Protein AF-0000000078425294 (afdb_homodimer)

Organism: Lucilia cuprina (NCBI:txid7375)

Secondary structure (DSSP, 8-state):
-PPPEEEE-TT-HHHHHHHHHHHHTT---EEEE--GGGTGGGSHHHHTT-TT--S-EEE-TTS-EEESHHHHHHHHHHHH-SSSSSS---HHHHHHHHHHHHHIIIIIHHHHHHHIIIIIIS--SS--HHHHHHHHHHHHHHHHHGGGSSSSSTTS--HHHHHHHHHHHHHHHHS---TTT-HHHHHHHHHHTTSTTIIIIIIHHHHHHHHHHHHHHHHHHHHHH-/-PPPEEEE-TT-HHHHHHHHHHHHTT---EEEE--GGGTGGGSHHHHTT-TT--S-EEE-TTS-EEESHHHHHHHHHHHH-SSSSSS---HHHHHHHHHHHHHIIIIIHHHHHHHIIIIIIS--SS--HHHHHHHHHHHHHHHHHGGGSSSSSTTS--HHHHHHHHHHHHHHHHS---TTT-HHHHHHHHHHTTSTTIIIIIIHHHHHHHHHHHHHHHHHHHHH--

pLDDT: mean 96.04, std 5.49, range [54.59, 98.94]

Nearest PDB structures (foldseek):
  3vwx-assembly2_B  TM=9.613E-01  e=3.734E-18  Musca domestica
  4hi7-assembly1_B  TM=9.540E-01  e=8.127E-18  Drosophila mojavensis
  4yh2-assembly1_C  TM=9.398E-01  e=2.610E-17  Drosophila melanogaster
  4png-assembly1_A  TM=9.422E-01  e=5.061E-16  Drosophila melanogaster
  6keq-assembly1_BA  TM=9.421E-01  e=7.838E-16  Drosophila melanogaster

Structure (mmCIF, N/CA/C/O backbone):
data_AF-0000000078425294-model_v1
#
loop_
_entity.id
_entity.type
_entity.pdbx_description
1 polymer 'Glutathione S-transferase 1'
#
loop_
_atom_site.group_PDB
_atom_site.id
_atom_site.type_symbol
_atom_site.label_atom_id
_atom_site.label_alt_id
_atom_site.label_comp_id
_atom_site.label_asym_id
_atom_site.label_entity_id
_atom_site.label_seq_id
_atom_site.pdbx_PDB_ins_code
_atom_site.Cartn_x
_atom_site.Cartn_y
_atom_site.Cartn_z
_atom_site.occupancy
_atom_site.B_iso_or_equiv
_atom_site.auth_seq_id
_atom_site.auth_comp_id
_atom_site.auth_asym_id
_atom_site.auth_atom_id
_atom_site.pdbx_PDB_model_num
ATOM 1 N N . MET A 1 1 ? -9.523 -31.953 9.414 1 59.06 1 MET A N 1
ATOM 2 C CA . MET A 1 1 ? -8.25 -31.234 9.43 1 59.06 1 MET A CA 1
ATOM 3 C C . MET A 1 1 ? -8.422 -29.828 9.977 1 59.06 1 MET A C 1
ATOM 5 O O . MET A 1 1 ? -9.516 -29.266 9.914 1 59.06 1 MET A O 1
ATOM 9 N N . SER A 1 2 ? -7.508 -29.281 10.859 1 84.94 2 SER A N 1
ATOM 10 C CA . SER A 1 2 ? -7.707 -28.047 11.602 1 84.94 2 SER A CA 1
ATOM 11 C C . SER A 1 2 ? -7.891 -26.859 10.664 1 84.94 2 SER A C 1
ATOM 13 O O . SER A 1 2 ? -7.297 -26.812 9.578 1 84.94 2 SER A O 1
ATOM 15 N N . LYS A 1 3 ? -8.977 -26.172 10.734 1 95.62 3 LYS A N 1
ATOM 16 C CA . LYS A 1 3 ? -9.297 -24.984 9.953 1 95.62 3 LYS A CA 1
ATOM 17 C C . LYS A 1 3 ? -8.312 -23.844 10.258 1 95.62 3 LYS A C 1
ATOM 19 O O . LYS A 1 3 ? -7.848 -23.719 11.391 1 95.62 3 LYS A O 1
ATOM 24 N N . PRO A 1 4 ? -7.918 -23.078 9.203 1 98.25 4 PRO A N 1
ATOM 25 C CA . PRO A 1 4 ? -7.16 -21.859 9.531 1 98.25 4 PRO A CA 1
ATOM 26 C C . PRO A 1 4 ? -7.949 -20.891 10.406 1 98.25 4 PRO A C 1
ATOM 28 O O . PRO A 1 4 ? -9.18 -20.938 10.422 1 98.25 4 PRO A O 1
ATOM 31 N N . THR A 1 5 ? -7.254 -20.062 11.094 1 98.12 5 THR A N 1
ATOM 32 C CA . THR A 1 5 ? -7.867 -19.078 11.977 1 98.12 5 THR A CA 1
ATOM 33 C C . THR A 1 5 ? -7.707 -17.672 11.414 1 98.12 5 THR A C 1
ATOM 35 O O . THR A 1 5 ? -6.648 -17.328 10.883 1 98.12 5 THR A O 1
ATOM 38 N N . LEU A 1 6 ? -8.742 -16.859 11.5 1 98.31 6 LEU A N 1
ATOM 39 C CA . LEU A 1 6 ? -8.672 -15.445 11.172 1 98.31 6 LEU A CA 1
ATOM 40 C C . LEU A 1 6 ? -9.078 -14.594 12.367 1 98.31 6 LEU A C 1
ATOM 42 O O . LEU A 1 6 ? -10.195 -14.703 12.867 1 98.31 6 LEU A O 1
ATOM 46 N N . TYR A 1 7 ? -8.164 -13.812 12.883 1 97.81 7 TYR A N 1
ATOM 47 C CA . TYR A 1 7 ? -8.477 -12.766 13.852 1 97.81 7 TYR A CA 1
ATOM 48 C C . TYR A 1 7 ? -9.039 -11.531 13.164 1 97.81 7 TYR A C 1
ATOM 50 O O . TYR A 1 7 ? -8.414 -10.984 12.25 1 97.81 7 TYR A O 1
ATOM 58 N N . TYR A 1 8 ? -10.242 -11.117 13.641 1 97.56 8 TYR A N 1
ATOM 59 C CA . TYR A 1 8 ? -10.93 -10.086 12.875 1 97.56 8 TYR A CA 1
ATOM 60 C C . TYR A 1 8 ? -11.773 -9.203 13.781 1 97.56 8 TYR A C 1
ATOM 62 O O . TYR A 1 8 ? -11.977 -9.523 14.953 1 97.56 8 TYR A O 1
ATOM 70 N N . ALA A 1 9 ? -12.141 -8.086 13.328 1 96.88 9 ALA A N 1
ATOM 71 C CA . ALA A 1 9 ? -13.297 -7.285 13.734 1 96.88 9 ALA A CA 1
ATOM 72 C C . ALA A 1 9 ? -14.031 -6.734 12.516 1 96.88 9 ALA A C 1
ATOM 74 O O . ALA A 1 9 ? -13.406 -6.34 11.531 1 96.88 9 ALA A O 1
ATOM 75 N N . LEU A 1 10 ? -15.305 -6.609 12.555 1 95.56 10 LEU A N 1
ATOM 76 C CA . LEU A 1 10 ? -16.109 -6.32 11.375 1 95.56 10 LEU A CA 1
ATOM 77 C C . LEU A 1 10 ? -15.914 -4.879 10.922 1 95.56 10 LEU A C 1
ATOM 79 O O . LEU A 1 10 ? -16.062 -4.57 9.734 1 95.56 10 LEU A O 1
ATOM 83 N N . PHE A 1 11 ? -15.602 -4.023 11.844 1 96.5 11 PHE A N 1
ATOM 84 C CA . PHE A 1 11 ? -15.461 -2.631 11.438 1 96.5 11 PHE A CA 1
ATOM 85 C C . PHE A 1 11 ? -14.258 -2.445 10.523 1 96.5 11 PHE A C 1
ATOM 87 O O . PHE A 1 11 ? -14.125 -1.407 9.875 1 96.5 11 PHE A O 1
ATOM 94 N N . SER A 1 12 ? -13.344 -3.432 10.508 1 97.62 12 SER A N 1
ATOM 95 C CA . SER A 1 12 ? -12.109 -3.355 9.742 1 97.62 12 SER A CA 1
ATOM 96 C C . SER A 1 12 ? -12.336 -3.777 8.289 1 97.62 12 SER A C 1
ATOM 98 O O . SER A 1 12 ? -12.57 -4.953 8.008 1 97.62 12 SER A O 1
ATOM 100 N N . PRO A 1 13 ? -12.164 -2.877 7.324 1 98.5 13 PRO A N 1
ATOM 101 C CA . PRO A 1 13 ? -12.281 -3.26 5.914 1 98.5 13 PRO A CA 1
ATOM 102 C C . PRO A 1 13 ? -11.305 -4.359 5.516 1 98.5 13 PRO A C 1
ATOM 104 O O . PRO A 1 13 ? -11.695 -5.332 4.867 1 98.5 13 PRO A O 1
ATOM 107 N N . PRO A 1 14 ? -10.039 -4.301 5.977 1 98.62 14 PRO A N 1
ATOM 108 C CA . PRO A 1 14 ? -9.094 -5.371 5.652 1 98.62 14 PRO A CA 1
ATOM 109 C C . PRO A 1 14 ? -9.555 -6.738 6.164 1 98.62 14 PRO A C 1
ATOM 111 O O . PRO A 1 14 ? -9.383 -7.746 5.477 1 98.62 14 PRO A O 1
ATOM 114 N N . ALA A 1 15 ? -10.109 -6.77 7.336 1 98.5 15 ALA A N 1
ATOM 115 C CA . ALA A 1 15 ? -10.578 -8.039 7.879 1 98.5 15 ALA A CA 1
ATOM 116 C C . ALA A 1 15 ? -11.75 -8.586 7.066 1 98.5 15 ALA A C 1
ATOM 118 O O . ALA A 1 15 ? -11.805 -9.789 6.777 1 98.5 15 ALA A O 1
ATOM 119 N N . ARG A 1 16 ? -12.688 -7.723 6.711 1 98.75 16 ARG A N 1
ATOM 120 C CA . ARG A 1 16 ? -13.828 -8.141 5.91 1 98.75 16 ARG A CA 1
ATOM 121 C C . ARG A 1 16 ? -13.383 -8.688 4.559 1 98.75 16 ARG A C 1
ATOM 123 O O . ARG A 1 16 ? -13.977 -9.633 4.035 1 98.75 16 ARG A O 1
ATOM 130 N N . THR A 1 17 ? -12.359 -8.062 3.988 1 98.81 17 THR A N 1
ATOM 131 C CA . THR A 1 17 ? -11.797 -8.539 2.727 1 98.81 17 THR A CA 1
ATOM 132 C C . THR A 1 17 ? -11.375 -10 2.836 1 98.81 17 THR A C 1
ATOM 134 O O . THR A 1 17 ? -11.68 -10.805 1.954 1 98.81 17 THR A O 1
ATOM 137 N N . CYS A 1 18 ? -10.719 -10.367 3.932 1 98.81 18 CYS A N 1
ATOM 138 C CA . CYS A 1 18 ? -10.25 -11.734 4.137 1 98.81 18 CYS A CA 1
ATOM 139 C C . CYS A 1 18 ? -11.422 -12.688 4.32 1 98.81 18 CYS A C 1
ATOM 141 O O . CYS A 1 18 ? -11.43 -13.781 3.756 1 98.81 18 CYS A O 1
ATOM 143 N N . MET A 1 19 ? -12.414 -12.25 5.078 1 98.75 19 MET A N 1
ATOM 144 C CA . MET A 1 19 ? -13.586 -13.078 5.324 1 98.75 19 MET A CA 1
ATOM 145 C C . MET A 1 19 ? -14.328 -13.383 4.027 1 98.75 19 MET A C 1
ATOM 147 O O . MET A 1 19 ? -14.664 -14.539 3.752 1 98.75 19 MET A O 1
ATOM 151 N N . ILE A 1 20 ? -14.547 -12.359 3.236 1 98.75 20 ILE A N 1
ATOM 152 C CA . ILE A 1 20 ? -15.297 -12.484 1.994 1 98.75 20 ILE A CA 1
ATOM 153 C C . ILE A 1 20 ? -14.516 -13.344 0.999 1 98.75 20 ILE A C 1
ATOM 155 O O . ILE A 1 20 ? -15.094 -14.195 0.318 1 98.75 20 ILE A O 1
ATOM 159 N N . THR A 1 21 ? -13.188 -13.148 0.907 1 98.81 21 THR A N 1
ATOM 160 C CA . THR A 1 21 ? -12.344 -13.945 0.02 1 98.81 21 THR A CA 1
ATOM 161 C C . THR A 1 21 ? -12.422 -15.422 0.393 1 98.81 21 THR A C 1
ATOM 163 O O . THR A 1 21 ? -12.578 -16.281 -0.477 1 98.81 21 THR A O 1
ATOM 166 N N . ALA A 1 22 ? -12.328 -15.727 1.703 1 98.69 22 ALA A N 1
ATOM 167 C CA . ALA A 1 22 ? -12.398 -17.109 2.164 1 98.69 22 ALA A CA 1
ATOM 168 C C . ALA A 1 22 ? -13.719 -17.75 1.758 1 98.69 22 ALA A C 1
ATOM 170 O O . ALA A 1 22 ? -13.742 -18.891 1.285 1 98.69 22 ALA A O 1
ATOM 171 N N . LYS A 1 23 ? -14.773 -17.016 1.911 1 98.31 23 LYS A N 1
ATOM 172 C CA . LYS A 1 23 ? -16.094 -17.516 1.541 1 98.31 23 LYS A CA 1
ATOM 173 C C . LYS A 1 23 ? -16.172 -17.812 0.046 1 98.31 23 LYS A C 1
ATOM 175 O O . LYS A 1 23 ? -16.703 -18.844 -0.361 1 98.31 23 LYS A O 1
ATOM 180 N N . LEU A 1 24 ? -15.672 -17 -0.776 1 98.31 24 LEU A N 1
ATOM 181 C CA . LEU A 1 24 ? -15.719 -17.125 -2.229 1 98.31 24 LEU A CA 1
ATOM 182 C C . LEU A 1 24 ? -14.984 -18.375 -2.693 1 98.31 24 LEU A C 1
ATOM 184 O O . LEU A 1 24 ? -15.391 -19 -3.674 1 98.31 24 LEU A O 1
ATOM 188 N N . ILE A 1 25 ? -13.945 -18.75 -1.961 1 98.25 25 ILE A N 1
ATOM 189 C CA . ILE A 1 25 ? -13.148 -19.875 -2.432 1 98.25 25 ILE A CA 1
ATOM 190 C C . ILE A 1 25 ? -13.516 -21.125 -1.641 1 98.25 25 ILE A C 1
ATOM 192 O O . ILE A 1 25 ? -12.875 -22.172 -1.785 1 98.25 25 ILE A O 1
ATOM 196 N N . GLY A 1 26 ? -14.453 -21 -0.739 1 97.88 26 GLY A N 1
ATOM 197 C CA . GLY A 1 26 ? -14.953 -22.125 0.015 1 97.88 26 GLY A CA 1
ATOM 198 C C . GLY A 1 26 ? -14.023 -22.547 1.142 1 97.88 26 GLY A C 1
ATOM 199 O O . GLY A 1 26 ? -13.977 -23.734 1.502 1 97.88 26 GLY A O 1
ATOM 200 N N . LEU A 1 27 ? -13.25 -21.656 1.671 1 98.12 27 LEU A N 1
ATOM 201 C CA . LEU A 1 27 ? -12.344 -21.938 2.775 1 98.12 27 LEU A CA 1
ATOM 202 C C . LEU A 1 27 ? -13.031 -21.719 4.117 1 98.12 27 LEU A C 1
ATOM 204 O O . LEU A 1 27 ? -13.398 -20.594 4.449 1 98.12 27 LEU A O 1
ATOM 208 N N . ASP A 1 28 ? -13.211 -22.703 4.859 1 97.75 28 ASP A N 1
ATOM 209 C CA . ASP A 1 28 ? -13.805 -22.609 6.191 1 97.75 28 ASP A CA 1
ATOM 210 C C . ASP A 1 28 ? -12.797 -22.078 7.207 1 97.75 28 ASP A C 1
ATOM 212 O O . ASP A 1 28 ? -11.719 -22.641 7.387 1 97.75 28 ASP A O 1
ATOM 216 N N . LEU A 1 29 ? -13.156 -20.969 7.84 1 98.31 29 LEU A N 1
ATOM 217 C CA . LEU A 1 29 ? -12.258 -20.328 8.789 1 98.31 29 LEU A CA 1
ATOM 218 C C . LEU A 1 29 ? -12.758 -20.5 10.219 1 98.31 29 LEU A C 1
ATOM 220 O O . LEU A 1 29 ? -13.969 -20.516 10.461 1 98.31 29 LEU A O 1
ATOM 224 N N . ASP A 1 30 ? -11.836 -20.641 11.141 1 98.38 30 ASP A N 1
ATOM 225 C CA . ASP A 1 30 ? -12.102 -20.375 12.547 1 98.38 30 ASP A CA 1
ATOM 226 C C . ASP A 1 30 ? -11.977 -18.891 12.852 1 98.38 30 ASP A C 1
ATOM 228 O O . ASP A 1 30 ? -10.867 -18.359 12.984 1 98.38 30 ASP A O 1
ATOM 232 N N . LEU A 1 31 ? -13.102 -18.219 12.938 1 97.8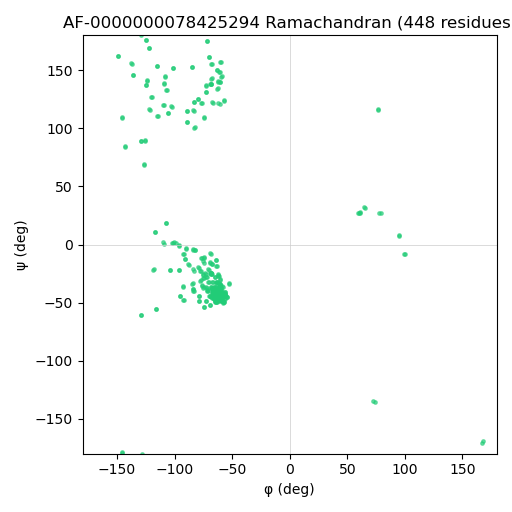1 31 LEU A N 1
ATOM 233 C CA . LEU A 1 31 ? -13.117 -16.781 13.133 1 97.81 31 LEU A CA 1
ATOM 234 C C . LEU A 1 31 ? -12.953 -16.422 14.609 1 97.81 31 LEU A C 1
ATOM 236 O O . LEU A 1 31 ? -13.742 -16.875 15.453 1 97.81 31 LEU A O 1
ATOM 240 N N . LYS A 1 32 ? -11.953 -15.641 14.93 1 96.81 32 LYS A N 1
ATOM 241 C CA . LYS A 1 32 ? -11.695 -15.156 16.281 1 96.81 32 LYS A CA 1
ATOM 242 C C . LYS A 1 32 ? -11.859 -13.641 16.375 1 96.81 32 LYS A C 1
ATOM 244 O O . LYS A 1 32 ? -11.008 -12.898 15.891 1 96.81 32 LYS A O 1
ATOM 249 N N . PHE A 1 33 ? -12.852 -13.273 17.031 1 96.75 33 PHE A N 1
ATOM 250 C CA . PHE A 1 33 ? -13.156 -11.852 17.172 1 96.75 33 PHE A CA 1
ATOM 251 C C . PHE A 1 33 ? -12.164 -11.188 18.125 1 96.75 33 PHE A C 1
ATOM 253 O O . PHE A 1 33 ? -11.844 -11.727 19.188 1 96.75 33 PHE A O 1
ATOM 260 N N . VAL A 1 34 ? -11.609 -10.078 17.734 1 95.62 34 VAL A N 1
ATOM 261 C CA . VAL A 1 34 ? -10.742 -9.25 18.562 1 95.62 34 VAL A CA 1
ATOM 262 C C . VAL A 1 34 ? -11.516 -8.039 19.062 1 95.62 34 VAL A C 1
ATOM 264 O O . VAL A 1 34 ? -11.945 -7.191 18.281 1 95.62 34 VAL A O 1
ATOM 267 N N . ASP A 1 35 ? -11.672 -7.871 20.359 1 93.38 35 ASP A N 1
ATOM 268 C CA . ASP A 1 35 ? -12.414 -6.781 20.984 1 93.38 35 ASP A CA 1
ATOM 269 C C . ASP A 1 35 ? -11.508 -5.582 21.25 1 93.38 35 ASP A C 1
ATOM 271 O O . ASP A 1 35 ? -10.781 -5.555 22.25 1 93.38 35 ASP A O 1
ATOM 275 N N . PHE A 1 36 ? -11.672 -4.602 20.453 1 90.56 36 PHE A N 1
ATOM 276 C CA . PHE A 1 36 ? -10.82 -3.424 20.578 1 90.56 36 PHE A CA 1
ATOM 277 C C . PHE A 1 36 ? -11.227 -2.586 21.781 1 90.56 36 PHE A C 1
ATOM 279 O O . PHE A 1 36 ? -10.422 -1.806 22.297 1 90.56 36 PHE A O 1
ATOM 286 N N . SER A 1 37 ? -12.484 -2.646 22.141 1 89.19 37 SER A N 1
ATOM 287 C CA . SER A 1 37 ? -12.93 -1.918 23.328 1 89.19 37 SER A CA 1
ATOM 288 C C . SER A 1 37 ? -12.234 -2.432 24.578 1 89.19 37 SER A C 1
ATOM 290 O O . SER A 1 37 ? -12.047 -1.683 25.547 1 89.19 37 SER A O 1
ATOM 292 N N . GLN A 1 38 ? -11.805 -3.631 24.609 1 90.62 38 GLN A N 1
ATOM 293 C CA . GLN A 1 38 ? -11.086 -4.238 25.719 1 90.62 38 GLN A CA 1
ATOM 294 C C . GLN A 1 38 ? -9.586 -4.242 25.469 1 90.62 38 GLN A C 1
ATOM 296 O O . GLN A 1 38 ? -8.828 -4.887 26.188 1 90.62 38 GLN A O 1
ATOM 301 N N . LYS A 1 39 ? -9.141 -3.701 24.344 1 89.19 39 LYS A N 1
ATOM 302 C CA . LYS A 1 39 ? -7.742 -3.539 23.953 1 89.19 39 LYS A CA 1
ATOM 303 C C . LYS A 1 39 ? -7.07 -4.895 23.75 1 89.19 39 LYS A C 1
ATOM 305 O O . LYS A 1 39 ? -5.891 -5.062 24.062 1 89.19 39 LYS A O 1
ATOM 310 N N . GLN A 1 40 ? -7.824 -5.816 23.328 1 88.75 40 GLN A N 1
ATOM 311 C CA . GLN A 1 40 ? -7.281 -7.152 23.094 1 88.75 40 GLN A CA 1
ATOM 312 C C . GLN A 1 40 ? -6.176 -7.117 22.047 1 88.75 40 GLN A C 1
ATOM 314 O O . GLN A 1 40 ? -5.25 -7.93 22.078 1 88.75 40 GLN A O 1
ATOM 319 N N . HIS A 1 41 ? -6.25 -6.188 21.094 1 86.69 41 HIS A N 1
ATOM 320 C CA . HIS A 1 41 ? -5.258 -6.066 20.031 1 86.69 41 HIS A CA 1
ATOM 321 C C . HIS A 1 41 ? -3.916 -5.598 20.594 1 86.69 41 HIS A C 1
ATOM 323 O O . HIS A 1 41 ? -2.902 -5.641 19.891 1 86.69 41 HIS A O 1
ATOM 329 N N . LEU A 1 42 ? -3.926 -5.219 21.891 1 86.25 42 LEU A N 1
ATOM 330 C CA . LEU A 1 42 ? -2.699 -4.738 22.516 1 86.25 42 LEU A CA 1
ATOM 331 C C . LEU A 1 42 ? -2.174 -5.746 23.531 1 86.25 42 LEU A C 1
ATOM 333 O O . LEU A 1 42 ? -1.146 -5.512 24.172 1 86.25 42 LEU A O 1
ATOM 337 N N . SER A 1 43 ? -2.846 -6.824 23.641 1 87.06 43 SER A N 1
ATOM 338 C CA . SER A 1 43 ? -2.387 -7.852 24.578 1 87.06 43 SER A CA 1
ATOM 339 C C . SER A 1 43 ? -1.084 -8.484 24.094 1 87.06 43 SER A C 1
ATOM 341 O O . SER A 1 43 ? -0.8 -8.508 22.891 1 87.06 43 SER A O 1
ATOM 343 N N . GLU A 1 44 ? -0.344 -9.016 25.016 1 86 44 GLU A N 1
ATOM 344 C CA . GLU A 1 44 ? 0.925 -9.672 24.703 1 86 44 GLU A CA 1
ATOM 345 C C . GLU A 1 44 ? 0.722 -10.852 23.75 1 86 44 GLU A C 1
ATOM 347 O O . GLU A 1 44 ? 1.521 -11.07 22.844 1 86 44 GLU A O 1
ATOM 352 N N . GLU A 1 45 ? -0.298 -11.516 24 1 83.62 45 GLU A N 1
ATOM 353 C CA . GLU A 1 45 ? -0.597 -12.688 23.188 1 83.62 45 GLU A CA 1
ATOM 354 C C . GLU A 1 45 ? -0.847 -12.297 21.734 1 83.62 45 GLU A C 1
ATOM 356 O O . GLU A 1 45 ? -0.363 -12.961 20.812 1 83.62 45 GLU A O 1
ATOM 361 N N . PHE A 1 46 ? -1.566 -11.195 21.547 1 86.38 46 PHE A N 1
ATOM 362 C CA . PHE A 1 46 ? -1.883 -10.766 20.188 1 86.38 46 PHE A CA 1
ATOM 363 C C . PHE A 1 46 ? -0.669 -10.133 19.531 1 86.38 46 PHE A C 1
ATOM 365 O O . PHE A 1 46 ? -0.441 -10.312 18.328 1 86.38 46 PHE A O 1
ATOM 372 N N . LEU A 1 47 ? 0.101 -9.445 20.312 1 82.81 47 LEU A N 1
ATOM 373 C CA . LEU A 1 47 ? 1.269 -8.758 19.781 1 82.81 47 LEU A CA 1
ATOM 374 C C . LEU A 1 47 ? 2.324 -9.758 19.312 1 82.81 47 LEU A C 1
ATOM 376 O O . LEU A 1 47 ? 3.127 -9.453 18.438 1 82.81 47 LEU A O 1
ATOM 380 N N . LYS A 1 48 ? 2.307 -10.898 19.859 1 83.56 48 LYS A N 1
ATOM 381 C CA . LYS A 1 48 ? 3.213 -11.953 19.406 1 83.56 48 LYS A CA 1
ATOM 382 C C . LYS A 1 48 ? 2.85 -12.422 18 1 83.56 48 LYS A C 1
ATOM 384 O O . LYS A 1 48 ? 3.715 -12.891 17.266 1 83.56 48 LYS A O 1
ATOM 389 N N . LEU A 1 49 ? 1.58 -12.211 17.688 1 85.88 49 LEU A N 1
ATOM 390 C CA . LEU A 1 49 ? 1.117 -12.648 16.375 1 85.88 49 LEU A CA 1
ATOM 391 C C . LEU A 1 49 ? 1.431 -11.602 15.312 1 85.88 49 LEU A C 1
ATOM 393 O O . LEU A 1 49 ? 1.813 -11.953 14.188 1 85.88 49 LEU A O 1
ATOM 397 N N . ASN A 1 50 ? 1.295 -10.391 15.648 1 86.19 50 ASN A N 1
ATOM 398 C CA . ASN A 1 50 ? 1.494 -9.297 14.703 1 86.19 50 ASN A CA 1
ATOM 399 C C . ASN A 1 50 ? 2.092 -8.07 15.391 1 86.19 50 ASN A C 1
ATOM 401 O O . ASN A 1 50 ? 1.393 -7.344 16.094 1 86.19 50 ASN A O 1
ATOM 405 N N . PRO A 1 51 ? 3.326 -7.801 15.086 1 83 51 PRO A N 1
ATOM 406 C CA . PRO A 1 51 ? 3.984 -6.652 15.719 1 83 51 PRO A CA 1
ATOM 407 C C . PRO A 1 51 ? 3.336 -5.32 15.344 1 83 51 PRO A C 1
ATOM 409 O O . PRO A 1 51 ? 3.566 -4.312 16.016 1 83 51 PRO A O 1
ATOM 412 N N . GLN A 1 52 ? 2.537 -5.273 14.25 1 85.06 52 GLN A N 1
ATOM 413 C CA . GLN A 1 52 ? 1.893 -4.035 13.828 1 85.06 52 GLN A CA 1
ATOM 414 C C . GLN A 1 52 ? 0.591 -3.807 14.594 1 85.06 52 GLN A C 1
ATOM 416 O O . GLN A 1 52 ? -0.057 -2.771 14.43 1 85.06 52 GLN A O 1
ATOM 421 N N . HIS A 1 53 ? 0.166 -4.703 15.422 1 81.31 53 HIS A N 1
ATOM 422 C CA . HIS A 1 53 ? -0.983 -4.586 16.312 1 81.31 53 HIS A CA 1
ATOM 423 C C . HIS A 1 53 ? -2.27 -4.367 15.523 1 81.31 53 HIS A C 1
ATOM 425 O O . HIS A 1 53 ? -3.176 -3.668 15.992 1 81.31 53 HIS A O 1
ATOM 431 N N . GLN A 1 54 ? -2.25 -4.879 14.32 1 89.19 54 GLN A N 1
ATOM 432 C CA . GLN A 1 54 ? -3.4 -4.66 13.453 1 89.19 54 GLN A CA 1
ATOM 433 C C . GLN A 1 54 ? -4.102 -5.977 13.125 1 89.19 54 GLN A C 1
ATOM 435 O O . GLN A 1 54 ? -3.531 -7.051 13.312 1 89.19 54 GLN A O 1
ATOM 440 N N . ILE A 1 55 ? -5.328 -5.93 12.852 1 94.88 55 ILE A N 1
ATOM 441 C CA . ILE A 1 55 ? -6.062 -7.02 12.219 1 94.88 55 ILE A CA 1
ATOM 442 C C . ILE A 1 55 ? -6.25 -6.723 10.734 1 94.88 55 ILE A C 1
ATOM 444 O O . ILE A 1 55 ? -6.238 -5.562 10.32 1 94.88 55 ILE A O 1
ATOM 448 N N . PRO A 1 56 ? -6.348 -7.766 9.914 1 97.75 56 PRO A N 1
ATOM 449 C CA . PRO A 1 56 ? -6.508 -9.195 10.203 1 97.75 56 PRO A CA 1
ATOM 450 C C . PRO A 1 56 ? -5.176 -9.898 10.461 1 97.75 56 PRO A C 1
ATOM 452 O O . PRO A 1 56 ? -4.125 -9.406 10.039 1 97.75 56 PRO A O 1
ATOM 455 N N . VAL A 1 57 ? -5.234 -10.938 11.227 1 97.75 57 VAL A N 1
ATOM 456 C CA . VAL A 1 57 ? -4.172 -11.93 11.336 1 97.75 57 VAL A CA 1
ATOM 457 C C . VAL A 1 57 ? -4.695 -13.305 10.922 1 97.75 57 VAL A C 1
ATOM 459 O O . VAL A 1 57 ? -5.75 -13.742 11.391 1 97.75 57 VAL A O 1
ATOM 462 N N . PHE A 1 58 ? -4.039 -13.961 10.008 1 98.38 58 PHE A N 1
ATOM 463 C CA . PHE A 1 58 ? -4.395 -15.289 9.516 1 98.38 58 PHE A CA 1
ATOM 464 C C . PHE A 1 58 ? -3.393 -16.328 9.984 1 98.38 58 PHE A C 1
ATOM 466 O O . PHE A 1 58 ? -2.189 -16.203 9.75 1 98.38 58 PHE A O 1
ATOM 473 N N . VAL A 1 59 ? -3.828 -17.312 10.711 1 97.75 59 VAL A N 1
ATOM 474 C CA . VAL A 1 59 ? -3.006 -18.438 11.133 1 97.75 59 VAL A CA 1
ATOM 475 C C . VAL A 1 59 ? -3.385 -19.688 10.328 1 97.75 59 VAL A C 1
ATOM 477 O O . VAL A 1 59 ? -4.492 -20.203 10.469 1 97.75 59 VAL A O 1
ATOM 480 N N . ASP A 1 60 ? -2.49 -20.141 9.531 1 97.81 60 ASP A N 1
ATOM 481 C CA . ASP A 1 60 ? -2.738 -21.281 8.656 1 97.81 60 ASP A CA 1
ATOM 482 C C . ASP A 1 60 ? -2.799 -22.578 9.445 1 97.81 60 ASP A C 1
ATOM 484 O O . ASP A 1 60 ? -2.57 -22.578 10.656 1 97.81 60 ASP A O 1
ATOM 488 N N . THR A 1 61 ? -3.113 -23.656 8.758 1 96.94 61 THR A N 1
ATOM 489 C CA . THR A 1 61 ? -3.322 -24.953 9.391 1 96.94 61 THR A CA 1
ATOM 490 C C . THR A 1 61 ? -2.01 -25.5 9.953 1 96.94 61 THR A C 1
ATOM 492 O O . THR A 1 61 ? -2.016 -26.297 10.891 1 96.94 61 THR A O 1
ATOM 495 N N . ASP A 1 62 ? -0.901 -25.078 9.414 1 95.5 62 ASP A N 1
ATOM 496 C CA . ASP A 1 62 ? 0.404 -25.531 9.883 1 95.5 62 ASP A CA 1
ATOM 497 C C . ASP A 1 62 ? 0.935 -24.625 10.992 1 95.5 62 ASP A C 1
ATOM 499 O O . ASP A 1 62 ? 2.053 -24.828 11.477 1 95.5 62 ASP A O 1
ATOM 503 N N . GLY A 1 63 ? 0.189 -23.594 11.289 1 95.19 63 GLY A N 1
ATOM 504 C CA . GLY A 1 63 ? 0.568 -22.734 12.398 1 95.19 63 GLY A CA 1
ATOM 505 C C . GLY A 1 63 ? 1.283 -21.469 11.969 1 95.19 63 GLY A C 1
ATOM 506 O O . GLY A 1 63 ? 1.499 -20.562 12.773 1 95.19 63 GLY A O 1
ATOM 507 N N . GLU A 1 64 ? 1.617 -21.391 10.703 1 95.75 64 GLU A N 1
ATOM 508 C CA . GLU A 1 64 ? 2.277 -20.188 10.219 1 95.75 64 GLU A CA 1
ATOM 509 C C . GLU A 1 64 ? 1.331 -18.984 10.25 1 95.75 64 GLU A C 1
ATOM 511 O O . GLU A 1 64 ? 0.142 -19.125 9.953 1 95.75 64 GLU A O 1
ATOM 516 N N . VAL A 1 65 ? 1.866 -17.828 10.578 1 96.38 65 VAL A N 1
ATOM 517 C CA . VAL A 1 65 ? 1.084 -16.609 10.766 1 96.38 65 VAL A CA 1
ATOM 518 C C . VAL A 1 65 ? 1.32 -15.656 9.594 1 96.38 65 VAL A C 1
ATOM 520 O O . VAL A 1 65 ? 2.461 -15.453 9.172 1 96.38 65 VAL A O 1
ATOM 523 N N . TYR A 1 66 ? 0.238 -15.156 9.094 1 97.19 66 TYR A N 1
ATOM 524 C CA . TYR A 1 66 ? 0.282 -14.156 8.031 1 97.19 66 TYR A CA 1
ATOM 525 C C . TYR A 1 66 ? -0.49 -12.906 8.43 1 97.19 66 TYR A C 1
ATOM 527 O O . TYR A 1 66 ? -1.562 -13 9.031 1 97.19 66 TYR A O 1
ATOM 535 N N . ILE A 1 67 ? 0.161 -11.82 8.094 1 95.5 67 ILE A N 1
ATOM 536 C CA . ILE A 1 67 ? -0.487 -10.539 8.352 1 95.5 67 ILE A CA 1
ATOM 537 C C . ILE A 1 67 ? -0.622 -9.758 7.047 1 95.5 67 ILE A C 1
ATOM 539 O O . ILE A 1 67 ? -0.07 -10.156 6.02 1 95.5 67 ILE A O 1
ATOM 543 N N . ASP A 1 68 ? -1.427 -8.633 7.125 1 96.62 68 ASP A N 1
ATOM 544 C CA . ASP A 1 68 ? -1.733 -7.812 5.961 1 96.62 68 ASP A CA 1
ATOM 545 C C . ASP A 1 68 ? -2.779 -8.484 5.074 1 96.62 68 ASP A C 1
ATOM 547 O O . ASP A 1 68 ? -2.518 -9.531 4.48 1 96.62 68 ASP A O 1
ATOM 551 N N . SER A 1 69 ? -3.922 -7.824 4.949 1 98.69 69 SER A N 1
ATOM 552 C CA . SER A 1 69 ? -5.055 -8.414 4.238 1 98.69 69 SER A CA 1
ATOM 553 C C . SER A 1 69 ? -4.688 -8.742 2.793 1 98.69 69 SER A C 1
ATOM 555 O O . SER A 1 69 ? -5.129 -9.758 2.25 1 98.69 69 SER A O 1
ATOM 557 N N . HIS A 1 70 ? -3.869 -7.91 2.168 1 98.81 70 HIS A N 1
ATOM 558 C CA . HIS A 1 70 ? -3.51 -8.117 0.769 1 98.81 70 HIS A CA 1
ATOM 559 C C . HIS A 1 70 ? -2.668 -9.375 0.597 1 98.81 70 HIS A C 1
ATOM 561 O O . HIS A 1 70 ? -2.934 -10.188 -0.292 1 98.81 70 HIS A O 1
ATOM 567 N N . ALA A 1 71 ? -1.66 -9.523 1.474 1 98.62 71 ALA A N 1
ATOM 568 C CA . ALA A 1 71 ? -0.845 -10.734 1.447 1 98.62 71 ALA A CA 1
ATOM 569 C C . ALA A 1 71 ? -1.679 -11.969 1.794 1 98.62 71 ALA A C 1
ATOM 571 O O . ALA A 1 71 ? -1.533 -13.016 1.169 1 98.62 71 ALA A O 1
ATOM 572 N N . ILE A 1 72 ? -2.574 -11.836 2.744 1 98.81 72 ILE A N 1
ATOM 573 C CA . ILE A 1 72 ? -3.391 -12.938 3.232 1 98.81 72 ILE A CA 1
ATOM 574 C C . ILE A 1 72 ? -4.293 -13.445 2.111 1 98.81 72 ILE A C 1
ATOM 576 O O . ILE A 1 72 ? -4.332 -14.648 1.835 1 98.81 72 ILE A O 1
ATOM 580 N N . ILE A 1 73 ? -5 -12.555 1.406 1 98.94 73 ILE A N 1
ATOM 581 C CA . ILE A 1 73 ? -5.996 -13.008 0.444 1 98.94 73 ILE A CA 1
ATOM 582 C C . ILE A 1 73 ? -5.301 -13.609 -0.777 1 98.94 73 ILE A C 1
ATOM 584 O O . ILE A 1 73 ? -5.789 -14.57 -1.374 1 98.94 73 ILE A O 1
ATOM 588 N N . CYS A 1 74 ? -4.184 -13.023 -1.187 1 98.88 74 CYS A N 1
ATOM 589 C CA . CYS A 1 74 ? -3.426 -13.617 -2.281 1 98.88 74 CYS A CA 1
ATOM 590 C C . CYS A 1 74 ? -2.92 -15.008 -1.905 1 98.88 74 CYS A C 1
ATOM 592 O O . CYS A 1 74 ? -2.98 -15.938 -2.713 1 98.88 74 CYS A O 1
ATOM 594 N N . PHE A 1 75 ? -2.484 -15.211 -0.616 1 98.81 75 PHE A N 1
ATOM 595 C CA . PHE A 1 75 ? -2.037 -16.5 -0.101 1 98.81 75 PHE A CA 1
ATOM 596 C C . PHE A 1 75 ? -3.191 -17.5 -0.055 1 98.81 75 PHE A C 1
ATOM 598 O O . PHE A 1 75 ? -3.072 -18.609 -0.553 1 98.81 75 PHE A O 1
ATOM 605 N N . MET A 1 76 ? -4.348 -17.078 0.456 1 98.75 76 MET A N 1
ATOM 606 C CA . MET A 1 76 ? -5.531 -17.938 0.576 1 98.75 76 MET A CA 1
ATOM 607 C C . MET A 1 76 ? -5.938 -18.5 -0.783 1 98.75 76 MET A C 1
ATOM 609 O O . MET A 1 76 ? -6.152 -19.703 -0.924 1 98.75 76 MET A O 1
ATOM 613 N N . VAL A 1 77 ? -6.031 -17.578 -1.772 1 98.81 77 VAL A N 1
ATOM 614 C CA . VAL A 1 77 ? -6.488 -18 -3.092 1 98.81 77 VAL A CA 1
ATOM 615 C C . VAL A 1 77 ? -5.473 -18.953 -3.719 1 98.81 77 VAL A C 1
ATOM 617 O O . VAL A 1 77 ? -5.84 -20 -4.266 1 98.81 77 VAL A O 1
ATOM 620 N N . SER A 1 78 ? -4.191 -18.609 -3.611 1 98.62 78 SER A N 1
ATOM 621 C CA . SER A 1 78 ? -3.141 -19.391 -4.242 1 98.62 78 SER A CA 1
ATOM 622 C C . SER A 1 78 ? -3.064 -20.797 -3.643 1 98.62 78 SER A C 1
ATOM 624 O O . SER A 1 78 ? -2.764 -21.766 -4.348 1 98.62 78 SER A O 1
ATOM 626 N N . LYS A 1 79 ? -3.355 -20.922 -2.402 1 98.12 79 LYS A N 1
ATOM 627 C CA . LYS A 1 79 ? -3.184 -22.203 -1.713 1 98.12 79 LYS A CA 1
ATOM 628 C C . LYS A 1 79 ? -4.469 -23.016 -1.744 1 98.12 79 LYS A C 1
ATOM 630 O O . LYS A 1 79 ? -4.43 -24.234 -1.898 1 98.12 79 LYS A O 1
ATOM 635 N N . TYR A 1 80 ? -5.625 -22.375 -1.647 1 98.12 80 TYR A N 1
ATOM 636 C CA . TYR A 1 80 ? -6.82 -23.125 -1.272 1 98.12 80 TYR A CA 1
ATOM 637 C C . TYR A 1 80 ? -7.867 -23.078 -2.379 1 98.12 80 TYR A C 1
ATOM 639 O O . TYR A 1 80 ? -8.805 -23.891 -2.395 1 98.12 80 TYR A O 1
ATOM 647 N N . ALA A 1 81 ? -7.797 -22.078 -3.279 1 98.5 81 ALA A N 1
ATOM 648 C CA . ALA A 1 81 ? -8.844 -21.953 -4.289 1 98.5 81 ALA A CA 1
ATOM 649 C C . ALA A 1 81 ? -8.766 -23.094 -5.309 1 98.5 81 ALA A C 1
ATOM 651 O O . ALA A 1 81 ? -7.707 -23.688 -5.5 1 98.5 81 ALA A O 1
ATOM 652 N N . LYS A 1 82 ? -9.836 -23.344 -6.051 1 97.75 82 LYS A N 1
ATOM 653 C CA . LYS A 1 82 ? -9.914 -24.406 -7.043 1 97.75 82 LYS A CA 1
ATOM 654 C C . LYS A 1 82 ? -9.336 -23.969 -8.383 1 97.75 82 LYS A C 1
ATOM 656 O O . LYS A 1 82 ? -9.023 -24.797 -9.234 1 97.75 82 LYS A O 1
ATOM 661 N N . ASP A 1 83 ? -9.289 -22.641 -8.562 1 97 83 ASP A N 1
ATOM 662 C CA . ASP A 1 83 ? -8.695 -22.062 -9.766 1 97 83 ASP A CA 1
ATOM 663 C C . ASP A 1 83 ? -8 -20.734 -9.445 1 97 83 ASP A C 1
ATOM 665 O O . ASP A 1 83 ? -7.941 -20.328 -8.281 1 97 83 ASP A O 1
ATOM 669 N N . ASP A 1 84 ? -7.465 -20.156 -10.445 1 96.25 84 ASP A N 1
ATOM 670 C CA . ASP A 1 84 ? -6.648 -18.969 -10.195 1 96.25 84 ASP A CA 1
ATOM 671 C C . ASP A 1 84 ? -7.367 -17.703 -10.656 1 96.25 84 ASP A C 1
ATOM 673 O O . ASP A 1 84 ? -6.73 -16.672 -10.867 1 96.25 84 ASP A O 1
ATOM 677 N N . LYS A 1 85 ? -8.633 -17.75 -10.836 1 97.19 85 LYS A N 1
ATOM 678 C CA . LYS A 1 85 ? -9.375 -16.625 -11.414 1 97.19 85 LYS A CA 1
ATOM 679 C C . LYS A 1 85 ? -9.289 -15.398 -10.523 1 97.19 85 LYS A C 1
ATOM 681 O O . LYS A 1 85 ? -9.109 -14.281 -11.016 1 97.19 85 LYS A O 1
ATOM 686 N N . LEU A 1 86 ? -9.352 -15.625 -9.242 1 98.62 86 LEU A N 1
ATOM 687 C CA . LEU A 1 86 ? -9.383 -14.508 -8.305 1 98.62 86 LEU A CA 1
ATOM 688 C C . LEU A 1 86 ? -7.996 -13.883 -8.164 1 98.62 86 LEU A C 1
ATOM 690 O O . LEU A 1 86 ? -7.867 -12.727 -7.754 1 98.62 86 LEU A O 1
ATOM 694 N N . TYR A 1 87 ? -6.965 -14.656 -8.406 1 98.69 87 TYR A N 1
ATOM 695 C CA . TYR A 1 87 ? -5.586 -14.188 -8.398 1 98.69 87 TYR A CA 1
ATOM 696 C C . TYR A 1 87 ? -4.773 -14.875 -9.492 1 98.69 87 TYR A C 1
ATOM 698 O O . TYR A 1 87 ? -4.027 -15.82 -9.211 1 98.69 87 TYR A O 1
ATOM 706 N N . PRO A 1 88 ? -4.867 -14.32 -10.688 1 98.31 88 PRO A N 1
ATOM 707 C CA . PRO A 1 88 ? -4.383 -15.023 -11.883 1 98.31 88 PRO A CA 1
ATOM 708 C C . PRO A 1 88 ? -2.877 -15.281 -11.836 1 98.31 88 PRO A C 1
ATOM 710 O O . PRO A 1 88 ? -2.115 -14.438 -11.359 1 98.31 88 PRO A O 1
ATOM 713 N N . LYS A 1 89 ? -2.477 -16.391 -12.492 1 96.81 89 LYS A N 1
ATOM 714 C CA . LYS A 1 89 ? -1.061 -16.734 -12.586 1 96.81 89 LYS A CA 1
ATOM 715 C C . LYS A 1 89 ? -0.406 -16.062 -13.789 1 96.81 89 LYS A C 1
ATOM 717 O O . LYS A 1 89 ? 0.822 -15.992 -13.883 1 96.81 89 LYS A O 1
ATOM 722 N N . ASP A 1 90 ? -1.263 -15.609 -14.727 1 97.62 90 ASP A N 1
ATOM 723 C CA . ASP A 1 90 ? -0.751 -14.805 -15.836 1 97.62 90 ASP A CA 1
ATOM 724 C C . ASP A 1 90 ? -0.014 -13.57 -15.32 1 97.62 90 ASP A C 1
ATOM 726 O O . ASP A 1 90 ? -0.584 -12.758 -14.586 1 97.62 90 ASP A O 1
ATOM 730 N N . LEU A 1 91 ? 1.226 -13.406 -15.711 1 97.69 91 LEU A N 1
ATOM 731 C CA . LEU A 1 91 ? 2.09 -12.383 -15.133 1 97.69 91 LEU A CA 1
ATOM 732 C C . LEU A 1 91 ? 1.535 -10.984 -15.398 1 97.69 91 LEU A C 1
ATOM 734 O O . LEU A 1 91 ? 1.593 -10.109 -14.531 1 97.69 91 LEU A O 1
ATOM 738 N N . SER A 1 92 ? 1.065 -10.781 -16.594 1 97.5 92 SER A N 1
ATOM 739 C CA . SER A 1 92 ? 0.541 -9.469 -16.969 1 97.5 92 SER A CA 1
ATOM 740 C C . SER A 1 92 ? -0.695 -9.117 -16.156 1 97.5 92 SER A C 1
ATOM 742 O O . SER A 1 92 ? -0.772 -8.031 -15.57 1 97.5 92 SER A O 1
ATOM 744 N N . LYS A 1 93 ? -1.656 -10.039 -16.078 1 97.75 93 LYS A N 1
ATOM 745 C CA . LYS A 1 93 ? -2.871 -9.812 -15.305 1 97.75 93 LYS A CA 1
ATOM 746 C C . LYS A 1 93 ? -2.555 -9.648 -13.82 1 97.75 93 LYS A C 1
ATOM 748 O O . LYS A 1 93 ? -3.104 -8.773 -13.156 1 97.75 93 LYS A O 1
ATOM 753 N N . ARG A 1 94 ? -1.66 -10.453 -13.359 1 98.44 94 ARG A N 1
ATOM 754 C CA . ARG A 1 94 ? -1.304 -10.414 -11.945 1 98.44 94 ARG A CA 1
ATOM 755 C C . ARG A 1 94 ? -0.679 -9.078 -11.578 1 98.44 94 ARG A C 1
ATOM 757 O O . ARG A 1 94 ? -0.965 -8.523 -10.516 1 98.44 94 ARG A O 1
ATOM 764 N N . ALA A 1 95 ? 0.168 -8.555 -12.43 1 98.56 95 ALA A N 1
ATOM 765 C CA . ALA A 1 95 ? 0.79 -7.258 -12.172 1 98.56 95 ALA A CA 1
ATOM 766 C C . ALA A 1 95 ? -0.263 -6.164 -12.031 1 98.56 95 ALA A C 1
ATOM 768 O O . ALA A 1 95 ? -0.126 -5.266 -11.195 1 98.56 95 ALA A O 1
ATOM 769 N N . ARG A 1 96 ? -1.284 -6.242 -12.789 1 98.06 96 ARG A N 1
ATOM 770 C CA . ARG A 1 96 ? -2.355 -5.254 -12.711 1 98.06 96 ARG A CA 1
ATOM 771 C C . ARG A 1 96 ? -3.168 -5.43 -11.438 1 98.06 96 ARG A C 1
ATOM 773 O O . ARG A 1 96 ? -3.57 -4.449 -10.805 1 98.06 96 ARG A O 1
ATOM 780 N N . VAL A 1 97 ? -3.418 -6.684 -11.055 1 98.81 97 VAL A N 1
ATOM 781 C CA . VAL A 1 97 ? -4.109 -6.961 -9.805 1 98.81 97 VAL A CA 1
ATOM 782 C C . VAL A 1 97 ? -3.297 -6.41 -8.633 1 98.81 97 VAL A C 1
ATOM 784 O O . VAL A 1 97 ? -3.834 -5.719 -7.766 1 98.81 97 VAL A O 1
ATOM 787 N N . ASP A 1 98 ? -1.995 -6.672 -8.656 1 98.81 98 ASP A N 1
ATOM 788 C CA . ASP A 1 98 ? -1.113 -6.203 -7.586 1 98.81 98 ASP A CA 1
ATOM 789 C C . ASP A 1 98 ? -1.083 -4.68 -7.527 1 98.81 98 ASP A C 1
ATOM 791 O O . ASP A 1 98 ? -1.102 -4.094 -6.441 1 98.81 98 ASP A O 1
ATOM 795 N N . HIS A 1 99 ? -1.047 -4.086 -8.688 1 98.5 99 HIS A N 1
ATOM 796 C CA . HIS A 1 99 ? -1.117 -2.631 -8.742 1 98.5 99 HIS A CA 1
ATOM 797 C C . HIS A 1 99 ? -2.371 -2.113 -8.047 1 98.5 99 HIS A C 1
ATOM 799 O O . HIS A 1 99 ? -2.301 -1.177 -7.246 1 98.5 99 HIS A O 1
ATOM 805 N N . ARG A 1 100 ? -3.521 -2.713 -8.328 1 98.75 100 ARG A N 1
ATOM 806 C CA . ARG A 1 100 ? -4.777 -2.252 -7.746 1 98.75 100 ARG A CA 1
ATOM 807 C C . ARG A 1 100 ? -4.789 -2.461 -6.234 1 98.75 100 ARG A C 1
ATOM 809 O O . ARG A 1 100 ? -5.41 -1.69 -5.5 1 98.75 100 ARG A O 1
ATOM 816 N N . LEU A 1 101 ? -4.184 -3.58 -5.789 1 98.94 101 LEU A N 1
ATOM 817 C CA . LEU A 1 101 ? -4.086 -3.828 -4.355 1 98.94 101 LEU A CA 1
ATOM 818 C C . LEU A 1 101 ? -3.215 -2.775 -3.68 1 98.94 101 LEU A C 1
ATOM 820 O O . LEU A 1 101 ? -3.531 -2.312 -2.582 1 98.94 101 LEU A O 1
ATOM 824 N N . HIS A 1 102 ? -2.129 -2.393 -4.309 1 98.81 102 HIS A N 1
ATOM 825 C CA . HIS A 1 102 ? -1.268 -1.35 -3.762 1 98.81 102 HIS A CA 1
ATOM 826 C C . HIS A 1 102 ? -1.956 0.01 -3.801 1 98.81 102 HIS A C 1
ATOM 828 O O . HIS A 1 102 ? -1.756 0.837 -2.908 1 98.81 102 HIS A O 1
ATOM 834 N N . TYR A 1 103 ? -2.74 0.267 -4.875 1 98.44 103 TYR A N 1
ATOM 835 C CA . TYR A 1 103 ? -3.58 1.459 -4.91 1 98.44 103 TYR A CA 1
ATOM 836 C C . TYR A 1 103 ? -4.539 1.488 -3.725 1 98.44 103 TYR A C 1
ATOM 838 O O . TYR A 1 103 ? -4.668 2.512 -3.051 1 98.44 103 TYR A O 1
ATOM 846 N N . GLU A 1 104 ? -5.234 0.362 -3.525 1 98.88 104 GLU A N 1
ATOM 847 C CA . GLU A 1 104 ? -6.176 0.291 -2.414 1 98.88 104 GLU A CA 1
ATOM 848 C C . GLU A 1 104 ? -5.488 0.599 -1.087 1 98.88 104 GLU A C 1
ATOM 850 O O . GLU A 1 104 ? -6.016 1.354 -0.267 1 98.88 104 GLU A O 1
ATOM 855 N N . ASN A 1 105 ? -4.312 0.085 -0.851 1 98.69 105 ASN A N 1
ATOM 856 C CA . ASN A 1 105 ? -3.559 0.249 0.387 1 98.69 105 ASN A CA 1
ATOM 857 C C . ASN A 1 105 ? -3 1.663 0.521 1 98.69 105 ASN A C 1
ATOM 859 O O . ASN A 1 105 ? -3.178 2.311 1.554 1 98.69 105 ASN A O 1
ATOM 863 N N . GLY A 1 106 ? -2.381 2.131 -0.531 1 98.12 106 GLY A N 1
ATOM 864 C CA . GLY A 1 106 ? -1.565 3.334 -0.459 1 98.12 106 GLY A CA 1
ATOM 865 C C . GLY A 1 106 ? -2.342 4.602 -0.764 1 98.12 106 GLY A C 1
ATOM 866 O O . GLY A 1 106 ? -1.841 5.707 -0.556 1 98.12 106 GLY A O 1
ATOM 867 N N . VAL A 1 107 ? -3.588 4.441 -1.302 1 98.12 107 VAL A N 1
ATOM 868 C CA . VAL A 1 107 ? -4.352 5.613 -1.718 1 98.12 107 VAL A CA 1
ATOM 869 C C . VAL A 1 107 ? -5.75 5.562 -1.106 1 98.12 107 VAL A C 1
ATOM 871 O O . VAL A 1 107 ? -6.098 6.395 -0.266 1 98.12 107 VAL A O 1
ATOM 874 N N . LEU A 1 108 ? -6.52 4.574 -1.392 1 98.75 108 LEU A N 1
ATOM 875 C CA . LEU A 1 108 ? -7.922 4.52 -0.999 1 98.75 108 LEU A CA 1
ATOM 876 C C . LEU A 1 108 ? -8.055 4.355 0.511 1 98.75 108 LEU A C 1
ATOM 878 O O . LEU A 1 108 ? -8.727 5.156 1.169 1 98.75 108 LEU A O 1
ATOM 882 N N . PHE A 1 109 ? -7.383 3.375 1.072 1 98.69 109 PHE A N 1
ATOM 883 C CA . PHE A 1 109 ? -7.477 3.088 2.5 1 98.69 109 PHE A CA 1
ATOM 884 C C . PHE A 1 109 ? -6.836 4.203 3.318 1 98.69 109 PHE A C 1
ATOM 886 O O . PHE A 1 109 ? -7.215 4.434 4.469 1 98.69 109 PHE A O 1
ATOM 893 N N . GLN A 1 110 ? -5.906 4.918 2.719 1 98.44 110 GLN A N 1
ATOM 894 C CA . GLN A 1 110 ? -5.246 6.02 3.408 1 98.44 110 GLN A CA 1
ATOM 895 C C . GLN A 1 110 ? -6.234 7.137 3.732 1 98.44 110 GLN A C 1
ATOM 897 O O . GLN A 1 110 ? -6.039 7.887 4.695 1 98.44 110 GLN A O 1
ATOM 902 N N . VAL A 1 111 ? -7.289 7.289 2.951 1 98.56 111 VAL A N 1
ATOM 903 C CA . VAL A 1 111 ? -8.312 8.289 3.236 1 98.56 111 VAL A CA 1
ATOM 904 C C . VAL A 1 111 ? -8.984 7.977 4.57 1 98.56 111 VAL A C 1
ATOM 906 O O . VAL A 1 111 ? -9.156 8.867 5.41 1 98.56 111 VAL A O 1
ATOM 909 N N . ILE A 1 112 ? -9.312 6.711 4.766 1 98.19 112 ILE A N 1
ATOM 910 C CA . ILE A 1 112 ? -9.938 6.277 6.012 1 98.19 112 ILE A CA 1
ATOM 911 C C . ILE A 1 112 ? -8.961 6.465 7.172 1 98.19 112 ILE A C 1
ATOM 913 O O . ILE A 1 112 ? -9.344 6.961 8.234 1 98.19 112 ILE A O 1
ATOM 917 N N . LYS A 1 113 ? -7.758 6.113 6.953 1 96.88 113 LYS A N 1
ATOM 918 C CA . LYS A 1 113 ? -6.758 6.277 8 1 96.88 113 LYS A CA 1
ATOM 919 C C . LYS A 1 113 ? -6.602 7.742 8.391 1 96.88 113 LYS A C 1
ATOM 921 O O . LYS A 1 113 ? -6.414 8.062 9.57 1 96.88 113 LYS A O 1
ATOM 926 N N . ASP A 1 114 ? -6.648 8.586 7.371 1 96.81 114 ASP A N 1
ATOM 927 C CA . ASP A 1 114 ? -6.543 10.016 7.637 1 96.81 114 ASP A CA 1
ATOM 928 C C . ASP A 1 114 ? -7.73 10.516 8.461 1 96.81 114 ASP A C 1
ATOM 930 O O . ASP A 1 114 ? -7.562 11.305 9.383 1 96.81 114 ASP A O 1
ATOM 934 N N . MET A 1 115 ? -8.922 10.047 8.18 1 97.62 115 MET A N 1
ATOM 935 C CA . MET A 1 115 ? -10.117 10.398 8.945 1 97.62 115 MET A CA 1
ATOM 936 C C . MET A 1 115 ? -9.984 9.938 10.391 1 97.62 115 MET A C 1
ATOM 938 O O . MET A 1 115 ? -10.305 10.68 11.32 1 97.62 115 MET A O 1
ATOM 942 N N . VAL A 1 116 ? -9.492 8.719 10.57 1 96.25 116 VAL A N 1
ATOM 943 C CA . VAL A 1 116 ? -9.328 8.172 11.914 1 96.25 116 VAL A CA 1
ATOM 944 C C . VAL A 1 116 ? -8.305 9.008 12.68 1 96.25 116 VAL A C 1
ATOM 946 O O . VAL A 1 116 ? -8.547 9.391 13.828 1 96.25 116 VAL A O 1
ATOM 949 N N . ALA A 1 117 ? -7.227 9.328 12.039 1 94.5 117 ALA A N 1
ATOM 950 C CA . ALA A 1 117 ? -6.16 10.086 12.68 1 94.5 117 ALA A CA 1
ATOM 951 C C . ALA A 1 117 ? -6.637 11.484 13.07 1 94.5 117 ALA A C 1
ATOM 953 O O . ALA A 1 117 ? -6.355 11.961 14.172 1 94.5 117 ALA A O 1
ATOM 954 N N . ARG A 1 118 ? -7.359 12.156 12.211 1 94.5 118 ARG A N 1
ATOM 955 C CA . ARG A 1 118 ? -7.73 13.547 12.414 1 94.5 118 ARG A CA 1
ATOM 956 C C . ARG A 1 118 ? -8.969 13.664 13.297 1 94.5 118 ARG A C 1
ATOM 958 O O . ARG A 1 118 ? -9.039 14.523 14.18 1 94.5 118 ARG A O 1
ATOM 965 N N . ASN A 1 119 ? -9.93 12.758 13.07 1 96.44 119 ASN A N 1
ATOM 966 C CA . ASN A 1 119 ? -11.227 12.93 13.719 1 96.44 119 ASN A CA 1
ATOM 967 C C . ASN A 1 119 ? -11.32 12.125 15.008 1 96.44 119 ASN A C 1
ATOM 969 O O . ASN A 1 119 ? -11.734 12.648 16.047 1 96.44 119 ASN A O 1
ATOM 973 N N . ILE A 1 120 ? -10.883 10.906 14.969 1 94.88 120 ILE A N 1
ATOM 974 C CA . ILE A 1 120 ? -10.969 10.07 16.172 1 94.88 120 ILE A CA 1
ATOM 975 C C . ILE A 1 120 ? -9.844 10.445 17.125 1 94.88 120 ILE A C 1
ATOM 977 O O . ILE A 1 120 ? -10.094 10.711 18.312 1 94.88 120 ILE A O 1
ATOM 981 N N . TYR A 1 121 ? -8.641 10.609 16.609 1 93.5 121 TYR A N 1
ATOM 982 C CA . TYR A 1 121 ? -7.512 10.789 17.516 1 93.5 121 TYR A CA 1
ATOM 983 C C . TYR A 1 121 ? -7.082 12.25 17.562 1 93.5 121 TYR A C 1
ATOM 985 O O . TYR A 1 121 ? -6.504 12.703 18.562 1 93.5 121 TYR A O 1
ATOM 993 N N . GLY A 1 122 ? -7.398 13.016 16.562 1 93.44 122 GLY A N 1
ATOM 994 C CA . GLY A 1 122 ? -6.895 14.375 16.438 1 93.44 122 GLY A CA 1
ATOM 995 C C . GLY A 1 122 ? -7.867 15.422 16.969 1 93.44 122 GLY A C 1
ATOM 996 O O . GLY A 1 122 ? -7.5 16.578 17.141 1 93.44 122 GLY A O 1
ATOM 997 N N . GLY A 1 123 ? -9.133 15.008 17.016 1 95.62 123 GLY A N 1
ATOM 998 C CA . GLY A 1 123 ? -10.078 15.898 17.656 1 95.62 123 GLY A CA 1
ATOM 999 C C . GLY A 1 123 ? -10.797 16.812 16.672 1 95.62 123 GLY A C 1
ATOM 1000 O O . GLY A 1 123 ? -11.547 17.703 17.078 1 95.62 123 GLY A O 1
ATOM 1001 N N . GLU A 1 124 ? -10.602 16.594 15.352 1 95.56 124 GLU A N 1
ATOM 1002 C CA . GLU A 1 124 ? -11.297 17.438 14.375 1 95.56 124 GLU A CA 1
ATOM 1003 C C . GLU A 1 124 ? -12.781 17.109 14.312 1 95.56 124 GLU A C 1
ATOM 1005 O O . GLU A 1 124 ? -13.156 15.93 14.32 1 95.56 124 GLU A O 1
ATOM 1010 N N . GLY A 1 125 ? -13.633 18.125 14.266 1 97.25 125 GLY A N 1
ATOM 1011 C CA . GLY A 1 125 ? -15.078 17.953 14.297 1 97.25 125 GLY A CA 1
ATOM 1012 C C . GLY A 1 125 ? -15.688 17.859 12.914 1 97.25 125 GLY A C 1
ATOM 1013 O O . GLY A 1 125 ? -16.891 17.609 12.773 1 97.25 125 GLY A O 1
ATOM 1014 N N . ASP A 1 126 ? -14.875 18.109 11.914 1 97.19 126 ASP A N 1
ATOM 1015 C CA . ASP A 1 126 ? -15.258 18.016 10.508 1 97.19 126 ASP A CA 1
ATOM 1016 C C . ASP A 1 126 ? -14.164 17.344 9.68 1 97.19 126 ASP A C 1
ATOM 1018 O O . ASP A 1 126 ? -13.016 17.281 10.117 1 97.19 126 ASP A O 1
ATOM 1022 N N . PHE A 1 127 ? -14.617 16.797 8.578 1 96.94 127 PHE A N 1
ATOM 1023 C CA . PHE A 1 127 ? -13.594 16.281 7.684 1 96.94 127 PHE A CA 1
ATOM 1024 C C . PHE A 1 127 ? -12.703 17.406 7.18 1 96.94 127 PHE A C 1
ATOM 1026 O O . PHE A 1 127 ? -13.195 18.453 6.758 1 96.94 127 PHE A O 1
ATOM 1033 N N . ASN A 1 128 ? -11.445 17.156 7.219 1 95.19 128 ASN A N 1
ATOM 1034 C CA . ASN A 1 128 ? -10.469 18.125 6.727 1 95.19 128 ASN A CA 1
ATOM 1035 C C . ASN A 1 128 ? -10.547 18.281 5.211 1 95.19 128 ASN A C 1
ATOM 1037 O O . ASN A 1 128 ? -10.703 17.297 4.492 1 95.19 128 ASN A O 1
ATOM 1041 N N . PRO A 1 129 ? -10.453 19.516 4.703 1 95.94 129 PRO A N 1
ATOM 1042 C CA . PRO A 1 129 ? -10.469 19.703 3.254 1 95.94 129 PRO A CA 1
ATOM 1043 C C . PRO A 1 129 ? -9.43 18.844 2.533 1 95.94 129 PRO A C 1
ATOM 1045 O O . PRO A 1 129 ? -9.672 18.391 1.419 1 95.94 129 PRO A O 1
ATOM 1048 N N . LYS A 1 130 ? -8.328 18.625 3.148 1 94.19 130 LYS A N 1
ATOM 1049 C CA . LYS A 1 130 ? -7.293 17.781 2.553 1 94.19 130 LYS A CA 1
ATOM 1050 C C . LYS A 1 130 ? -7.754 16.328 2.463 1 94.19 130 LYS A C 1
ATOM 1052 O O . LYS A 1 130 ? -7.422 15.625 1.508 1 94.19 130 LYS A O 1
ATOM 1057 N N . THR A 1 131 ? -8.453 15.898 3.477 1 97.06 131 THR A N 1
ATOM 1058 C CA . THR A 1 131 ? -9.008 14.547 3.453 1 97.06 131 THR A CA 1
ATOM 1059 C C . THR A 1 131 ? -10.008 14.391 2.307 1 97.06 131 THR A C 1
ATOM 1061 O O . THR A 1 131 ? -10.008 13.367 1.616 1 97.06 131 THR A O 1
ATOM 1064 N N . ILE A 1 132 ? -10.812 15.406 2.119 1 98 132 ILE A N 1
ATOM 1065 C CA . ILE A 1 132 ? -11.805 15.398 1.049 1 98 132 ILE A CA 1
ATOM 1066 C C . ILE A 1 132 ? -11.102 15.359 -0.306 1 98 132 ILE A C 1
ATOM 1068 O O . ILE A 1 132 ? -11.508 14.617 -1.204 1 98 132 ILE A O 1
ATOM 1072 N N . GLU A 1 133 ? -10.062 16.078 -0.428 1 96.94 133 GLU A N 1
ATOM 1073 C CA . GLU A 1 133 ? -9.273 16.078 -1.659 1 96.94 133 GLU A CA 1
ATOM 1074 C C . GLU A 1 133 ? -8.648 14.711 -1.912 1 96.94 133 GLU A C 1
ATOM 1076 O O . GLU A 1 133 ? -8.641 14.227 -3.045 1 96.94 133 GLU A O 1
ATOM 1081 N N . MET A 1 134 ? -8.094 14.133 -0.846 1 97.31 134 MET A N 1
ATOM 1082 C CA . MET A 1 134 ? -7.559 12.773 -0.957 1 97.31 134 MET A CA 1
ATOM 1083 C C . MET A 1 134 ? -8.617 11.812 -1.493 1 97.31 134 MET A C 1
ATOM 1085 O O . MET A 1 134 ? -8.32 10.984 -2.355 1 97.31 134 MET A O 1
ATOM 1089 N N . CYS A 1 135 ? -9.773 11.93 -0.964 1 98.56 135 CYS A N 1
ATOM 1090 C CA . CYS A 1 135 ? -10.867 11.047 -1.345 1 98.56 135 CYS A CA 1
ATOM 1091 C C . CYS A 1 135 ? -11.242 11.242 -2.807 1 98.56 135 CYS A C 1
ATOM 1093 O O . CYS A 1 135 ? -11.414 10.273 -3.549 1 98.56 135 CYS A O 1
ATOM 1095 N N . GLN A 1 136 ? -11.352 12.5 -3.227 1 98 136 GLN A N 1
ATOM 1096 C CA . GLN A 1 136 ? -11.711 12.812 -4.609 1 98 136 GLN A CA 1
ATOM 1097 C C . GLN A 1 136 ? -10.656 12.281 -5.578 1 98 136 GLN A C 1
ATOM 1099 O O . GLN A 1 136 ? -10.992 11.75 -6.641 1 98 136 GLN A O 1
ATOM 1104 N N . ASN A 1 137 ? -9.422 12.43 -5.223 1 96.94 137 ASN A N 1
ATOM 1105 C CA . ASN A 1 137 ? -8.352 11.875 -6.039 1 96.94 137 ASN A CA 1
ATOM 1106 C C . ASN A 1 137 ? -8.453 10.352 -6.141 1 96.94 137 ASN A C 1
ATOM 1108 O O . ASN A 1 137 ? -8.289 9.789 -7.219 1 96.94 137 ASN A O 1
ATOM 1112 N N . ALA A 1 138 ? -8.711 9.734 -5.023 1 98.31 138 ALA A N 1
ATOM 1113 C CA . ALA A 1 138 ? -8.852 8.281 -5 1 98.31 138 ALA A CA 1
ATOM 1114 C C . ALA A 1 138 ? -9.992 7.824 -5.906 1 98.31 138 ALA A C 1
ATOM 1116 O O . ALA A 1 138 ? -9.844 6.871 -6.672 1 98.31 138 ALA A O 1
ATOM 1117 N N . TYR A 1 139 ? -11.133 8.508 -5.824 1 98.75 139 TYR A N 1
ATOM 1118 C CA . TYR A 1 139 ? -12.266 8.188 -6.676 1 98.75 139 TYR A CA 1
ATOM 1119 C C . TYR A 1 139 ? -11.922 8.375 -8.148 1 98.75 139 TYR A C 1
ATOM 1121 O O . TYR A 1 139 ? -12.305 7.566 -8.992 1 98.75 139 TYR A O 1
ATOM 1129 N N . SER A 1 140 ? -11.188 9.414 -8.43 1 97.88 140 SER A N 1
ATOM 1130 C CA . SER A 1 140 ? -10.812 9.695 -9.812 1 97.88 140 SER A CA 1
ATOM 1131 C C . SER A 1 140 ? -9.922 8.586 -10.375 1 97.88 140 SER A C 1
ATOM 1133 O O . SER A 1 140 ? -10.102 8.172 -11.523 1 97.88 140 SER A O 1
ATOM 1135 N N . PHE A 1 141 ? -8.984 8.141 -9.594 1 97.12 141 PHE A N 1
ATOM 1136 C CA . PHE A 1 141 ? -8.117 7.055 -10.023 1 97.12 141 PHE A CA 1
ATOM 1137 C C . PHE A 1 141 ? -8.922 5.781 -10.258 1 97.12 141 PHE A C 1
ATOM 1139 O O . PHE A 1 141 ? -8.734 5.094 -11.266 1 97.12 141 PHE A O 1
ATOM 1146 N N . LEU A 1 142 ? -9.797 5.473 -9.328 1 98.56 142 LEU A N 1
ATOM 1147 C CA . LEU A 1 142 ? -10.609 4.266 -9.453 1 98.56 142 LEU A CA 1
ATOM 1148 C C . LEU A 1 142 ? -11.484 4.324 -10.703 1 98.56 142 LEU A C 1
ATOM 1150 O O . LEU A 1 142 ? -11.617 3.33 -11.422 1 98.56 142 LEU A O 1
ATOM 1154 N N . GLU A 1 143 ? -12.078 5.477 -10.938 1 98.56 143 GLU A N 1
ATOM 1155 C CA . GLU A 1 143 ? -12.875 5.676 -12.141 1 98.56 143 GLU A CA 1
ATOM 1156 C C . GLU A 1 143 ? -12.062 5.391 -13.398 1 98.56 143 GLU A C 1
ATOM 1158 O O . GLU A 1 143 ? -12.562 4.785 -14.344 1 98.56 143 GLU A O 1
ATOM 1163 N N . ALA A 1 144 ? -10.852 5.824 -13.391 1 96.31 144 ALA A N 1
ATOM 1164 C CA . ALA A 1 144 ? -9.961 5.605 -14.531 1 96.31 144 ALA A CA 1
ATOM 1165 C C . ALA A 1 144 ? -9.656 4.121 -14.711 1 96.31 144 ALA A C 1
ATOM 1167 O O . ALA A 1 144 ? -9.602 3.629 -15.844 1 96.31 144 ALA A O 1
ATOM 1168 N N . PHE A 1 145 ? -9.445 3.389 -13.617 1 96.69 145 PHE A N 1
ATOM 1169 C CA . PHE A 1 145 ? -9.172 1.957 -13.695 1 96.69 145 PHE A CA 1
ATOM 1170 C C . PHE A 1 145 ? -10.344 1.219 -14.328 1 96.69 145 PHE A C 1
ATOM 1172 O O . PHE A 1 145 ? -10.156 0.227 -15.031 1 96.69 145 PHE A O 1
ATOM 1179 N N . LEU A 1 146 ? -11.508 1.674 -14.086 1 98.25 146 LEU A N 1
ATOM 1180 C CA . LEU A 1 146 ? -12.734 0.973 -14.461 1 98.25 146 LEU A CA 1
ATOM 1181 C C . LEU A 1 146 ? -13.086 1.247 -15.922 1 98.25 146 LEU A C 1
ATOM 1183 O O . LEU A 1 146 ? -14.031 0.665 -16.453 1 98.25 146 LEU A O 1
ATOM 1187 N N . LYS A 1 147 ? -12.336 2.109 -16.562 1 95.94 147 LYS A N 1
ATOM 1188 C CA . LYS A 1 147 ? -12.539 2.346 -17.984 1 95.94 147 LYS A CA 1
ATOM 1189 C C . LYS A 1 147 ? -12.125 1.134 -18.812 1 95.94 147 LYS A C 1
ATOM 1191 O O . LYS A 1 147 ? -12.516 0.998 -19.969 1 95.94 147 LYS A O 1
ATOM 1196 N N . GLN A 1 148 ? -11.375 0.234 -18.188 1 90.38 148 GLN A N 1
ATOM 1197 C CA . GLN A 1 148 ? -10.766 -0.847 -18.953 1 90.38 148 GLN A CA 1
ATOM 1198 C C . GLN A 1 148 ? -11.609 -2.113 -18.891 1 90.38 148 GLN A C 1
ATOM 1200 O O . GLN A 1 148 ? -11.266 -3.129 -19.5 1 90.38 148 GLN A O 1
ATOM 1205 N N . GLY A 1 149 ? -12.711 -2.066 -18.188 1 95.88 149 GLY A N 1
ATOM 1206 C CA . GLY A 1 149 ? -13.539 -3.256 -18.062 1 95.88 149 GLY A CA 1
ATOM 1207 C C . GLY A 1 149 ? -14.594 -3.146 -16.984 1 95.88 149 GLY A C 1
ATOM 1208 O O . GLY A 1 149 ? -14.844 -2.061 -16.453 1 95.88 149 GLY A O 1
ATOM 1209 N N . GLN A 1 150 ? -15.242 -4.336 -16.719 1 98.06 150 GLN A N 1
ATOM 1210 C CA . GLN A 1 150 ? -16.344 -4.402 -15.75 1 98.06 150 GLN A CA 1
ATOM 1211 C C . GLN A 1 150 ? -15.812 -4.391 -14.32 1 98.06 150 GLN A C 1
ATOM 1213 O O . GLN A 1 150 ? -16.547 -4.066 -13.383 1 98.06 150 GLN A O 1
ATOM 1218 N N . TYR A 1 151 ? -14.609 -4.785 -14.211 1 98.69 151 TYR A N 1
ATOM 1219 C CA . TYR A 1 151 ? -13.953 -4.828 -12.906 1 98.69 151 TYR A CA 1
ATOM 1220 C C . TYR A 1 151 ? -12.656 -4.027 -12.914 1 98.69 151 TYR A C 1
ATOM 1222 O O . TYR A 1 151 ? -12.289 -3.451 -13.945 1 98.69 151 TYR A O 1
ATOM 1230 N N . VAL A 1 152 ? -12.008 -3.92 -11.797 1 98.5 152 VAL A N 1
ATOM 1231 C CA . VAL A 1 152 ? -10.891 -2.986 -11.68 1 98.5 152 VAL A CA 1
ATOM 1232 C C . VAL A 1 152 ? -9.703 -3.49 -12.492 1 98.5 152 VAL A C 1
ATOM 1234 O O . VAL A 1 152 ? -8.773 -2.732 -12.789 1 98.5 152 VAL A O 1
ATOM 1237 N N . VAL A 1 153 ? -9.688 -4.805 -12.773 1 97.94 153 VAL A N 1
ATOM 1238 C CA . VAL A 1 153 ? -8.742 -5.387 -13.727 1 97.94 153 VAL A CA 1
ATOM 1239 C C . VAL A 1 153 ? -9.5 -6.168 -14.797 1 97.94 153 VAL A C 1
ATOM 1241 O O . VAL A 1 153 ? -9.789 -7.355 -14.625 1 97.94 153 VAL A O 1
ATOM 1244 N N . GLY A 1 154 ? -9.883 -5.52 -15.852 1 96.75 154 GLY A N 1
ATOM 1245 C CA . GLY A 1 154 ? -10.531 -6.168 -16.984 1 96.75 154 GLY A CA 1
ATOM 1246 C C . GLY A 1 154 ? -11.969 -6.566 -16.688 1 96.75 154 GLY A C 1
ATOM 1247 O O . GLY A 1 154 ? -12.727 -5.785 -16.125 1 96.75 154 GLY A O 1
ATOM 1248 N N . ASN A 1 155 ? -12.312 -7.859 -17.125 1 98.06 155 ASN A N 1
ATOM 1249 C CA . ASN A 1 155 ? -13.727 -8.234 -17.109 1 98.06 155 ASN A CA 1
ATOM 1250 C C . ASN A 1 155 ? -13.992 -9.383 -16.156 1 98.06 155 ASN A C 1
ATOM 1252 O O . ASN A 1 155 ? -15.062 -9.992 -16.188 1 98.06 155 ASN A O 1
ATOM 1256 N N . GLU A 1 156 ? -13.078 -9.719 -15.375 1 97.44 156 GLU A N 1
ATOM 1257 C CA . GLU A 1 156 ? -13.25 -10.75 -14.352 1 97.44 156 GLU A CA 1
ATOM 1258 C C . GLU A 1 156 ? -12.914 -10.211 -12.961 1 97.44 156 GLU A C 1
ATOM 1260 O O . GLU A 1 156 ? -11.961 -9.445 -12.805 1 97.44 156 GLU A O 1
ATOM 1265 N N . MET A 1 157 ? -13.711 -10.648 -12 1 98.38 157 MET A N 1
ATOM 1266 C CA . MET A 1 157 ? -13.469 -10.234 -10.617 1 98.38 157 MET A CA 1
ATOM 1267 C C . MET A 1 157 ? -12.188 -10.852 -10.078 1 98.38 157 MET A C 1
ATOM 1269 O O . MET A 1 157 ? -11.906 -12.023 -10.336 1 98.38 157 MET A O 1
ATOM 1273 N N . THR A 1 158 ? -11.445 -10.109 -9.398 1 98.81 158 THR A N 1
ATOM 1274 C CA . THR A 1 158 ? -10.242 -10.586 -8.719 1 98.81 158 THR A CA 1
ATOM 1275 C C . THR A 1 158 ? -10.242 -10.172 -7.254 1 98.81 158 THR A C 1
ATOM 1277 O O . THR A 1 158 ? -11.164 -9.492 -6.801 1 98.81 158 THR A O 1
ATOM 1280 N N . VAL A 1 159 ? -9.234 -10.516 -6.496 1 98.88 159 VAL A N 1
ATOM 1281 C CA . VAL A 1 159 ? -9.078 -10.141 -5.094 1 98.88 159 VAL A CA 1
ATOM 1282 C C . VAL A 1 159 ? -8.984 -8.625 -4.973 1 98.88 159 VAL A C 1
ATOM 1284 O O . VAL A 1 159 ? -9.328 -8.055 -3.938 1 98.88 159 VAL A O 1
ATOM 1287 N N . ALA A 1 160 ? -8.508 -7.934 -6.012 1 98.88 160 ALA A N 1
ATOM 1288 C CA . ALA A 1 160 ? -8.43 -6.477 -5.98 1 98.88 160 ALA A CA 1
ATOM 1289 C C . ALA A 1 160 ? -9.82 -5.855 -5.859 1 98.88 160 ALA A C 1
ATOM 1291 O O . ALA A 1 160 ? -10.008 -4.871 -5.145 1 98.88 160 ALA A O 1
ATOM 1292 N N . ASP A 1 161 ? -10.773 -6.426 -6.551 1 98.94 161 ASP A N 1
ATOM 1293 C CA . ASP A 1 161 ? -12.148 -5.934 -6.453 1 98.94 161 ASP A CA 1
ATOM 1294 C C . ASP A 1 161 ? -12.688 -6.086 -5.031 1 98.94 161 ASP A C 1
ATOM 1296 O O . ASP A 1 161 ? -13.367 -5.191 -4.523 1 98.94 161 ASP A O 1
ATOM 1300 N N . ILE A 1 162 ? -12.422 -7.188 -4.43 1 98.88 162 ILE A N 1
ATOM 1301 C CA . ILE A 1 162 ? -12.914 -7.477 -3.088 1 98.88 162 ILE A CA 1
ATOM 1302 C C . ILE A 1 162 ? -12.328 -6.48 -2.094 1 98.88 162 ILE A C 1
ATOM 1304 O O . ILE A 1 162 ? -13.055 -5.871 -1.31 1 98.88 162 ILE A O 1
ATOM 1308 N N . SER A 1 163 ? -11.008 -6.309 -2.158 1 98.94 163 SER A N 1
ATOM 1309 C CA . SER A 1 163 ? -10.305 -5.402 -1.258 1 98.94 163 SER A CA 1
ATOM 1310 C C . SER A 1 163 ? -10.781 -3.967 -1.434 1 98.94 163 SER A C 1
ATOM 1312 O O . SER A 1 163 ? -11.086 -3.281 -0.454 1 98.94 163 SER A O 1
ATOM 1314 N N . ILE A 1 164 ? -10.859 -3.502 -2.654 1 98.94 164 ILE A N 1
ATOM 1315 C CA . ILE A 1 164 ? -11.289 -2.137 -2.947 1 98.94 164 ILE A CA 1
ATOM 1316 C C . ILE A 1 164 ? -12.734 -1.943 -2.504 1 98.94 164 ILE A C 1
ATOM 1318 O O . ILE A 1 164 ? -13.086 -0.899 -1.951 1 98.94 164 ILE A O 1
ATOM 1322 N N . ASN A 1 165 ? -13.586 -2.936 -2.711 1 98.88 165 ASN A N 1
ATOM 1323 C CA . ASN A 1 165 ? -15 -2.816 -2.375 1 98.88 165 ASN A CA 1
ATOM 1324 C C . ASN A 1 165 ? -15.203 -2.598 -0.878 1 98.88 165 ASN A C 1
ATOM 1326 O O . ASN A 1 165 ? -15.992 -1.746 -0.474 1 98.88 165 ASN A O 1
ATOM 1330 N N . THR A 1 166 ? -14.531 -3.377 -0.02 1 98.81 166 THR A N 1
ATOM 1331 C CA . THR A 1 166 ? -14.734 -3.252 1.42 1 98.81 166 THR A CA 1
ATOM 1332 C C . THR A 1 166 ? -14.312 -1.867 1.904 1 98.81 166 THR A C 1
ATOM 1334 O O . THR A 1 166 ? -14.977 -1.271 2.752 1 98.81 166 THR A O 1
ATOM 1337 N N . THR A 1 167 ? -13.242 -1.322 1.377 1 98.81 167 THR A N 1
ATOM 1338 C CA . THR A 1 167 ? -12.789 0.023 1.719 1 98.81 167 THR A CA 1
ATOM 1339 C C . THR A 1 167 ? -13.75 1.071 1.169 1 98.81 167 THR A C 1
ATOM 1341 O O . THR A 1 167 ? -14.141 1.998 1.882 1 98.81 167 THR A O 1
ATOM 1344 N N . LEU A 1 168 ? -14.156 0.879 -0.087 1 98.88 168 LEU A N 1
ATOM 1345 C CA . LEU A 1 168 ? -14.953 1.89 -0.778 1 98.88 168 LEU A CA 1
ATOM 1346 C C . LEU A 1 168 ? -16.328 2.023 -0.145 1 98.88 168 LEU A C 1
ATOM 1348 O O . LEU A 1 168 ? -16.875 3.127 -0.058 1 98.88 168 LEU A O 1
ATOM 1352 N N . ILE A 1 169 ? -16.906 0.951 0.27 1 98.5 169 ILE A N 1
ATOM 1353 C CA . ILE A 1 169 ? -18.234 1.022 0.854 1 98.5 169 ILE A CA 1
ATOM 1354 C C . ILE A 1 169 ? -18.188 1.838 2.145 1 98.5 169 ILE A C 1
ATOM 1356 O O . ILE A 1 169 ? -19.094 2.633 2.416 1 98.5 169 ILE A O 1
ATOM 1360 N N . THR A 1 170 ? -17.172 1.64 2.949 1 98.31 170 THR A N 1
ATOM 1361 C CA . THR A 1 170 ? -16.984 2.465 4.137 1 98.31 170 THR A CA 1
ATOM 1362 C C . THR A 1 170 ? -16.828 3.934 3.754 1 98.31 170 THR A C 1
ATOM 1364 O O . THR A 1 170 ? -17.5 4.801 4.316 1 98.31 170 THR A O 1
ATOM 1367 N N . LEU A 1 171 ? -15.992 4.215 2.789 1 98.62 171 LEU A N 1
ATOM 1368 C CA . LEU A 1 171 ? -15.711 5.582 2.375 1 98.62 171 LEU A CA 1
ATOM 1369 C C . LEU A 1 171 ? -16.938 6.234 1.763 1 98.62 171 LEU A C 1
ATOM 1371 O O . LEU A 1 171 ? -17.219 7.414 2.004 1 98.62 171 LEU A O 1
ATOM 1375 N N . HIS A 1 172 ? -17.656 5.457 0.97 1 98.62 172 HIS A N 1
ATOM 1376 C CA . HIS A 1 172 ? -18.859 5.945 0.318 1 98.62 172 HIS A CA 1
ATOM 1377 C C . HIS A 1 172 ? -19.891 6.383 1.344 1 98.62 172 HIS A C 1
ATOM 1379 O O . HIS A 1 172 ? -20.641 7.336 1.108 1 98.62 172 HIS A O 1
ATOM 1385 N N . LYS A 1 173 ? -19.984 5.746 2.447 1 98.19 173 LYS A N 1
ATOM 1386 C CA . LYS A 1 173 ? -20.922 6.098 3.508 1 98.19 173 LYS A CA 1
ATOM 1387 C C . LYS A 1 173 ? -20.484 7.375 4.223 1 98.19 173 LYS A C 1
ATOM 1389 O O . LYS A 1 173 ? -21.312 8.094 4.777 1 98.19 173 LYS A O 1
ATOM 1394 N N . LEU A 1 174 ? -19.234 7.691 4.207 1 98.25 174 LEU A N 1
ATOM 1395 C CA . LEU A 1 174 ? -18.703 8.883 4.855 1 98.25 174 LEU A CA 1
ATOM 1396 C C . LEU A 1 174 ? -18.656 10.055 3.883 1 98.25 174 LEU A C 1
ATOM 1398 O O . LEU A 1 174 ? -19.031 11.172 4.234 1 98.25 174 LEU A O 1
ATOM 1402 N N . LEU A 1 175 ? -18.141 9.805 2.715 1 98.38 175 LEU A N 1
ATOM 1403 C CA . LEU A 1 175 ? -18.016 10.734 1.592 1 98.38 175 LEU A CA 1
ATOM 1404 C C . LEU A 1 175 ? -18.578 10.117 0.316 1 98.38 175 LEU A C 1
ATOM 1406 O O . LEU A 1 175 ? -17.828 9.539 -0.483 1 98.38 175 LEU A O 1
ATOM 1410 N N . PRO A 1 176 ? -19.797 10.273 0.062 1 98.44 176 PRO A N 1
ATOM 1411 C CA . PRO A 1 176 ? -20.5 9.523 -0.979 1 98.44 176 PRO A CA 1
ATOM 1412 C C . PRO A 1 176 ? -19.922 9.758 -2.371 1 98.44 176 PRO A C 1
ATOM 1414 O O . PRO A 1 176 ? -19.547 10.883 -2.707 1 98.44 176 PRO A O 1
ATOM 1417 N N . VAL A 1 177 ? -19.859 8.672 -3.129 1 98.62 177 VAL A N 1
ATOM 1418 C CA . VAL A 1 177 ? -19.516 8.727 -4.543 1 98.62 177 VAL A CA 1
ATOM 1419 C C . VAL A 1 177 ? -20.609 9.453 -5.32 1 98.62 177 VAL A C 1
ATOM 1421 O O . VAL A 1 177 ? -21.781 9.078 -5.25 1 98.62 177 VAL A O 1
ATOM 1424 N N . ASP A 1 178 ? -20.203 10.531 -6.004 1 98.44 178 ASP A N 1
ATOM 1425 C CA . ASP A 1 178 ? -21.125 11.258 -6.863 1 98.44 178 ASP A CA 1
ATOM 1426 C C . ASP A 1 178 ? -21.406 10.484 -8.148 1 98.44 178 ASP A C 1
ATOM 1428 O O . ASP A 1 178 ? -20.547 10.414 -9.039 1 98.44 178 ASP A O 1
ATOM 1432 N N . ALA A 1 179 ? -22.562 9.969 -8.312 1 98.25 179 ALA A N 1
ATOM 1433 C CA . ALA A 1 179 ? -22.906 9.102 -9.43 1 98.25 179 ALA A CA 1
ATOM 1434 C C . ALA A 1 179 ? -22.766 9.828 -10.758 1 98.25 179 ALA A C 1
ATOM 1436 O O . ALA A 1 179 ? -22.469 9.211 -11.789 1 98.25 179 ALA A O 1
ATOM 1437 N N . GLY A 1 180 ? -23.016 11.102 -10.859 1 98.31 180 GLY A N 1
ATOM 1438 C CA . GLY A 1 180 ? -22.828 11.891 -12.062 1 98.31 180 GLY A CA 1
ATOM 1439 C C . GLY A 1 180 ? -21.375 12.031 -12.461 1 98.31 180 GLY A C 1
ATOM 1440 O O . GLY A 1 180 ? -21.031 11.938 -13.648 1 98.31 180 GLY A O 1
ATOM 1441 N N . LYS A 1 181 ? -20.562 12.195 -11.469 1 98.31 181 LYS A N 1
ATOM 1442 C CA . LYS A 1 181 ? -19.141 12.406 -11.711 1 98.31 181 LYS A CA 1
ATOM 1443 C C . LYS A 1 181 ? -18.406 11.078 -11.898 1 98.31 181 LYS A C 1
ATOM 1445 O O . LYS A 1 181 ? -17.438 11 -12.664 1 98.31 181 LYS A O 1
ATOM 1450 N N . TYR A 1 182 ? -18.875 10.047 -11.188 1 98.69 182 TYR A N 1
ATOM 1451 C CA . TYR A 1 182 ? -18.203 8.75 -11.18 1 98.69 182 TYR A CA 1
ATOM 1452 C C . TYR A 1 182 ? -19.172 7.633 -11.539 1 98.69 182 TYR A C 1
ATOM 1454 O O . TYR A 1 182 ? -19.422 6.734 -10.727 1 98.69 182 TYR A O 1
ATOM 1462 N N . PRO A 1 183 ? -19.609 7.602 -12.758 1 98.75 183 PRO A N 1
ATOM 1463 C CA . PRO A 1 183 ? -20.625 6.621 -13.148 1 98.75 183 PRO A CA 1
ATOM 1464 C C . PRO A 1 183 ? -20.078 5.195 -13.203 1 98.75 183 PRO A C 1
ATOM 1466 O O . PRO A 1 183 ? -20.812 4.238 -12.938 1 98.75 183 PRO A O 1
ATOM 1469 N N . LEU A 1 184 ? -18.844 5.031 -13.539 1 98.81 184 LEU A N 1
ATOM 1470 C CA . LEU A 1 184 ? -18.281 3.691 -13.633 1 98.81 184 LEU A CA 1
ATOM 1471 C C . LEU A 1 184 ? -18.109 3.074 -12.25 1 98.81 184 LEU A C 1
ATOM 1473 O O . LEU A 1 184 ? -18.344 1.877 -12.062 1 98.81 184 LEU A O 1
ATOM 1477 N N . ILE A 1 185 ? -17.688 3.895 -11.273 1 98.88 185 ILE A N 1
ATOM 1478 C CA . ILE A 1 185 ? -17.625 3.408 -9.898 1 98.88 185 ILE A CA 1
ATOM 1479 C C . ILE A 1 185 ? -19.016 2.969 -9.445 1 98.88 185 ILE A C 1
ATOM 1481 O O . ILE A 1 185 ? -19.156 1.916 -8.82 1 98.88 185 ILE A O 1
ATOM 1485 N N . THR A 1 186 ? -19.984 3.797 -9.742 1 98.75 186 THR A N 1
ATOM 1486 C CA . THR A 1 186 ? -21.359 3.521 -9.328 1 98.75 186 THR A CA 1
ATOM 1487 C C . THR A 1 186 ? -21.844 2.188 -9.898 1 98.75 186 THR A C 1
ATOM 1489 O O . THR A 1 186 ? -22.406 1.364 -9.172 1 98.75 186 THR A O 1
ATOM 1492 N N . ALA A 1 187 ? -21.594 1.976 -11.148 1 98.81 187 ALA A N 1
ATOM 1493 C CA . ALA A 1 187 ? -21.969 0.717 -11.781 1 98.81 187 ALA A CA 1
ATOM 1494 C C . ALA A 1 187 ? -21.219 -0.458 -11.172 1 98.81 187 ALA A C 1
ATOM 1496 O O . ALA A 1 187 ? -21.781 -1.53 -10.961 1 98.81 187 ALA A O 1
ATOM 1497 N N . TRP A 1 188 ? -19.953 -0.26 -10.945 1 98.88 188 TRP A N 1
ATOM 1498 C CA . TRP A 1 188 ? -19.109 -1.282 -10.336 1 98.88 188 TRP A CA 1
ATOM 1499 C C . TRP A 1 188 ? -19.609 -1.643 -8.938 1 98.88 188 TRP A C 1
ATOM 1501 O O . TRP A 1 188 ? -19.688 -2.82 -8.586 1 98.88 188 TRP A O 1
ATOM 1511 N N . MET A 1 189 ? -19.938 -0.658 -8.125 1 98.75 189 MET A N 1
ATOM 1512 C CA . MET A 1 189 ? -20.484 -0.898 -6.785 1 98.75 189 MET A CA 1
ATOM 1513 C C . MET A 1 189 ? -21.734 -1.756 -6.848 1 98.75 189 MET A C 1
ATOM 1515 O O . MET A 1 189 ? -21.922 -2.645 -6.02 1 98.75 189 MET A O 1
ATOM 1519 N N . GLU A 1 190 ? -22.562 -1.452 -7.801 1 98.56 190 GLU A N 1
ATOM 1520 C CA . GLU A 1 190 ? -23.766 -2.246 -7.973 1 98.56 190 GLU A CA 1
ATOM 1521 C C . GLU A 1 190 ? -23.438 -3.701 -8.289 1 98.56 190 GLU A C 1
ATOM 1523 O O . GLU A 1 190 ? -24.047 -4.617 -7.73 1 98.56 190 GLU A O 1
ATOM 1528 N N . ARG A 1 191 ? -22.531 -3.943 -9.141 1 98.56 191 ARG A N 1
ATOM 1529 C CA . ARG A 1 191 ? -22.109 -5.293 -9.5 1 98.56 191 ARG A CA 1
ATOM 1530 C C . ARG A 1 191 ? -21.547 -6.035 -8.289 1 98.56 191 ARG A C 1
ATOM 1532 O O . ARG A 1 191 ? -21.797 -7.234 -8.125 1 98.56 191 ARG A O 1
ATOM 1539 N N . MET A 1 192 ? -20.859 -5.348 -7.445 1 98.62 192 MET A N 1
ATOM 1540 C CA . MET A 1 192 ? -20.156 -5.961 -6.328 1 98.62 192 MET A CA 1
ATOM 1541 C C . MET A 1 192 ? -21.125 -6.391 -5.234 1 98.62 192 MET A C 1
ATOM 1543 O O . MET A 1 192 ? -20.766 -7.148 -4.336 1 98.62 192 MET A O 1
ATOM 1547 N N . LYS A 1 193 ? -22.375 -5.98 -5.305 1 98.31 193 LYS A N 1
ATOM 1548 C CA . LYS A 1 193 ? -23.375 -6.402 -4.328 1 98.31 193 LYS A CA 1
ATOM 1549 C C . LYS A 1 193 ? -23.609 -7.906 -4.395 1 98.31 193 LYS A C 1
ATOM 1551 O O . LYS A 1 193 ? -24.203 -8.492 -3.479 1 98.31 193 LYS A O 1
ATOM 1556 N N . SER A 1 194 ? -23.141 -8.523 -5.426 1 97.12 194 SER A N 1
ATOM 1557 C CA . SER A 1 194 ? -23.297 -9.969 -5.594 1 97.12 194 SER A CA 1
ATOM 1558 C C . SER A 1 194 ? -22.328 -10.734 -4.707 1 97.12 194 SER A C 1
ATOM 1560 O O . SER A 1 194 ? -22.453 -11.953 -4.543 1 97.12 194 SER A O 1
ATOM 1562 N N . LEU A 1 195 ? -21.344 -10.078 -4.09 1 97.94 195 LEU A N 1
ATOM 1563 C CA . LEU A 1 195 ? -20.375 -10.742 -3.219 1 97.94 195 LEU A CA 1
ATOM 1564 C C . LEU A 1 195 ? -21.094 -11.422 -2.055 1 97.94 195 LEU A C 1
ATOM 1566 O O . LEU A 1 195 ? -22.062 -10.898 -1.52 1 97.94 195 LEU A O 1
ATOM 1570 N N . PRO A 1 196 ? -20.594 -12.531 -1.668 1 97.31 196 PRO A N 1
ATOM 1571 C CA . PRO A 1 196 ? -21.172 -13.156 -0.479 1 97.31 196 PRO A CA 1
ATOM 1572 C C . PRO A 1 196 ? -21.047 -12.281 0.767 1 97.31 196 PRO A C 1
ATOM 1574 O O . PRO A 1 196 ? -20.094 -11.516 0.892 1 97.31 196 PRO A O 1
ATOM 1577 N N . ASP A 1 197 ? -22.031 -12.398 1.671 1 94.88 197 ASP A N 1
ATOM 1578 C CA . ASP A 1 197 ? -22.016 -11.727 2.967 1 94.88 197 ASP A CA 1
ATOM 1579 C C . ASP A 1 197 ? -21.938 -10.211 2.795 1 94.88 197 ASP A C 1
ATOM 1581 O O . ASP A 1 197 ? -21.312 -9.523 3.613 1 94.88 197 ASP A O 1
ATOM 1585 N N . TYR A 1 198 ? -22.438 -9.742 1.686 1 97.75 198 TYR A N 1
ATOM 1586 C CA . TYR A 1 198 ? -22.328 -8.32 1.364 1 97.75 198 TYR A CA 1
ATOM 1587 C C . TYR A 1 198 ? -22.984 -7.473 2.443 1 97.75 198 TYR A C 1
ATOM 1589 O O . TYR A 1 198 ? -22.375 -6.535 2.963 1 97.75 198 TYR A O 1
ATOM 1597 N N . GLU A 1 199 ? -24.188 -7.797 2.848 1 97.31 199 GLU A N 1
ATOM 1598 C CA . GLU A 1 199 ? -24.922 -6.996 3.83 1 97.31 199 GLU A CA 1
ATOM 1599 C C . GLU A 1 199 ? -24.438 -7.285 5.246 1 97.31 199 GLU A C 1
ATOM 1601 O O . GLU A 1 199 ? -24.047 -6.367 5.977 1 97.31 199 GLU A O 1
ATOM 1606 N N . ASP A 1 200 ? -24.328 -8.531 5.605 1 96.31 200 ASP A N 1
ATOM 1607 C CA . ASP A 1 200 ? -24.156 -8.938 6.996 1 96.31 200 ASP A CA 1
ATOM 1608 C C . ASP A 1 200 ? -22.703 -8.766 7.438 1 96.31 200 ASP A C 1
ATOM 1610 O O . ASP A 1 200 ? -22.422 -8.688 8.633 1 96.31 200 ASP A O 1
ATOM 1614 N N . VAL A 1 201 ? -21.812 -8.688 6.465 1 97.06 201 VAL A N 1
ATOM 1615 C CA . VAL A 1 201 ? -20.406 -8.531 6.809 1 97.06 201 VAL A CA 1
ATOM 1616 C C . VAL A 1 201 ? -19.891 -7.188 6.301 1 97.06 201 VAL A C 1
ATOM 1618 O O . VAL A 1 201 ? -19.484 -6.328 7.09 1 97.06 201 VAL A O 1
ATOM 1621 N N . ASN A 1 202 ? -20.031 -6.945 5.043 1 97.88 202 ASN A N 1
ATOM 1622 C CA . ASN A 1 202 ? -19.391 -5.77 4.461 1 97.88 202 ASN A CA 1
ATOM 1623 C C . ASN A 1 202 ? -20.125 -4.488 4.852 1 97.88 202 ASN A C 1
ATOM 1625 O O . ASN A 1 202 ? -19.531 -3.586 5.449 1 97.88 202 ASN A O 1
ATOM 1629 N N . VAL A 1 203 ? -21.469 -4.426 4.605 1 98.5 203 VAL A N 1
ATOM 1630 C CA . VAL A 1 203 ? -22.219 -3.205 4.871 1 98.5 203 VAL A CA 1
ATOM 1631 C C . VAL A 1 203 ? -22.312 -2.969 6.375 1 98.5 203 VAL A C 1
ATOM 1633 O O . VAL A 1 203 ? -22.078 -1.854 6.852 1 98.5 203 VAL A O 1
ATOM 1636 N N . LYS A 1 204 ? -22.609 -4.031 7.094 1 98.19 204 LYS A N 1
ATOM 1637 C CA . LYS A 1 204 ? -22.719 -3.902 8.547 1 98.19 204 LYS A CA 1
ATOM 1638 C C . LYS A 1 204 ? -21.391 -3.453 9.148 1 98.19 204 LYS A C 1
ATOM 1640 O O . LYS A 1 204 ? -21.359 -2.613 10.055 1 98.19 204 LYS A O 1
ATOM 1645 N N . GLY A 1 205 ? -20.297 -4.059 8.727 1 98.31 205 GLY A N 1
ATOM 1646 C CA . GLY A 1 205 ? -18.984 -3.643 9.188 1 98.31 205 GLY A CA 1
ATOM 1647 C C . GLY A 1 205 ? -18.656 -2.199 8.852 1 98.31 205 GLY A C 1
ATOM 1648 O O . GLY A 1 205 ? -18.125 -1.468 9.68 1 98.31 205 GLY A O 1
ATOM 1649 N N . ALA A 1 206 ? -18.984 -1.782 7.641 1 98.44 206 ALA A N 1
ATOM 1650 C CA . ALA A 1 206 ? -18.781 -0.403 7.207 1 98.44 206 ALA A CA 1
ATOM 1651 C C . ALA A 1 206 ? -19.562 0.571 8.086 1 98.44 206 ALA A C 1
ATOM 1653 O O . ALA A 1 206 ? -19.031 1.605 8.5 1 98.44 206 ALA A O 1
ATOM 1654 N N . GLU A 1 207 ? -20.781 0.22 8.391 1 98.44 207 GLU A N 1
ATOM 1655 C CA . GLU A 1 207 ? -21.641 1.076 9.211 1 98.44 207 GLU A CA 1
ATOM 1656 C C . GLU A 1 207 ? -21.094 1.237 10.617 1 98.44 207 GLU A C 1
ATOM 1658 O O . GLU A 1 207 ? -21.203 2.309 11.219 1 98.44 207 GLU A O 1
ATOM 1663 N N . ALA A 1 208 ? -20.516 0.172 11.125 1 97.31 208 ALA A N 1
ATOM 1664 C CA . ALA A 1 208 ? -19.938 0.239 12.461 1 97.31 208 ALA A CA 1
ATOM 1665 C C . ALA A 1 208 ? -18.797 1.254 12.516 1 97.31 208 ALA A C 1
ATOM 1667 O O . ALA A 1 208 ? -18.734 2.068 13.438 1 97.31 208 ALA A O 1
ATOM 1668 N N . LEU A 1 209 ? -17.906 1.216 11.578 1 97.12 209 LEU A N 1
ATOM 1669 C CA . LEU A 1 209 ? -16.797 2.16 11.539 1 97.12 209 LEU A CA 1
ATOM 1670 C C . LEU A 1 209 ? -17.297 3.58 11.289 1 97.12 209 LEU A C 1
ATOM 1672 O O . LEU A 1 209 ? -16.828 4.527 11.93 1 97.12 209 LEU A O 1
ATOM 1676 N N . CYS 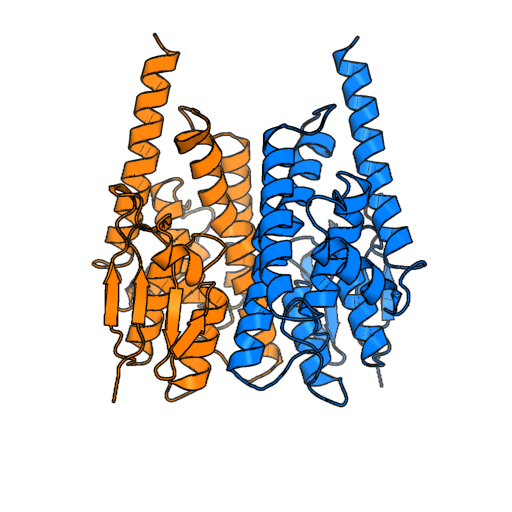A 1 210 ? -18.219 3.746 10.383 1 98.19 210 CYS A N 1
ATOM 1677 C CA . CYS A 1 210 ? -18.797 5.055 10.07 1 98.19 210 CYS A CA 1
ATOM 1678 C C . CYS A 1 210 ? -19.453 5.672 11.297 1 98.19 210 CYS A C 1
ATOM 1680 O O . CYS A 1 210 ? -19.297 6.863 11.555 1 98.19 210 CYS A O 1
ATOM 1682 N N . ALA A 1 211 ? -20.188 4.828 12.016 1 97.69 211 ALA A N 1
ATOM 1683 C CA . ALA A 1 211 ? -20.844 5.305 13.227 1 97.69 211 ALA A CA 1
ATOM 1684 C C . ALA A 1 211 ? -19.828 5.809 14.25 1 97.69 211 ALA A C 1
ATOM 1686 O O . ALA A 1 211 ? -20.062 6.816 14.914 1 97.69 211 ALA A O 1
ATOM 1687 N N . ARG A 1 212 ? -18.766 5.074 14.367 1 96.19 212 ARG A N 1
ATOM 1688 C CA . ARG A 1 212 ? -17.719 5.48 15.305 1 96.19 212 ARG A CA 1
ATOM 1689 C C . ARG A 1 212 ? -17.109 6.812 14.898 1 96.19 212 ARG A C 1
ATOM 1691 O O . ARG A 1 212 ? -16.969 7.723 15.719 1 96.19 212 ARG A O 1
ATOM 1698 N N . ILE A 1 213 ? -16.75 7 13.641 1 97.5 213 ILE A N 1
ATOM 1699 C CA . ILE A 1 213 ? -16.094 8.211 13.141 1 97.5 213 ILE A CA 1
ATOM 1700 C C . ILE A 1 213 ? -17.047 9.398 13.273 1 97.5 213 ILE A C 1
ATOM 1702 O O . ILE A 1 213 ? -16.688 10.438 13.82 1 97.5 213 ILE A O 1
ATOM 1706 N N . ASN A 1 214 ? -18.266 9.219 12.82 1 97.44 214 ASN A N 1
ATOM 1707 C CA . ASN A 1 214 ? -19.25 10.289 12.883 1 97.44 214 ASN A CA 1
ATOM 1708 C C . ASN A 1 214 ? -19.594 10.656 14.32 1 97.44 214 ASN A C 1
ATOM 1710 O O . ASN A 1 214 ? -19.797 11.836 14.633 1 97.44 214 ASN A O 1
ATOM 1714 N N . GLY A 1 215 ? -19.703 9.625 15.125 1 97.06 215 GLY A N 1
ATOM 1715 C CA . GLY A 1 215 ? -19.984 9.875 16.531 1 97.06 215 GLY A CA 1
ATOM 1716 C C . GLY A 1 215 ? -18.922 10.719 17.203 1 97.06 215 GLY A C 1
ATOM 1717 O O . GLY A 1 215 ? -19.234 11.703 17.875 1 97.06 215 GLY A O 1
ATOM 1718 N N . VAL A 1 216 ? -17.719 10.383 17.016 1 96.62 216 VAL A N 1
ATOM 1719 C CA . VAL A 1 216 ? -16.609 11.102 17.625 1 96.62 216 VAL A CA 1
ATOM 1720 C C . VAL A 1 216 ? -16.516 12.508 17.047 1 96.62 216 VAL A C 1
ATOM 1722 O O . VAL A 1 216 ? -16.25 13.469 17.781 1 96.62 216 VAL A O 1
ATOM 1725 N N . MET A 1 217 ? -16.719 12.625 15.758 1 96.38 217 MET A N 1
ATOM 1726 C CA . MET A 1 217 ? -16.703 13.93 15.109 1 96.38 217 MET A CA 1
ATOM 1727 C C . MET A 1 217 ? -17.75 14.859 15.711 1 96.38 217 MET A C 1
ATOM 1729 O O . MET A 1 217 ? -17.484 16.031 15.953 1 96.38 217 MET A O 1
ATOM 1733 N N . SER A 1 218 ? -18.906 14.328 15.914 1 96.44 218 SER A N 1
ATOM 1734 C CA . SER A 1 218 ? -20 15.109 16.5 1 96.44 218 SER A CA 1
ATOM 1735 C C . SER A 1 218 ? -19.641 15.57 17.922 1 96.44 218 SER A C 1
ATOM 1737 O O . SER A 1 218 ? -19.938 16.703 18.297 1 96.44 218 SER A O 1
ATOM 1739 N N . GLU A 1 219 ? -19.047 14.68 18.625 1 96.38 219 GLU A N 1
ATOM 1740 C CA . GLU A 1 219 ? -18.594 15.016 19.969 1 96.38 219 GLU A CA 1
ATOM 1741 C C . GLU A 1 219 ? -17.547 16.125 19.938 1 96.38 219 GLU A C 1
ATOM 1743 O O . GLU A 1 219 ? -17.562 17.031 20.766 1 96.38 219 GLU A O 1
ATOM 1748 N N . ASN A 1 220 ? -16.641 16.031 19.047 1 96.5 220 ASN A N 1
ATOM 1749 C CA . ASN A 1 220 ? -15.594 17.031 18.891 1 96.5 220 ASN A CA 1
ATOM 1750 C C . ASN A 1 220 ? -16.156 18.391 18.547 1 96.5 220 ASN A C 1
ATOM 1752 O O . ASN A 1 220 ? -15.688 19.422 19.047 1 96.5 220 ASN A O 1
ATOM 1756 N N . LYS A 1 221 ? -17.109 18.469 17.719 1 94.38 221 LYS A N 1
ATOM 1757 C CA . LYS A 1 221 ? -17.766 19.719 17.328 1 94.38 221 LYS A CA 1
ATOM 1758 C C . LYS A 1 221 ? -18.453 20.391 18.516 1 94.38 221 LYS A C 1
ATOM 1760 O O . LYS A 1 221 ? -18.406 21.609 18.656 1 94.38 221 LYS A O 1
ATOM 1765 N N . ALA A 1 222 ? -18.984 19.625 19.25 1 93.31 222 ALA A N 1
ATOM 1766 C CA . ALA A 1 222 ? -19.688 20.141 20.422 1 93.31 222 ALA A CA 1
ATOM 1767 C C . ALA A 1 222 ? -18.719 20.75 21.422 1 93.31 222 ALA A C 1
ATOM 1769 O O . ALA A 1 222 ? -19.016 21.766 22.062 1 93.31 222 ALA A O 1
ATOM 1770 N N . LYS A 1 223 ? -17.547 20.266 21.531 1 90.06 223 LYS A N 1
ATOM 1771 C CA . LYS A 1 223 ? -16.516 20.766 22.438 1 90.06 223 LYS A CA 1
ATOM 1772 C C . LYS A 1 223 ? -15.922 22.078 21.938 1 90.06 223 LYS A C 1
ATOM 1774 O O . LYS A 1 223 ? -15.547 22.938 22.75 1 90.06 223 LYS A O 1
ATOM 1779 N N . SER A 1 224 ? -15.805 22.156 20.656 1 82.12 224 SER A N 1
ATOM 1780 C CA . SER A 1 224 ? -15.188 23.344 20.094 1 82.12 224 SER A CA 1
ATOM 1781 C C . SER A 1 224 ? -16.156 24.516 20.078 1 82.12 224 SER A C 1
ATOM 1783 O O . SER A 1 224 ? -15.75 25.672 20.016 1 82.12 224 SER A O 1
ATOM 1785 N N . GLY A 1 225 ? -17.484 24.266 19.922 1 72.06 225 GLY A N 1
ATOM 1786 C CA . GLY A 1 225 ? -18.5 25.297 19.984 1 72.06 225 GLY A CA 1
ATOM 1787 C C . GLY A 1 225 ? -18.766 25.766 21.406 1 72.06 225 GLY A C 1
ATOM 1788 O O . GLY A 1 225 ? -19.5 26.75 21.609 1 72.06 225 GLY A O 1
ATOM 1789 N N . ASN A 1 226 ? -18.344 25.047 22.438 1 54.69 226 ASN A N 1
ATOM 1790 C CA . ASN A 1 226 ? -18.469 25.516 23.812 1 54.69 226 ASN A CA 1
ATOM 1791 C C . ASN A 1 226 ? -17.219 26.266 24.281 1 54.69 226 ASN A C 1
ATOM 1793 O O . ASN A 1 226 ? -16.094 25.875 23.953 1 54.69 226 ASN A O 1
ATOM 1797 N N . MET B 1 1 ? 16.641 -7.43 -29.688 1 59.5 1 MET B N 1
ATOM 1798 C CA . MET B 1 1 ? 15.234 -7.371 -29.297 1 59.5 1 MET B CA 1
ATOM 1799 C C . MET B 1 1 ? 14.945 -6.117 -28.469 1 59.5 1 MET B C 1
ATOM 1801 O O . MET B 1 1 ? 15.852 -5.562 -27.844 1 59.5 1 MET B O 1
ATOM 1805 N N . SER B 1 2 ? 13.805 -5.371 -28.656 1 85.12 2 SER B N 1
ATOM 1806 C CA . SER B 1 2 ? 13.578 -4.055 -28.078 1 85.12 2 SER B CA 1
ATOM 1807 C C . SER B 1 2 ? 13.57 -4.109 -26.562 1 85.12 2 SER B C 1
ATOM 1809 O O . SER B 1 2 ? 13.117 -5.094 -25.969 1 85.12 2 SER B O 1
ATOM 1811 N N . LYS B 1 3 ? 14.414 -3.391 -25.922 1 95.62 3 LYS B N 1
ATOM 1812 C CA . LYS B 1 3 ? 14.508 -3.271 -24.469 1 95.62 3 LYS B CA 1
ATOM 1813 C C . LYS B 1 3 ? 13.234 -2.664 -23.875 1 95.62 3 LYS B C 1
ATOM 1815 O O . LYS B 1 3 ? 12.602 -1.812 -24.5 1 95.62 3 LYS B O 1
ATOM 1820 N N . PRO B 1 4 ? 12.789 -3.197 -22.703 1 98.25 4 PRO B N 1
ATOM 1821 C CA . PRO B 1 4 ? 11.711 -2.469 -22.031 1 98.25 4 PRO B CA 1
ATOM 1822 C C . PRO B 1 4 ? 12.102 -1.037 -21.672 1 98.25 4 PRO B C 1
ATOM 1824 O O . PRO B 1 4 ? 13.289 -0.727 -21.562 1 98.25 4 PRO B O 1
ATOM 1827 N N . THR B 1 5 ? 11.125 -0.215 -21.516 1 98.12 5 THR B N 1
ATOM 1828 C CA . THR B 1 5 ? 11.336 1.187 -21.172 1 98.12 5 THR B CA 1
ATOM 1829 C C . THR B 1 5 ? 10.891 1.468 -19.734 1 98.12 5 THR B C 1
ATOM 1831 O O . THR B 1 5 ? 9.859 0.958 -19.297 1 98.12 5 THR B O 1
ATOM 1834 N N . LEU B 1 6 ? 11.664 2.246 -19.016 1 98.31 6 LEU B N 1
ATOM 1835 C CA . LEU B 1 6 ? 11.273 2.742 -17.703 1 98.31 6 LEU B CA 1
ATOM 1836 C C . LEU B 1 6 ? 11.281 4.27 -17.672 1 98.31 6 LEU B C 1
ATOM 1838 O O . LEU B 1 6 ? 12.312 4.891 -17.922 1 98.31 6 LEU B O 1
ATOM 1842 N N . TYR B 1 7 ? 10.133 4.871 -17.469 1 97.81 7 TYR B N 1
ATOM 1843 C CA . TYR B 1 7 ? 10.031 6.297 -17.172 1 97.81 7 TYR B CA 1
ATOM 1844 C C . TYR B 1 7 ? 10.344 6.57 -15.711 1 97.81 7 TYR B C 1
ATOM 1846 O O . TYR B 1 7 ? 9.719 5.984 -14.82 1 97.81 7 TYR B O 1
ATOM 1854 N N . TYR B 1 8 ? 11.312 7.484 -15.5 1 97.56 8 TYR B N 1
ATOM 1855 C CA . TYR B 1 8 ? 11.812 7.617 -14.133 1 97.56 8 TYR B CA 1
ATOM 1856 C C . TYR B 1 8 ? 12.273 9.047 -13.852 1 97.56 8 TYR B C 1
ATOM 1858 O O . TYR B 1 8 ? 12.391 9.852 -14.773 1 97.56 8 TYR B O 1
ATOM 1866 N N . ALA B 1 9 ? 12.391 9.383 -12.656 1 96.94 9 ALA B N 1
ATOM 1867 C CA . ALA B 1 9 ? 13.227 10.445 -12.094 1 96.94 9 ALA B CA 1
ATOM 1868 C C . ALA B 1 9 ? 13.945 9.969 -10.836 1 96.94 9 ALA B C 1
ATOM 1870 O O . ALA B 1 9 ? 13.375 9.234 -10.023 1 96.94 9 ALA B O 1
ATOM 1871 N N . LEU B 1 10 ? 15.125 10.398 -10.578 1 95.62 10 LEU B N 1
ATOM 1872 C CA . LEU B 1 10 ? 15.977 9.828 -9.547 1 95.62 10 LEU B CA 1
ATOM 1873 C C . LEU B 1 10 ? 15.477 10.203 -8.156 1 95.62 10 LEU B C 1
ATOM 1875 O O . LEU B 1 10 ? 15.688 9.469 -7.191 1 95.62 10 LEU B O 1
ATOM 1879 N N . PHE B 1 11 ? 14.828 11.328 -8.062 1 96.5 11 PHE B N 1
ATOM 1880 C CA . PHE B 1 11 ? 14.391 11.734 -6.73 1 96.5 11 PHE B CA 1
ATOM 1881 C C . PHE B 1 11 ? 13.312 10.789 -6.203 1 96.5 11 PHE B C 1
ATOM 1883 O O . PHE B 1 11 ? 13 10.805 -5.012 1 96.5 11 PHE B O 1
ATOM 1890 N N . SER B 1 12 ? 12.695 10.008 -7.102 1 97.62 12 SER B N 1
ATOM 1891 C CA . SER B 1 12 ? 11.594 9.109 -6.754 1 97.62 12 SER B CA 1
ATOM 1892 C C . SER B 1 12 ? 12.109 7.785 -6.207 1 97.62 12 SER B C 1
ATOM 1894 O O . SER B 1 12 ? 12.68 6.98 -6.949 1 97.62 12 SER B O 1
ATOM 1896 N N . PRO B 1 13 ? 11.852 7.461 -4.949 1 98.5 13 PRO B N 1
ATOM 1897 C CA . PRO B 1 13 ? 12.25 6.16 -4.41 1 98.5 13 PRO B CA 1
ATOM 1898 C C . PRO B 1 13 ? 11.648 4.988 -5.184 1 98.5 13 PRO B C 1
ATOM 1900 O O . PRO B 1 13 ? 12.359 4.039 -5.523 1 98.5 13 PRO B O 1
ATOM 1903 N N . PRO B 1 14 ? 10.383 5.062 -5.586 1 98.62 14 PRO B N 1
ATOM 1904 C CA . PRO B 1 14 ? 9.797 3.975 -6.375 1 98.62 14 PRO B CA 1
ATOM 1905 C C . PRO B 1 14 ? 10.523 3.756 -7.703 1 98.62 14 PR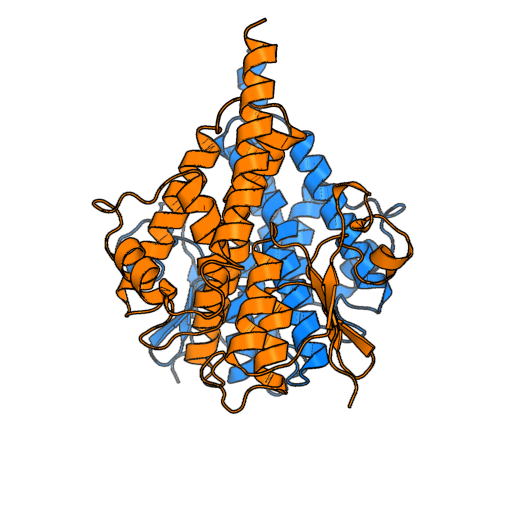O B C 1
ATOM 1907 O O . PRO B 1 14 ? 10.719 2.611 -8.117 1 98.62 14 PRO B O 1
ATOM 1910 N N . ALA B 1 15 ? 10.906 4.816 -8.344 1 98.5 15 ALA B N 1
ATOM 1911 C CA . ALA B 1 15 ? 11.609 4.676 -9.609 1 98.5 15 ALA B CA 1
ATOM 1912 C C . ALA B 1 15 ? 12.977 4.035 -9.414 1 98.5 15 ALA B C 1
ATOM 1914 O O . ALA B 1 15 ? 13.383 3.166 -10.188 1 98.5 15 ALA B O 1
ATOM 1915 N N . ARG B 1 16 ? 13.703 4.469 -8.391 1 98.75 16 ARG B N 1
ATOM 1916 C CA . ARG B 1 16 ? 15.008 3.9 -8.094 1 98.75 16 ARG B CA 1
ATOM 1917 C C . ARG B 1 16 ? 14.906 2.408 -7.793 1 98.75 16 ARG B C 1
ATOM 1919 O O . ARG B 1 16 ? 15.789 1.632 -8.156 1 98.75 16 ARG B O 1
ATOM 1926 N N . THR B 1 17 ? 13.836 2.029 -7.102 1 98.81 17 THR B N 1
ATOM 1927 C CA . THR B 1 17 ? 13.602 0.621 -6.805 1 98.81 17 THR B CA 1
ATOM 1928 C C . THR B 1 17 ? 13.562 -0.202 -8.094 1 98.81 17 THR B C 1
ATOM 1930 O O . THR B 1 17 ? 14.18 -1.266 -8.172 1 98.81 17 THR B O 1
ATOM 1933 N N . CYS B 1 18 ? 12.867 0.296 -9.109 1 98.81 18 CYS B N 1
ATOM 1934 C CA . CYS B 1 18 ? 12.75 -0.408 -10.383 1 98.81 18 CYS B CA 1
ATOM 1935 C C . CYS B 1 18 ? 14.094 -0.483 -11.094 1 98.81 18 CYS B C 1
ATOM 1937 O O . CYS B 1 18 ? 14.461 -1.531 -11.633 1 98.81 18 CYS B O 1
ATOM 1939 N N . MET B 1 19 ? 14.828 0.613 -11.062 1 98.75 19 MET B N 1
ATOM 1940 C CA . MET B 1 19 ? 16.125 0.66 -11.719 1 98.75 19 MET B CA 1
ATOM 1941 C C . MET B 1 19 ? 17.094 -0.349 -11.086 1 98.75 19 MET B C 1
ATOM 1943 O O . MET B 1 19 ? 17.75 -1.111 -11.797 1 98.75 19 MET B O 1
ATOM 1947 N N . ILE B 1 20 ? 17.141 -0.36 -9.773 1 98.75 20 ILE B N 1
ATOM 1948 C CA . ILE B 1 20 ? 18.062 -1.221 -9.039 1 98.75 20 ILE B CA 1
ATOM 1949 C C . ILE B 1 20 ? 17.672 -2.684 -9.234 1 98.75 20 ILE B C 1
ATOM 1951 O O . ILE B 1 20 ? 18.531 -3.543 -9.438 1 98.75 20 ILE B O 1
ATOM 1955 N N . THR B 1 21 ? 16.359 -3 -9.211 1 98.81 21 THR B N 1
ATOM 1956 C CA . THR B 1 21 ? 15.883 -4.359 -9.43 1 98.81 21 THR B CA 1
ATOM 1957 C C . THR B 1 21 ? 16.281 -4.852 -10.82 1 98.81 21 THR B C 1
ATOM 1959 O O . THR B 1 21 ? 16.781 -5.973 -10.961 1 98.81 21 THR B O 1
ATOM 1962 N N . ALA B 1 22 ? 16.094 -3.992 -11.844 1 98.62 22 ALA B N 1
ATOM 1963 C CA . ALA B 1 22 ? 16.469 -4.363 -13.203 1 98.62 22 ALA B CA 1
ATOM 1964 C C . ALA B 1 22 ? 17.953 -4.695 -13.305 1 98.62 22 ALA B C 1
ATOM 1966 O O . ALA B 1 22 ? 18.328 -5.688 -13.93 1 98.62 22 ALA B O 1
ATOM 1967 N N . LYS B 1 23 ? 18.75 -3.895 -12.664 1 98.31 23 LYS B N 1
ATOM 1968 C CA . LYS B 1 23 ? 20.188 -4.117 -12.672 1 98.31 23 LYS B CA 1
ATOM 1969 C C . LYS B 1 23 ? 20.547 -5.449 -12.008 1 98.31 23 LYS B C 1
ATOM 1971 O O . LYS B 1 23 ? 21.375 -6.199 -12.523 1 98.31 23 LYS B O 1
ATOM 1976 N N . LEU B 1 24 ? 19.953 -5.789 -10.938 1 98.31 24 LEU B N 1
ATOM 1977 C CA . LEU B 1 24 ? 20.234 -7 -10.172 1 98.31 24 LEU B CA 1
ATOM 1978 C C . LEU B 1 24 ? 19.922 -8.25 -11 1 98.31 24 LEU B C 1
ATOM 1980 O O . LEU B 1 24 ? 20.594 -9.266 -10.867 1 98.31 24 LEU B O 1
ATOM 1984 N N . ILE B 1 25 ? 18.922 -8.148 -11.859 1 98.25 25 ILE B N 1
ATOM 1985 C CA . ILE B 1 25 ? 18.531 -9.352 -12.586 1 98.25 25 ILE B CA 1
ATOM 1986 C C . ILE B 1 25 ? 19.094 -9.312 -14 1 98.25 25 ILE B C 1
ATOM 1988 O O . ILE B 1 25 ? 18.781 -10.164 -14.828 1 98.25 25 ILE B O 1
ATOM 1992 N N . GLY B 1 26 ? 19.828 -8.273 -14.312 1 97.88 26 GLY B N 1
ATOM 1993 C CA . GLY B 1 26 ? 20.5 -8.164 -15.594 1 97.88 26 GLY B CA 1
ATOM 1994 C C . GLY B 1 26 ? 19.578 -7.738 -16.719 1 97.88 26 GLY B C 1
ATOM 1995 O O . GLY B 1 26 ? 19.781 -8.109 -17.875 1 97.88 26 GLY B O 1
ATOM 1996 N N . LEU B 1 27 ? 18.531 -7.031 -16.422 1 98.12 27 LEU B N 1
ATOM 1997 C CA . LEU B 1 27 ? 17.594 -6.547 -17.422 1 98.12 27 LEU B CA 1
ATOM 1998 C C . LEU B 1 27 ? 18.016 -5.18 -17.953 1 98.12 27 LEU B C 1
ATOM 2000 O O . LEU B 1 27 ? 18.031 -4.199 -17.188 1 98.12 27 LEU B O 1
ATOM 2004 N N . ASP B 1 28 ? 18.344 -5.082 -19.156 1 97.69 28 ASP B N 1
ATOM 2005 C CA . ASP B 1 28 ? 18.703 -3.822 -19.797 1 97.69 28 ASP B CA 1
ATOM 2006 C C . ASP B 1 28 ? 17.469 -2.979 -20.094 1 97.69 28 ASP B C 1
ATOM 2008 O O . ASP B 1 28 ? 16.562 -3.43 -20.797 1 97.69 28 ASP B O 1
ATOM 2012 N N . LEU B 1 29 ? 17.438 -1.78 -19.547 1 98.25 29 LEU B N 1
ATOM 2013 C CA . LEU B 1 29 ? 16.281 -0.9 -19.703 1 98.25 29 LEU B CA 1
ATOM 2014 C C . LEU B 1 29 ? 16.609 0.272 -20.625 1 98.25 29 LEU B C 1
ATOM 2016 O O . LEU B 1 29 ? 17.734 0.774 -20.609 1 98.25 29 LEU B O 1
ATOM 2020 N N . ASP B 1 30 ? 15.648 0.677 -21.406 1 98.31 30 ASP B N 1
ATOM 2021 C CA . ASP B 1 30 ? 15.641 2.018 -21.984 1 98.31 30 ASP B CA 1
ATOM 2022 C C . ASP B 1 30 ? 15.102 3.041 -20.984 1 98.31 30 ASP B C 1
ATOM 2024 O O . ASP B 1 30 ? 13.883 3.141 -20.797 1 98.31 30 ASP B O 1
ATOM 2028 N N . LEU B 1 31 ? 15.992 3.77 -20.359 1 97.81 31 LEU B N 1
ATOM 2029 C CA . LEU B 1 31 ? 15.609 4.723 -19.328 1 97.81 31 LEU B CA 1
ATOM 2030 C C . LEU B 1 31 ? 15.164 6.043 -19.938 1 97.81 31 LEU B C 1
ATOM 2032 O O . LEU B 1 31 ? 15.922 6.672 -20.688 1 97.81 31 LEU B O 1
ATOM 2036 N N . LYS B 1 32 ? 13.961 6.473 -19.641 1 96.81 32 LYS B N 1
ATOM 2037 C CA . LYS B 1 32 ? 13.414 7.746 -20.094 1 96.81 32 LYS B CA 1
ATOM 2038 C C . LYS B 1 32 ? 13.164 8.688 -18.906 1 96.81 32 LYS B C 1
ATOM 2040 O O . LYS B 1 32 ? 12.219 8.492 -18.141 1 96.81 32 LYS B O 1
ATOM 2045 N N . PHE B 1 33 ? 13.93 9.664 -18.875 1 96.75 33 PHE B N 1
ATOM 2046 C CA . PHE B 1 33 ? 13.836 10.641 -17.797 1 96.75 33 PHE B CA 1
ATOM 2047 C C . PHE B 1 33 ? 12.586 11.508 -17.953 1 96.75 33 PHE B C 1
ATOM 2049 O O . PHE B 1 33 ? 12.281 11.969 -19.047 1 96.75 33 PHE B O 1
ATOM 2056 N N . VAL B 1 34 ? 11.82 11.664 -16.922 1 95.56 34 VAL B N 1
ATOM 2057 C CA . VAL B 1 34 ? 10.664 12.547 -16.859 1 95.56 34 VAL B CA 1
ATOM 2058 C C . VAL B 1 34 ? 11.023 13.82 -16.094 1 95.56 34 VAL B C 1
ATOM 2060 O O . VAL B 1 34 ? 11.312 13.766 -14.891 1 95.56 34 VAL B O 1
ATOM 2063 N N . ASP B 1 35 ? 10.961 14.977 -16.688 1 93.44 35 ASP B N 1
ATOM 2064 C CA . ASP B 1 35 ? 11.305 16.266 -16.094 1 93.44 35 ASP B CA 1
ATOM 2065 C C . ASP B 1 35 ? 10.086 16.891 -15.422 1 93.44 35 ASP B C 1
ATOM 2067 O O . ASP B 1 35 ? 9.266 17.531 -16.078 1 93.44 35 ASP B O 1
ATOM 2071 N N . PHE B 1 36 ? 10.086 16.844 -14.148 1 90.5 36 PHE B N 1
ATOM 2072 C CA . PHE B 1 36 ? 8.953 17.359 -13.398 1 90.5 36 PHE B CA 1
ATOM 2073 C C . PHE B 1 36 ? 8.961 18.891 -13.391 1 90.5 36 PHE B C 1
ATOM 2075 O O . PHE B 1 36 ? 7.922 19.516 -13.188 1 90.5 36 PHE B O 1
ATOM 2082 N N . SER B 1 37 ? 10.133 19.469 -13.477 1 89.25 37 SER B N 1
ATOM 2083 C CA . SER B 1 37 ? 10.219 20.922 -13.539 1 89.25 37 SER B CA 1
ATOM 2084 C C . SER B 1 37 ? 9.523 21.453 -14.789 1 89.25 37 SER B C 1
ATOM 2086 O O . SER B 1 37 ? 9.023 22.594 -14.781 1 89.25 37 SER B O 1
ATOM 2088 N N . GLN B 1 38 ? 9.414 20.703 -15.812 1 90.69 38 GLN B N 1
ATOM 2089 C CA . GLN B 1 38 ? 8.742 21.078 -17.047 1 90.69 38 GLN B CA 1
ATOM 2090 C C . GLN B 1 38 ? 7.336 20.484 -17.109 1 90.69 38 GLN B C 1
ATOM 2092 O O . GLN B 1 38 ? 6.688 20.516 -18.156 1 90.69 38 GLN B O 1
ATOM 2097 N N . LYS B 1 39 ? 6.918 19.781 -16.078 1 89.38 39 LYS B N 1
ATOM 2098 C CA . LYS B 1 39 ? 5.594 19.188 -15.906 1 89.38 39 LYS B CA 1
ATOM 2099 C C . LYS B 1 39 ? 5.332 18.125 -16.953 1 89.38 39 LYS B C 1
ATOM 2101 O O . LYS B 1 39 ? 4.207 17.969 -17.438 1 89.38 39 LYS B O 1
ATOM 2106 N N . GLN B 1 40 ? 6.352 17.469 -17.344 1 88.81 40 GLN B N 1
ATOM 2107 C CA . GLN B 1 40 ? 6.215 16.422 -18.328 1 88.81 40 GLN B CA 1
ATOM 2108 C C . GLN B 1 40 ? 5.285 15.312 -17.844 1 88.81 40 GLN B C 1
ATOM 2110 O O . GLN B 1 40 ? 4.605 14.656 -18.641 1 88.81 40 GLN B O 1
ATOM 2115 N N . HIS B 1 41 ? 5.238 15.094 -16.531 1 86.62 41 HIS B N 1
ATOM 2116 C CA . HIS B 1 41 ? 4.395 14.055 -15.945 1 86.62 41 HIS B CA 1
ATOM 2117 C C . HIS B 1 41 ? 2.918 14.406 -16.078 1 86.62 41 HIS B C 1
ATOM 2119 O O . HIS B 1 41 ? 2.051 13.562 -15.836 1 86.62 41 HIS B O 1
ATOM 2125 N N . LEU B 1 42 ? 2.648 15.641 -16.547 1 86.19 42 LEU B N 1
ATOM 2126 C CA . LEU B 1 42 ? 1.268 16.094 -16.703 1 86.19 42 LEU B CA 1
ATOM 2127 C C . LEU B 1 42 ? 0.898 16.203 -18.172 1 86.19 42 LEU B C 1
ATOM 2129 O O . LEU B 1 42 ? -0.23 16.578 -18.516 1 86.19 42 LEU B O 1
ATOM 2133 N N . SER B 1 43 ? 1.815 15.883 -19.016 1 86.94 43 SER B N 1
ATOM 2134 C CA . SER B 1 43 ? 1.529 15.938 -20.438 1 86.94 43 SER B CA 1
ATOM 2135 C C . SER B 1 43 ? 0.51 14.875 -20.844 1 86.94 43 SER B C 1
ATOM 2137 O O . SER B 1 43 ? 0.4 13.836 -20.188 1 86.94 43 SER B O 1
ATOM 2139 N N . GLU B 1 44 ? -0.178 15.125 -21.906 1 85.94 44 GLU B N 1
ATOM 2140 C CA . GLU B 1 44 ? -1.181 14.195 -22.406 1 85.94 44 GLU B CA 1
ATOM 2141 C C . GLU B 1 44 ? -0.555 12.844 -22.766 1 85.94 44 GLU B C 1
ATOM 2143 O O . GLU B 1 44 ? -1.147 11.797 -22.5 1 85.94 44 GLU B O 1
ATOM 2148 N N . GLU B 1 45 ? 0.563 12.945 -23.297 1 83.44 45 GLU B N 1
ATOM 2149 C CA . GLU B 1 45 ? 1.261 11.734 -23.703 1 83.44 45 GLU B CA 1
ATOM 2150 C C . GLU B 1 45 ? 1.588 10.852 -22.5 1 83.44 45 GLU B C 1
ATOM 2152 O O . GLU B 1 45 ? 1.419 9.633 -22.562 1 83.44 45 GLU B O 1
ATOM 2157 N N . PHE B 1 46 ? 2.006 11.492 -21.422 1 86.31 46 PHE B N 1
ATOM 2158 C CA . PHE B 1 46 ? 2.375 10.727 -20.234 1 86.31 46 PHE B CA 1
ATOM 2159 C C . PHE B 1 46 ? 1.135 10.234 -19.5 1 86.31 46 PHE B C 1
ATOM 2161 O O . PHE B 1 46 ? 1.123 9.117 -18.969 1 86.31 46 PHE B O 1
ATOM 2168 N N . LEU B 1 47 ? 0.121 11.039 -19.531 1 82.88 47 LEU B N 1
ATOM 2169 C CA . LEU B 1 47 ? -1.105 10.688 -18.812 1 82.88 47 LEU B CA 1
ATOM 2170 C C . LEU B 1 47 ? -1.799 9.508 -19.484 1 82.88 47 LEU B C 1
ATOM 2172 O O . LEU B 1 47 ? -2.535 8.766 -18.828 1 82.88 47 LEU B O 1
ATOM 2176 N N . LYS B 1 48 ? -1.557 9.32 -20.703 1 83.44 48 LYS B N 1
ATOM 2177 C CA . LYS B 1 48 ? -2.09 8.156 -21.406 1 83.44 48 LYS B CA 1
ATOM 2178 C C . LYS B 1 48 ? -1.439 6.871 -20.891 1 83.44 48 LYS B C 1
ATOM 2180 O O . LYS B 1 48 ? -2.047 5.801 -20.938 1 83.44 48 LYS B O 1
ATOM 2185 N N . LEU B 1 49 ? -0.236 7.055 -20.359 1 85.75 49 LEU B N 1
ATOM 2186 C CA . LEU B 1 49 ? 0.49 5.887 -19.875 1 85.75 49 LEU B CA 1
ATOM 2187 C C . LEU B 1 49 ? 0.056 5.531 -18.453 1 85.75 49 LEU B C 1
ATOM 2189 O O . LEU B 1 49 ? -0.076 4.352 -18.125 1 85.75 49 LEU B O 1
ATOM 2193 N N . ASN B 1 50 ? -0.175 6.5 -17.672 1 85.88 50 ASN B N 1
ATOM 2194 C CA . ASN B 1 50 ? -0.528 6.293 -16.266 1 85.88 50 ASN B CA 1
ATOM 2195 C C . ASN B 1 50 ? -1.514 7.348 -15.773 1 85.88 50 ASN B C 1
ATOM 2197 O O . ASN B 1 50 ? -1.13 8.492 -15.523 1 85.88 50 ASN B O 1
ATOM 2201 N N . PRO B 1 51 ? -2.713 6.934 -15.555 1 82.06 51 PRO B N 1
ATOM 2202 C CA . PRO B 1 51 ? -3.73 7.887 -15.102 1 82.06 51 PRO B CA 1
ATOM 2203 C C . PRO B 1 51 ? -3.406 8.484 -13.734 1 82.06 51 PRO B C 1
ATOM 2205 O O . PRO B 1 51 ? -3.98 9.508 -13.359 1 82.06 51 PRO B O 1
ATOM 2208 N N . GLN B 1 52 ? -2.508 7.855 -12.945 1 84.88 52 GLN B N 1
ATOM 2209 C CA . GLN B 1 52 ? -2.158 8.359 -11.625 1 84.88 52 GLN B CA 1
ATOM 2210 C C . GLN B 1 52 ? -1.079 9.438 -11.719 1 84.88 52 GLN B C 1
ATOM 2212 O O . GLN B 1 52 ? -0.709 10.039 -10.703 1 84.88 52 GLN B O 1
ATOM 2217 N N . HIS B 1 53 ? -0.542 9.719 -12.867 1 81.12 53 HIS B N 1
ATOM 2218 C CA . HIS B 1 53 ? 0.404 10.797 -13.148 1 81.12 53 HIS B CA 1
ATOM 2219 C C . HIS B 1 53 ? 1.686 10.625 -12.344 1 81.12 53 HIS B C 1
ATOM 2221 O O . HIS B 1 53 ? 2.316 11.609 -11.953 1 81.12 53 HIS B O 1
ATOM 2227 N N . GLN B 1 54 ? 1.961 9.375 -12.031 1 89.12 54 GLN B N 1
ATOM 2228 C CA . GLN B 1 54 ? 3.121 9.102 -11.188 1 89.12 54 GLN B CA 1
ATOM 2229 C C . GLN B 1 54 ? 4.176 8.305 -11.953 1 89.12 54 GLN B C 1
ATOM 2231 O O . GLN B 1 54 ? 3.889 7.723 -13 1 89.12 54 GLN B O 1
ATOM 2236 N N . ILE B 1 55 ? 5.379 8.43 -11.586 1 94.94 55 ILE B N 1
ATOM 2237 C CA . ILE B 1 55 ? 6.445 7.516 -11.984 1 94.94 55 ILE B CA 1
ATOM 2238 C C . ILE B 1 55 ? 6.738 6.543 -10.844 1 94.94 55 ILE B C 1
ATOM 2240 O O . ILE B 1 55 ? 6.477 6.84 -9.68 1 94.94 55 ILE B O 1
ATOM 2244 N N . PRO B 1 56 ? 7.211 5.344 -11.172 1 97.75 56 PRO B N 1
ATOM 2245 C CA . PRO B 1 56 ? 7.699 4.836 -12.453 1 97.75 56 PRO B CA 1
ATOM 2246 C C . PRO B 1 56 ? 6.574 4.312 -13.352 1 97.75 56 PRO B C 1
ATOM 2248 O O . PRO B 1 56 ? 5.5 3.971 -12.852 1 97.75 56 PRO B O 1
ATOM 2251 N N . VAL B 1 57 ? 6.809 4.359 -14.609 1 97.75 57 VAL B N 1
ATOM 2252 C CA . VAL B 1 57 ? 6.031 3.631 -15.617 1 97.75 57 VAL B CA 1
ATOM 2253 C C . VAL B 1 57 ? 6.949 2.686 -16.391 1 97.75 57 VAL B C 1
ATOM 2255 O O . VAL B 1 57 ? 8.008 3.092 -16.875 1 97.75 57 VAL B O 1
ATOM 2258 N N . PHE B 1 58 ? 6.602 1.424 -16.469 1 98.38 58 PHE B N 1
ATOM 2259 C CA . PHE B 1 58 ? 7.355 0.395 -17.172 1 98.38 58 PHE B CA 1
ATOM 2260 C C . PHE B 1 58 ? 6.605 -0.062 -18.422 1 98.38 58 PHE B C 1
ATOM 2262 O O . PHE B 1 58 ? 5.453 -0.491 -18.344 1 98.38 58 PHE B O 1
ATOM 2269 N N . VAL B 1 59 ? 7.18 0.087 -19.578 1 97.75 59 VAL B N 1
ATOM 2270 C CA . VAL B 1 59 ? 6.629 -0.411 -20.828 1 97.75 59 VAL B CA 1
ATOM 2271 C C . VAL B 1 59 ? 7.418 -1.634 -21.281 1 97.75 59 VAL B C 1
ATOM 2273 O O . VAL B 1 59 ? 8.594 -1.524 -21.641 1 97.75 59 VAL B O 1
ATOM 2276 N N . ASP B 1 60 ? 6.797 -2.738 -21.281 1 97.81 60 ASP B N 1
ATOM 2277 C CA . ASP B 1 60 ? 7.445 -3.998 -21.641 1 97.81 60 ASP B CA 1
ATOM 2278 C C . ASP B 1 60 ? 7.734 -4.066 -23.141 1 97.81 60 ASP B C 1
ATOM 2280 O O . ASP B 1 60 ? 7.355 -3.168 -23.891 1 97.81 60 ASP B O 1
ATOM 2284 N N . THR B 1 61 ? 8.406 -5.125 -23.547 1 96.94 61 THR B N 1
ATOM 2285 C CA . THR B 1 61 ? 8.859 -5.281 -24.938 1 96.94 61 THR B CA 1
ATOM 2286 C C . THR B 1 61 ? 7.672 -5.477 -25.875 1 96.94 61 THR B C 1
ATOM 2288 O O . THR B 1 61 ? 7.758 -5.164 -27.062 1 96.94 61 THR B O 1
ATOM 2291 N N . ASP B 1 62 ? 6.574 -5.953 -25.359 1 95.5 62 ASP B N 1
ATOM 2292 C CA . ASP B 1 62 ? 5.383 -6.172 -26.172 1 95.5 62 ASP B CA 1
ATOM 2293 C C . ASP B 1 62 ? 4.492 -4.93 -26.188 1 95.5 62 ASP B C 1
ATOM 2295 O O . ASP B 1 62 ? 3.408 -4.941 -26.766 1 95.5 62 ASP B O 1
ATOM 2299 N N . GLY B 1 63 ? 4.898 -3.928 -25.422 1 95.19 63 GLY B N 1
ATOM 2300 C CA . GLY B 1 63 ? 4.168 -2.672 -25.453 1 95.19 63 GLY B CA 1
ATOM 2301 C C . GLY B 1 63 ? 3.213 -2.51 -24.281 1 95.19 63 GLY B C 1
ATOM 2302 O O . GLY B 1 63 ? 2.664 -1.426 -24.078 1 95.19 63 GLY B O 1
ATOM 2303 N N . GLU B 1 64 ? 3.039 -3.547 -23.516 1 95.75 64 GLU B N 1
ATOM 2304 C CA . GLU B 1 64 ? 2.158 -3.441 -22.359 1 95.75 64 GLU B CA 1
ATOM 2305 C C . GLU B 1 64 ? 2.75 -2.52 -21.297 1 95.75 64 GLU B C 1
ATOM 2307 O O . GLU B 1 64 ? 3.963 -2.52 -21.078 1 95.75 64 GLU B O 1
ATOM 2312 N N . VAL B 1 65 ? 1.89 -1.764 -20.656 1 96.38 65 VAL B N 1
ATOM 2313 C CA . VAL B 1 65 ? 2.299 -0.747 -19.688 1 96.38 65 VAL B CA 1
ATOM 2314 C C . VAL B 1 65 ? 1.981 -1.219 -18.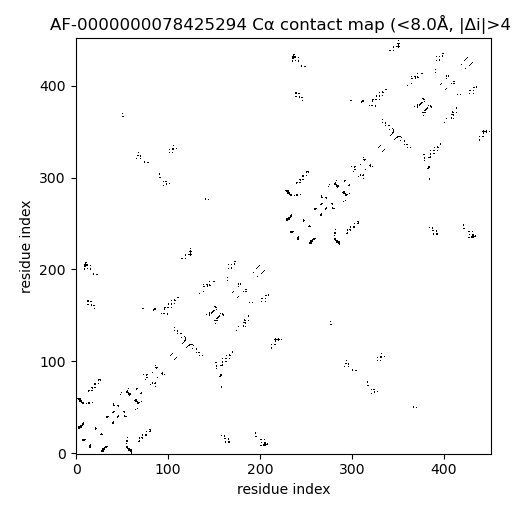266 1 96.38 65 VAL B C 1
ATOM 2316 O O . VAL B 1 65 ? 0.889 -1.729 -18.016 1 96.38 65 VAL B O 1
ATOM 2319 N N . TYR B 1 66 ? 2.959 -1.065 -17.438 1 97.19 66 TYR B N 1
ATOM 2320 C CA . TYR B 1 66 ? 2.795 -1.375 -16.016 1 97.19 66 TYR B CA 1
ATOM 2321 C C . TYR B 1 66 ? 3.156 -0.173 -15.156 1 97.19 66 TYR B C 1
ATOM 2323 O O . TYR B 1 66 ? 4.125 0.535 -15.438 1 97.19 66 TYR B O 1
ATOM 2331 N N . ILE B 1 67 ? 2.293 -0.011 -14.18 1 95.56 67 ILE B N 1
ATOM 2332 C CA . ILE B 1 67 ? 2.543 1.063 -13.227 1 95.56 67 ILE B CA 1
ATOM 2333 C C . ILE B 1 67 ? 2.645 0.488 -11.812 1 95.56 67 ILE B C 1
ATOM 2335 O O . ILE B 1 67 ? 2.369 -0.695 -11.602 1 95.56 67 ILE B O 1
ATOM 2339 N N . ASP B 1 68 ? 3.107 1.372 -10.859 1 96.75 68 ASP B N 1
ATOM 2340 C CA . ASP B 1 68 ? 3.34 0.97 -9.477 1 96.75 68 ASP B CA 1
ATOM 2341 C C . ASP B 1 68 ? 4.633 0.169 -9.344 1 96.75 68 ASP B C 1
ATOM 2343 O O . ASP B 1 68 ? 4.734 -0.948 -9.859 1 96.75 68 ASP B O 1
ATOM 2347 N N . SER B 1 69 ? 5.582 0.729 -8.602 1 98.69 69 SER B N 1
ATOM 2348 C CA . SER B 1 69 ? 6.91 0.134 -8.492 1 98.69 69 SER B CA 1
ATOM 2349 C C . SER B 1 69 ? 6.84 -1.288 -7.949 1 98.69 69 SER B C 1
ATOM 2351 O O . SER B 1 69 ? 7.602 -2.16 -8.375 1 98.69 69 SER B O 1
ATOM 2353 N N . HIS B 1 70 ? 5.918 -1.548 -7.023 1 98.81 70 HIS B N 1
ATOM 2354 C CA . HIS B 1 70 ? 5.812 -2.867 -6.41 1 98.81 70 HIS B CA 1
ATOM 2355 C C . HIS B 1 70 ? 5.359 -3.912 -7.426 1 98.81 70 HIS B C 1
ATOM 2357 O O . HIS B 1 70 ? 5.941 -4.996 -7.512 1 98.81 70 HIS B O 1
ATOM 2363 N N . ALA B 1 71 ? 4.32 -3.555 -8.203 1 98.62 71 ALA B N 1
ATOM 2364 C CA . ALA B 1 71 ? 3.859 -4.449 -9.266 1 98.62 71 ALA B CA 1
ATOM 2365 C C . ALA B 1 71 ? 4.93 -4.633 -10.336 1 98.62 71 ALA B C 1
ATOM 2367 O O . ALA B 1 71 ? 5.148 -5.746 -10.82 1 98.62 71 ALA B O 1
ATOM 2368 N N . ILE B 1 72 ? 5.625 -3.568 -10.664 1 98.81 72 ILE B N 1
ATOM 2369 C CA . ILE B 1 72 ? 6.629 -3.572 -11.719 1 98.81 72 ILE B CA 1
ATOM 2370 C C . ILE B 1 72 ? 7.773 -4.508 -11.344 1 98.81 72 ILE B C 1
ATOM 2372 O O . ILE B 1 72 ? 8.164 -5.375 -12.133 1 98.81 72 ILE B O 1
ATOM 2376 N N . ILE B 1 73 ? 8.312 -4.398 -10.117 1 98.94 73 ILE B N 1
ATOM 2377 C CA . ILE B 1 73 ? 9.516 -5.16 -9.781 1 98.94 73 ILE B CA 1
ATOM 2378 C C . ILE B 1 73 ? 9.164 -6.637 -9.625 1 98.94 73 ILE B C 1
ATOM 2380 O O . ILE B 1 73 ? 9.961 -7.512 -9.969 1 98.94 73 ILE B O 1
ATOM 2384 N N . CYS B 1 74 ? 8 -6.934 -9.078 1 98.88 74 CYS B N 1
ATOM 2385 C CA . CYS B 1 74 ? 7.574 -8.328 -9.008 1 98.88 74 CYS B CA 1
ATOM 2386 C C . CYS B 1 74 ? 7.398 -8.914 -10.406 1 98.88 74 CYS B C 1
ATOM 2388 O O . CYS B 1 74 ? 7.805 -10.055 -10.656 1 98.88 74 CYS B O 1
ATOM 2390 N N . PHE B 1 75 ? 6.863 -8.117 -11.375 1 98.81 75 PHE B N 1
ATOM 2391 C CA . PHE B 1 75 ? 6.703 -8.523 -12.766 1 98.81 75 PHE B CA 1
ATOM 2392 C C . PHE B 1 75 ? 8.062 -8.734 -13.43 1 98.81 75 PHE B C 1
ATOM 2394 O O . PHE B 1 75 ? 8.305 -9.773 -14.039 1 98.81 75 PHE B O 1
ATOM 2401 N N . MET B 1 76 ? 9 -7.805 -13.258 1 98.75 76 MET B N 1
ATOM 2402 C CA . MET B 1 76 ? 10.336 -7.867 -13.844 1 98.75 76 MET B CA 1
ATOM 2403 C C . MET B 1 76 ? 11.055 -9.148 -13.43 1 98.75 76 MET B C 1
ATOM 2405 O O . MET B 1 76 ? 11.594 -9.859 -14.273 1 98.75 76 MET B O 1
ATOM 2409 N N . VAL B 1 77 ? 11.031 -9.406 -12.109 1 98.81 77 VAL B N 1
ATOM 2410 C CA . VAL B 1 77 ? 11.75 -10.57 -11.602 1 98.81 77 VAL B CA 1
ATOM 2411 C C . VAL B 1 77 ? 11.109 -11.852 -12.125 1 98.81 77 VAL B C 1
ATOM 2413 O O . VAL B 1 77 ? 11.805 -12.758 -12.578 1 98.81 77 VAL B O 1
ATOM 2416 N N . SER B 1 78 ? 9.781 -11.906 -12.078 1 98.62 78 SER B N 1
ATOM 2417 C CA . SER B 1 78 ? 9.062 -13.117 -12.477 1 98.62 78 SER B CA 1
ATOM 2418 C C . SER B 1 78 ? 9.273 -13.422 -13.953 1 98.62 78 SER B C 1
ATOM 2420 O O . SER B 1 78 ? 9.328 -14.594 -14.344 1 98.62 78 SER B O 1
ATOM 2422 N N . LYS B 1 79 ? 9.422 -12.438 -14.758 1 98.06 79 LYS B N 1
ATOM 2423 C CA . LYS B 1 79 ? 9.492 -12.633 -16.203 1 98.06 79 LYS B CA 1
ATOM 2424 C C . LYS B 1 79 ? 10.945 -12.773 -16.672 1 98.06 79 LYS B C 1
ATOM 2426 O O . LYS B 1 79 ? 11.242 -13.578 -17.547 1 98.06 79 LYS B O 1
ATOM 2431 N N . TYR B 1 80 ? 11.875 -12.047 -16.047 1 98.12 80 TYR B N 1
ATOM 2432 C CA . TYR B 1 80 ? 13.164 -11.844 -16.703 1 98.12 80 TYR B CA 1
ATOM 2433 C C . TYR B 1 80 ? 14.297 -12.422 -15.875 1 98.12 80 TYR B C 1
ATOM 2435 O O . TYR B 1 80 ? 15.406 -12.633 -16.375 1 98.12 80 TYR B O 1
ATOM 2443 N N . ALA B 1 81 ? 14.094 -12.609 -14.562 1 98.5 81 ALA B N 1
ATOM 2444 C CA . ALA B 1 81 ? 15.203 -13.07 -13.719 1 98.5 81 ALA B CA 1
ATOM 2445 C C . ALA B 1 81 ? 15.562 -14.516 -14.031 1 98.5 81 ALA B C 1
ATOM 2447 O O . ALA B 1 81 ? 14.734 -15.273 -14.539 1 98.5 81 ALA B O 1
ATOM 2448 N N . LYS B 1 82 ? 16.75 -14.969 -13.648 1 97.81 82 LYS B N 1
ATOM 2449 C CA . LYS B 1 82 ? 17.25 -16.312 -13.898 1 97.81 82 LYS B CA 1
ATOM 2450 C C . LYS B 1 82 ? 16.734 -17.297 -12.836 1 97.81 82 LYS B C 1
ATOM 2452 O O . LYS B 1 82 ? 16.781 -18.5 -13.039 1 97.81 82 LYS B O 1
ATOM 2457 N N . ASP B 1 83 ? 16.375 -16.75 -11.695 1 97 83 ASP B N 1
ATOM 2458 C CA . ASP B 1 83 ? 15.805 -17.531 -10.602 1 97 83 ASP B CA 1
ATOM 2459 C C . ASP B 1 83 ? 14.758 -16.734 -9.828 1 97 83 ASP B C 1
ATOM 2461 O O . ASP B 1 83 ? 14.438 -15.602 -10.195 1 97 83 ASP B O 1
ATOM 2465 N N . ASP B 1 84 ? 14.227 -17.344 -8.836 1 96.25 84 ASP B N 1
ATOM 2466 C CA . ASP B 1 84 ? 13.102 -16.719 -8.148 1 96.25 84 ASP B CA 1
ATOM 2467 C C . ASP B 1 84 ? 13.523 -16.203 -6.773 1 96.25 84 ASP B C 1
ATOM 2469 O O . ASP B 1 84 ? 12.68 -15.977 -5.902 1 96.25 84 ASP B O 1
ATOM 2473 N N . LYS B 1 85 ? 14.773 -16.031 -6.535 1 97.25 85 LYS B N 1
ATOM 2474 C CA . LYS B 1 85 ? 15.273 -15.688 -5.207 1 97.25 85 LYS B CA 1
ATOM 2475 C C . LYS B 1 85 ? 14.75 -14.32 -4.762 1 97.25 85 LYS B C 1
ATOM 2477 O O . LYS B 1 85 ? 14.359 -14.148 -3.604 1 97.25 85 LYS B O 1
ATOM 2482 N N . LEU B 1 86 ? 14.703 -13.414 -5.688 1 98.62 86 LEU B N 1
ATOM 2483 C CA . LEU B 1 86 ? 14.312 -12.055 -5.348 1 98.62 86 LEU B CA 1
ATOM 2484 C C . LEU B 1 86 ? 12.805 -11.953 -5.125 1 98.62 86 LEU B C 1
ATOM 2486 O O . LEU B 1 86 ? 12.328 -11.023 -4.473 1 98.62 86 LEU B O 1
ATOM 2490 N N . TYR B 1 87 ? 12.055 -12.844 -5.727 1 98.69 87 TYR B N 1
ATOM 2491 C CA . TYR B 1 87 ? 10.609 -12.945 -5.539 1 98.69 87 TYR B CA 1
ATOM 2492 C C . TYR B 1 87 ? 10.156 -14.398 -5.555 1 98.69 87 TYR B C 1
ATOM 2494 O O . TYR B 1 87 ? 9.656 -14.891 -6.57 1 98.69 87 TYR B O 1
ATOM 2502 N N . PRO B 1 88 ? 10.25 -15.023 -4.391 1 98.31 88 PRO B N 1
ATOM 2503 C CA . PRO B 1 88 ? 10.125 -16.484 -4.312 1 98.31 88 PRO B CA 1
ATOM 2504 C C . PRO B 1 88 ? 8.742 -16.969 -4.746 1 98.31 88 PRO B C 1
ATOM 2506 O O . PRO B 1 88 ? 7.734 -16.328 -4.461 1 98.31 88 PRO B O 1
ATOM 2509 N N . LYS B 1 89 ? 8.742 -18.203 -5.285 1 96.88 89 LYS B N 1
ATOM 2510 C CA . LYS B 1 89 ? 7.488 -18.828 -5.699 1 96.88 89 LYS B CA 1
ATOM 2511 C C . LYS B 1 89 ? 6.848 -19.609 -4.547 1 96.88 89 LYS B C 1
ATOM 2513 O O . LYS B 1 89 ? 5.668 -19.953 -4.605 1 96.88 89 LYS B O 1
ATOM 2518 N N . ASP B 1 90 ? 7.676 -19.875 -3.52 1 97.62 90 ASP B N 1
ATOM 2519 C CA . ASP B 1 90 ? 7.125 -20.453 -2.295 1 97.62 90 ASP B CA 1
ATOM 2520 C C . ASP B 1 90 ? 6.031 -19.562 -1.712 1 97.62 90 ASP B C 1
ATOM 2522 O O . ASP B 1 90 ? 6.273 -18.391 -1.426 1 97.62 90 ASP B O 1
ATOM 2526 N N . LEU B 1 91 ? 4.855 -20.094 -1.509 1 97.69 91 LEU B N 1
ATOM 2527 C CA . LEU B 1 91 ? 3.688 -19.297 -1.149 1 97.69 91 LEU B CA 1
ATOM 2528 C C . LEU B 1 91 ? 3.895 -18.609 0.194 1 97.69 91 LEU B C 1
ATOM 2530 O O . LEU B 1 91 ? 3.496 -17.453 0.37 1 97.69 91 LEU B O 1
ATOM 2534 N N . SER B 1 92 ? 4.449 -19.328 1.131 1 97.56 92 SER B N 1
ATOM 2535 C CA . SER B 1 92 ? 4.66 -18.781 2.463 1 97.56 92 SER B CA 1
ATOM 2536 C C . SER B 1 92 ? 5.645 -17.609 2.424 1 97.56 92 SER B C 1
ATOM 2538 O O . SER B 1 92 ? 5.359 -16.531 2.953 1 97.56 92 SER B O 1
ATOM 2540 N N . LYS B 1 93 ? 6.793 -17.812 1.771 1 97.75 93 LYS B N 1
ATOM 2541 C CA . LYS B 1 93 ? 7.797 -16.75 1.651 1 97.75 93 LYS B CA 1
ATOM 2542 C C . LYS B 1 93 ? 7.254 -15.562 0.861 1 97.75 93 LYS B C 1
ATOM 2544 O O . LYS B 1 93 ? 7.465 -14.414 1.241 1 97.75 93 LYS B O 1
ATOM 2549 N N . ARG B 1 94 ? 6.543 -15.867 -0.171 1 98.44 94 ARG B N 1
ATOM 2550 C CA . ARG B 1 94 ? 6.004 -14.812 -1.023 1 98.44 94 ARG B CA 1
ATOM 2551 C C . ARG B 1 94 ? 5.008 -13.945 -0.261 1 98.44 94 ARG B C 1
ATOM 2553 O O . ARG B 1 94 ? 5 -12.719 -0.414 1 98.44 94 ARG B O 1
ATOM 2560 N N . ALA B 1 95 ? 4.176 -14.555 0.55 1 98.56 95 ALA B N 1
ATOM 2561 C CA . ALA B 1 95 ? 3.209 -13.805 1.345 1 98.56 95 ALA B CA 1
ATOM 2562 C C . ALA B 1 95 ? 3.914 -12.812 2.271 1 98.56 95 ALA B C 1
ATOM 2564 O O . ALA B 1 95 ? 3.436 -11.695 2.477 1 98.56 95 ALA B O 1
ATOM 2565 N N . ARG B 1 96 ? 5.012 -13.203 2.797 1 98.06 96 ARG B N 1
ATOM 2566 C CA . ARG B 1 96 ? 5.77 -12.32 3.678 1 98.06 96 ARG B CA 1
ATOM 2567 C C . ARG B 1 96 ? 6.422 -11.188 2.891 1 98.06 96 ARG B C 1
ATOM 2569 O O . ARG B 1 96 ? 6.469 -10.047 3.357 1 98.06 96 ARG B O 1
ATOM 2576 N N . VAL B 1 97 ? 6.941 -11.516 1.703 1 98.81 97 VAL B N 1
ATOM 2577 C CA . VAL B 1 97 ? 7.508 -10.492 0.833 1 98.81 97 VAL B CA 1
ATOM 2578 C C . VAL B 1 97 ? 6.43 -9.469 0.47 1 98.81 97 VAL B C 1
ATOM 2580 O O . VAL B 1 97 ? 6.648 -8.258 0.579 1 98.81 97 VAL B O 1
ATOM 2583 N N . ASP B 1 98 ? 5.254 -9.961 0.104 1 98.81 98 ASP B N 1
ATOM 2584 C CA . ASP B 1 98 ? 4.145 -9.086 -0.272 1 98.81 98 ASP B CA 1
ATOM 2585 C C . ASP B 1 98 ? 3.711 -8.219 0.902 1 98.81 98 ASP B C 1
ATOM 2587 O O . ASP B 1 98 ? 3.43 -7.027 0.729 1 98.81 98 ASP B O 1
ATOM 2591 N N . HIS B 1 99 ? 3.682 -8.82 2.055 1 98.5 99 HIS B N 1
ATOM 2592 C CA . HIS B 1 99 ? 3.377 -8.047 3.254 1 98.5 99 HIS B CA 1
ATOM 2593 C C . HIS B 1 99 ? 4.348 -6.883 3.422 1 98.5 99 HIS B C 1
ATOM 2595 O O . HIS B 1 99 ? 3.93 -5.754 3.686 1 98.5 99 HIS B O 1
ATOM 2601 N N . ARG B 1 100 ? 5.645 -7.141 3.268 1 98.75 100 ARG B N 1
ATOM 2602 C CA . ARG B 1 100 ? 6.648 -6.098 3.457 1 98.75 100 ARG B CA 1
ATOM 2603 C C . ARG B 1 100 ? 6.508 -5.008 2.4 1 98.75 100 ARG B C 1
ATOM 2605 O O . ARG B 1 100 ? 6.805 -3.84 2.666 1 98.75 100 ARG B O 1
ATOM 2612 N N . LEU B 1 101 ? 6.16 -5.426 1.171 1 98.94 101 LEU B N 1
ATOM 2613 C CA . LEU B 1 101 ? 5.941 -4.445 0.113 1 98.94 101 LEU B CA 1
ATOM 2614 C C . LEU B 1 101 ? 4.742 -3.559 0.435 1 98.94 101 LEU B C 1
ATOM 2616 O O . LEU B 1 101 ? 4.777 -2.35 0.196 1 98.94 101 LEU B O 1
ATOM 2620 N N . HIS B 1 102 ? 3.684 -4.133 0.968 1 98.81 102 HIS B N 1
ATOM 2621 C CA . HIS B 1 102 ? 2.516 -3.354 1.359 1 98.81 102 HIS B CA 1
ATOM 2622 C C . HIS B 1 102 ? 2.826 -2.459 2.555 1 98.81 102 HIS B C 1
ATOM 2624 O O . HIS B 1 102 ? 2.301 -1.348 2.656 1 98.81 102 HIS B O 1
ATOM 2630 N N . TYR B 1 103 ? 3.654 -2.961 3.496 1 98.5 103 TYR B N 1
ATOM 2631 C CA . TYR B 1 103 ? 4.152 -2.119 4.578 1 98.5 103 TYR B CA 1
ATOM 2632 C C . TYR B 1 103 ? 4.902 -0.913 4.027 1 98.5 103 TYR B C 1
ATOM 2634 O O . TYR B 1 103 ? 4.676 0.219 4.461 1 98.5 103 TYR B O 1
ATOM 2642 N N . GLU B 1 104 ? 5.84 -1.192 3.107 1 98.88 104 GLU B N 1
ATOM 2643 C CA . GLU B 1 104 ? 6.609 -0.101 2.518 1 98.88 104 GLU B CA 1
ATOM 2644 C C . GLU B 1 104 ? 5.691 0.942 1.885 1 98.88 104 GLU B C 1
ATOM 2646 O O . GLU B 1 104 ? 5.887 2.145 2.074 1 98.88 104 GLU B O 1
ATOM 2651 N N . ASN B 1 105 ? 4.668 0.546 1.184 1 98.69 105 ASN B N 1
ATOM 2652 C CA . ASN B 1 105 ? 3.734 1.423 0.481 1 98.69 105 ASN B CA 1
ATOM 2653 C C . ASN B 1 105 ? 2.814 2.156 1.453 1 98.69 105 ASN B C 1
ATOM 2655 O O . ASN B 1 105 ? 2.674 3.377 1.379 1 98.69 105 ASN B O 1
ATOM 2659 N N . GLY B 1 106 ? 2.242 1.415 2.367 1 98.12 106 GLY B N 1
ATOM 2660 C CA . GLY B 1 106 ? 1.14 1.918 3.172 1 98.12 106 GLY B CA 1
ATOM 2661 C C . GLY B 1 106 ? 1.594 2.57 4.465 1 98.12 106 GLY B C 1
ATOM 2662 O O . GLY B 1 106 ? 0.798 3.211 5.156 1 98.12 106 GLY B O 1
ATOM 2663 N N . VAL B 1 107 ? 2.902 2.373 4.816 1 98.19 107 VAL B N 1
ATOM 2664 C CA . VAL B 1 107 ? 3.383 2.885 6.098 1 98.19 107 VAL B CA 1
ATOM 2665 C C . VAL B 1 107 ? 4.652 3.707 5.883 1 98.19 107 VAL B C 1
ATOM 2667 O O . VAL B 1 107 ? 4.656 4.922 6.094 1 98.19 107 VAL B O 1
ATOM 2670 N N . LEU B 1 108 ? 5.684 3.137 5.367 1 98.81 108 LEU B N 1
ATOM 2671 C CA . LEU B 1 108 ? 6.984 3.783 5.277 1 98.81 108 LEU B CA 1
ATOM 2672 C C . LEU B 1 108 ? 6.957 4.93 4.273 1 98.81 108 LEU B C 1
ATOM 2674 O O . LEU B 1 108 ? 7.297 6.066 4.609 1 98.81 108 LEU B O 1
ATOM 2678 N N . PHE B 1 109 ? 6.488 4.668 3.07 1 98.69 109 PHE B N 1
ATOM 2679 C CA . PHE B 1 109 ? 6.461 5.668 2.01 1 98.69 109 PHE B CA 1
ATOM 2680 C C . PHE B 1 109 ? 5.449 6.766 2.326 1 98.69 109 PHE B C 1
ATOM 2682 O O . PHE B 1 109 ? 5.598 7.902 1.88 1 98.69 109 PHE B O 1
ATOM 2689 N N . GLN B 1 110 ? 4.461 6.441 3.129 1 98.44 110 GLN B N 1
ATOM 2690 C CA . GLN B 1 110 ? 3.449 7.422 3.51 1 98.44 110 GLN B CA 1
ATOM 2691 C C . GLN B 1 110 ? 4.059 8.547 4.34 1 98.44 110 GLN B C 1
ATOM 2693 O O . GLN B 1 110 ? 3.549 9.664 4.348 1 98.44 110 GLN B O 1
ATOM 2698 N N . VAL B 1 111 ? 5.137 8.281 5.059 1 98.56 111 VAL B N 1
ATOM 2699 C CA . VAL B 1 111 ? 5.82 9.32 5.82 1 98.56 111 VAL B CA 1
ATOM 2700 C C . VAL B 1 111 ? 6.363 10.383 4.871 1 98.56 111 VAL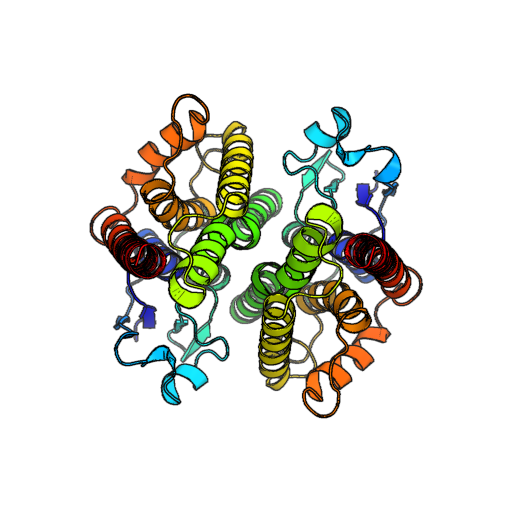 B C 1
ATOM 2702 O O . VAL B 1 111 ? 6.188 11.586 5.109 1 98.56 111 VAL B O 1
ATOM 2705 N N . ILE B 1 112 ? 6.969 9.938 3.795 1 98.19 112 ILE B N 1
ATOM 2706 C CA . ILE B 1 112 ? 7.512 10.852 2.795 1 98.19 112 ILE B CA 1
ATOM 2707 C C . ILE B 1 112 ? 6.375 11.625 2.135 1 98.19 112 ILE B C 1
ATOM 2709 O O . ILE B 1 112 ? 6.465 12.836 1.95 1 98.19 112 ILE B O 1
ATOM 2713 N N . LYS B 1 113 ? 5.344 10.945 1.822 1 96.81 113 LYS B N 1
ATOM 2714 C CA . LYS B 1 113 ? 4.199 11.609 1.2 1 96.81 113 LYS B CA 1
ATOM 2715 C C . LYS B 1 113 ? 3.621 12.688 2.119 1 96.81 113 LYS B C 1
ATOM 2717 O O . LYS B 1 113 ? 3.197 13.742 1.654 1 96.81 113 LYS B O 1
ATOM 2722 N N . ASP B 1 114 ? 3.594 12.344 3.395 1 96.75 114 ASP B N 1
ATOM 2723 C CA . ASP B 1 114 ? 3.086 13.312 4.363 1 96.75 114 ASP B CA 1
ATOM 2724 C C . ASP B 1 114 ? 3.984 14.547 4.43 1 96.75 114 ASP B C 1
ATOM 2726 O O . ASP B 1 114 ? 3.492 15.672 4.496 1 96.75 114 ASP B O 1
ATOM 2730 N N . MET B 1 115 ? 5.281 14.375 4.383 1 97.62 115 MET B N 1
ATOM 2731 C CA . MET B 1 115 ? 6.227 15.484 4.363 1 97.62 115 MET B CA 1
ATOM 2732 C C . MET B 1 115 ? 6.027 16.344 3.125 1 97.62 115 MET B C 1
ATOM 2734 O O . MET B 1 115 ? 6.02 17.578 3.215 1 97.62 115 MET B O 1
ATOM 2738 N N . VAL B 1 116 ? 5.855 15.695 1.984 1 96.19 116 VAL B N 1
ATOM 2739 C CA . VAL B 1 116 ? 5.652 16.422 0.736 1 96.19 116 VAL B CA 1
ATOM 2740 C C . VAL B 1 116 ? 4.352 17.234 0.811 1 96.19 116 VAL B C 1
ATOM 2742 O O . VAL B 1 116 ? 4.328 18.406 0.471 1 96.19 116 VAL B O 1
ATOM 2745 N N . ALA B 1 117 ? 3.324 16.609 1.31 1 94.5 117 ALA B N 1
ATOM 2746 C CA . ALA B 1 117 ? 2.02 17.266 1.398 1 94.5 117 ALA B CA 1
ATOM 2747 C C . ALA B 1 117 ? 2.064 18.453 2.348 1 94.5 117 ALA B C 1
ATOM 2749 O O . ALA B 1 117 ? 1.525 19.516 2.041 1 94.5 117 ALA B O 1
ATOM 2750 N N . ARG B 1 118 ? 2.695 18.328 3.473 1 94.56 118 ARG B N 1
ATOM 2751 C CA . ARG B 1 118 ? 2.662 19.344 4.516 1 94.56 118 ARG B CA 1
ATOM 2752 C C . ARG B 1 118 ? 3.703 20.438 4.254 1 94.56 118 ARG B C 1
ATOM 2754 O O . ARG B 1 118 ? 3.426 21.625 4.422 1 94.56 118 ARG B O 1
ATOM 2761 N N . ASN B 1 119 ? 4.891 20 3.797 1 96.44 119 ASN B N 1
ATOM 2762 C CA . ASN B 1 119 ? 6 20.953 3.727 1 96.44 119 ASN B CA 1
ATOM 2763 C C . ASN B 1 119 ? 6.129 21.562 2.332 1 96.44 119 ASN B C 1
ATOM 2765 O O . ASN B 1 119 ? 6.262 22.766 2.193 1 96.44 119 ASN B O 1
ATOM 2769 N N . ILE B 1 120 ? 6.023 20.75 1.324 1 94.88 120 ILE B N 1
ATOM 2770 C CA . ILE B 1 120 ? 6.164 21.266 -0.033 1 94.88 120 ILE B CA 1
ATOM 2771 C C . ILE B 1 120 ? 4.867 21.938 -0.46 1 94.88 120 ILE B C 1
ATOM 2773 O O . ILE B 1 120 ? 4.879 23.094 -0.91 1 94.88 120 ILE B O 1
ATOM 2777 N N . TYR B 1 121 ? 3.742 21.312 -0.189 1 93.44 121 TYR B N 1
ATOM 2778 C CA . TYR B 1 121 ? 2.496 21.844 -0.731 1 93.44 121 TYR B CA 1
ATOM 2779 C C . TYR B 1 121 ? 1.698 22.562 0.345 1 93.44 121 TYR B C 1
ATOM 2781 O O . TYR B 1 121 ? 0.902 23.453 0.041 1 93.44 121 TYR B O 1
ATOM 2789 N N . GLY B 1 122 ? 1.928 22.266 1.593 1 93.38 122 GLY B N 1
ATOM 2790 C CA . GLY B 1 122 ? 1.109 22.781 2.676 1 93.38 122 GLY B CA 1
ATOM 2791 C C . GLY B 1 122 ? 1.699 24.016 3.322 1 93.38 122 GLY B C 1
ATOM 2792 O O . GLY B 1 122 ? 1.024 24.703 4.094 1 93.38 122 GLY B O 1
ATOM 2793 N N . GLY B 1 123 ? 3.016 24.156 3.146 1 95.62 123 GLY B N 1
ATOM 2794 C CA . GLY B 1 123 ? 3.611 25.391 3.605 1 95.62 123 GLY B CA 1
ATOM 2795 C C . GLY B 1 123 ? 4.188 25.297 5.004 1 95.62 123 GLY B C 1
ATOM 2796 O O . GLY B 1 123 ? 4.625 26.312 5.57 1 95.62 123 GLY B O 1
ATOM 2797 N N . GLU B 1 124 ? 4.238 24.094 5.582 1 95.56 124 GLU B N 1
ATOM 2798 C CA . GLU B 1 124 ? 4.809 23.953 6.922 1 95.56 124 GLU B CA 1
ATOM 2799 C C . GLU B 1 124 ? 6.328 24.109 6.891 1 95.56 124 GLU B C 1
ATOM 2801 O O . GLU B 1 124 ? 6.992 23.562 6.008 1 95.56 124 GLU B O 1
ATOM 2806 N N . GLY B 1 125 ? 6.875 24.844 7.863 1 97.25 125 GLY B N 1
ATOM 2807 C CA . GLY B 1 125 ? 8.297 25.141 7.902 1 97.25 125 GLY B CA 1
ATOM 2808 C C . GLY B 1 125 ? 9.094 24.156 8.727 1 97.25 125 GLY B C 1
ATOM 2809 O O . GLY B 1 125 ? 10.328 24.203 8.766 1 97.25 125 GLY B O 1
ATOM 2810 N N . ASP B 1 126 ? 8.391 23.297 9.406 1 97.12 126 ASP B N 1
ATOM 2811 C CA . ASP B 1 126 ? 8.961 22.219 10.219 1 97.12 126 ASP B CA 1
ATOM 2812 C C . ASP B 1 126 ? 8.195 20.922 10.023 1 97.12 126 ASP B C 1
ATOM 2814 O O . ASP B 1 126 ? 7.059 20.922 9.547 1 97.12 126 ASP B O 1
ATOM 2818 N N . PHE B 1 127 ? 8.922 19.844 10.289 1 96.94 127 PHE B N 1
ATOM 2819 C CA . PHE B 1 127 ? 8.195 18.594 10.266 1 96.94 127 PHE B CA 1
ATOM 2820 C C . PHE B 1 127 ? 7.113 18.578 11.344 1 96.94 127 PHE B C 1
ATOM 2822 O O . PHE B 1 127 ? 7.371 18.938 12.492 1 96.94 127 PHE B O 1
ATOM 2829 N N . ASN B 1 128 ? 5.977 18.141 10.953 1 95.19 128 ASN B N 1
ATOM 2830 C CA . ASN B 1 128 ? 4.859 18.031 11.883 1 95.19 128 ASN B CA 1
ATOM 2831 C C . ASN B 1 128 ? 5.094 16.938 12.914 1 95.19 128 ASN B C 1
ATOM 2833 O O . ASN B 1 128 ? 5.598 15.859 12.578 1 95.19 128 ASN B O 1
ATOM 2837 N N . PRO B 1 129 ? 4.754 17.188 14.188 1 96 129 PRO B N 1
ATOM 2838 C CA . PRO B 1 129 ? 4.91 16.141 15.203 1 96 129 PRO B CA 1
ATOM 2839 C C . PRO B 1 129 ? 4.234 14.828 14.805 1 96 129 PRO B C 1
ATOM 2841 O O . PRO B 1 129 ? 4.738 13.75 15.125 1 96 129 PRO B O 1
ATOM 2844 N N . LYS B 1 130 ? 3.158 14.906 14.109 1 94.19 130 LYS B N 1
ATOM 2845 C CA . LYS B 1 130 ? 2.467 13.703 13.648 1 94.19 130 LYS B CA 1
ATOM 2846 C C . LYS B 1 130 ? 3.297 12.953 12.609 1 94.19 130 LYS B C 1
ATOM 2848 O O . LYS B 1 130 ? 3.291 11.727 12.57 1 94.19 130 LYS B O 1
ATOM 2853 N N . THR B 1 131 ? 3.951 13.703 11.758 1 97.06 131 THR B N 1
ATOM 2854 C CA . THR B 1 131 ? 4.836 13.094 10.773 1 97.06 131 THR B CA 1
ATOM 2855 C C . THR B 1 131 ? 5.98 12.352 11.461 1 97.06 131 THR B C 1
ATOM 2857 O O . THR B 1 131 ? 6.34 11.242 11.055 1 97.06 131 THR B O 1
ATOM 2860 N N . ILE B 1 132 ? 6.508 12.977 12.492 1 98.06 132 ILE B N 1
ATOM 2861 C CA . ILE B 1 132 ? 7.602 12.375 13.242 1 98.06 132 ILE B CA 1
ATOM 2862 C C . ILE B 1 132 ? 7.121 11.094 13.922 1 98.06 132 ILE B C 1
ATOM 2864 O O . ILE B 1 132 ? 7.824 10.078 13.914 1 98.06 132 ILE B O 1
ATOM 2868 N N . GLU B 1 133 ? 5.957 11.117 14.43 1 96.94 133 GLU B N 1
ATOM 2869 C CA . GLU B 1 133 ? 5.371 9.938 15.047 1 96.94 133 GLU B CA 1
ATOM 2870 C C . GLU B 1 133 ? 5.156 8.82 14.023 1 96.94 133 GLU B C 1
ATOM 2872 O O . GLU B 1 133 ? 5.426 7.652 14.305 1 96.94 133 GLU B O 1
ATOM 2877 N N . MET B 1 134 ? 4.637 9.203 12.859 1 97.38 134 MET B N 1
ATOM 2878 C CA . MET B 1 134 ? 4.492 8.242 11.773 1 97.38 134 MET B CA 1
ATOM 2879 C C . MET B 1 134 ? 5.82 7.562 11.469 1 97.38 134 MET B C 1
ATOM 2881 O O . MET B 1 134 ? 5.871 6.344 11.273 1 97.38 134 MET B O 1
ATOM 2885 N N . CYS B 1 135 ? 6.828 8.344 11.398 1 98.56 135 CYS B N 1
ATOM 2886 C CA . CYS B 1 135 ? 8.156 7.844 11.07 1 98.56 135 CYS B CA 1
ATOM 2887 C C . CYS B 1 135 ? 8.664 6.887 12.141 1 98.56 135 CYS B C 1
ATOM 2889 O O . CYS B 1 135 ? 9.172 5.809 11.828 1 98.56 135 CYS B O 1
ATOM 2891 N N . GLN B 1 136 ? 8.5 7.266 13.406 1 98.06 136 GLN B N 1
ATOM 2892 C CA . GLN B 1 136 ? 8.945 6.43 14.516 1 98.06 136 GLN B CA 1
ATOM 2893 C C . GLN B 1 136 ? 8.203 5.094 14.531 1 98.06 136 GLN B C 1
ATOM 2895 O O . GLN B 1 136 ? 8.805 4.047 14.781 1 98.06 136 GLN B O 1
ATOM 2900 N N . ASN B 1 137 ? 6.934 5.145 14.266 1 97 137 ASN B N 1
ATOM 2901 C CA . ASN B 1 137 ? 6.164 3.91 14.164 1 97 137 ASN B CA 1
ATOM 2902 C C . ASN B 1 137 ? 6.668 3.023 13.031 1 97 137 ASN B C 1
ATOM 2904 O O . ASN B 1 137 ? 6.805 1.812 13.195 1 97 137 ASN B O 1
ATOM 2908 N N . ALA B 1 138 ? 6.926 3.635 11.914 1 98.38 138 ALA B N 1
ATOM 2909 C CA . ALA B 1 138 ? 7.434 2.895 10.758 1 98.38 138 ALA B CA 1
ATOM 2910 C C . ALA B 1 138 ? 8.766 2.223 11.086 1 98.38 138 ALA B C 1
ATOM 2912 O O . ALA B 1 138 ? 8.969 1.051 10.758 1 98.38 138 ALA B O 1
ATOM 2913 N N . TYR B 1 139 ? 9.664 2.957 11.727 1 98.75 139 TYR B N 1
ATOM 2914 C CA . TYR B 1 139 ? 10.945 2.396 12.125 1 98.75 139 TYR B CA 1
ATOM 2915 C C . TYR B 1 139 ? 10.766 1.241 13.102 1 98.75 139 TYR B C 1
ATOM 2917 O O . TYR B 1 139 ? 11.453 0.223 13.008 1 98.75 139 TYR B O 1
ATOM 2925 N N . SER B 1 140 ? 9.836 1.392 13.992 1 97.94 140 SER B N 1
ATOM 2926 C CA . SER B 1 140 ? 9.594 0.347 14.984 1 97.94 140 SER B CA 1
ATOM 2927 C C . SER B 1 140 ? 9.102 -0.936 14.32 1 97.94 140 SER B C 1
ATOM 2929 O O . SER B 1 140 ? 9.531 -2.033 14.688 1 97.94 140 SER B O 1
ATOM 2931 N N . PHE B 1 141 ? 8.219 -0.798 13.375 1 97.19 141 PHE B N 1
ATOM 2932 C CA . PHE B 1 141 ? 7.727 -1.966 12.656 1 97.19 141 PHE B CA 1
ATOM 2933 C C . PHE B 1 141 ? 8.859 -2.637 11.883 1 97.19 141 PHE B C 1
ATOM 2935 O O . PHE B 1 141 ? 8.992 -3.863 11.906 1 97.19 141 PHE B O 1
ATOM 2942 N N . LEU B 1 142 ? 9.656 -1.842 11.203 1 98.56 142 LEU B N 1
ATOM 2943 C CA . LEU B 1 142 ? 10.766 -2.389 10.43 1 98.56 142 LEU B CA 1
ATOM 2944 C C . LEU B 1 142 ? 11.75 -3.125 11.328 1 98.56 142 LEU B C 1
ATOM 2946 O O . LEU B 1 142 ? 12.234 -4.207 10.984 1 98.56 142 LEU B O 1
ATOM 2950 N N . GLU B 1 143 ? 12.047 -2.518 12.469 1 98.56 143 GLU B N 1
ATOM 2951 C CA . GLU B 1 143 ? 12.922 -3.16 13.445 1 98.56 143 GLU B CA 1
ATOM 2952 C C . GLU B 1 143 ? 12.383 -4.527 13.852 1 98.56 143 GLU B C 1
ATOM 2954 O O . GLU B 1 143 ? 13.148 -5.484 13.992 1 98.56 143 GLU B O 1
ATOM 2959 N N . ALA B 1 144 ? 11.109 -4.598 14.031 1 96.5 144 ALA B N 1
ATOM 2960 C CA . ALA B 1 144 ? 10.461 -5.852 14.414 1 96.5 144 ALA B CA 1
ATOM 2961 C C . ALA B 1 144 ? 10.586 -6.891 13.305 1 96.5 144 ALA B C 1
ATOM 2963 O O . ALA B 1 144 ? 10.805 -8.07 13.57 1 96.5 144 ALA B O 1
ATOM 2964 N N . PHE B 1 145 ? 10.422 -6.48 12.039 1 96.81 145 PHE B N 1
ATOM 2965 C CA . PHE B 1 145 ? 10.539 -7.395 10.906 1 96.81 145 PHE B CA 1
ATOM 2966 C C . PHE B 1 145 ? 11.938 -8 10.852 1 96.81 145 PHE B C 1
ATOM 2968 O O . PHE B 1 145 ? 12.102 -9.156 10.453 1 96.81 145 PHE B O 1
ATOM 2975 N N . LEU B 1 146 ? 12.906 -7.25 11.219 1 98.31 146 LEU B N 1
ATOM 2976 C CA . LEU B 1 146 ? 14.305 -7.621 11.055 1 98.31 146 LEU B CA 1
ATOM 2977 C C . LEU B 1 146 ? 14.766 -8.539 12.18 1 98.31 146 LEU B C 1
ATOM 2979 O O . LEU B 1 146 ? 15.898 -9.031 12.164 1 98.31 146 LEU B O 1
ATOM 2983 N N . LYS B 1 147 ? 13.906 -8.773 13.141 1 96 147 LYS B N 1
ATOM 2984 C CA . LYS B 1 147 ? 14.234 -9.719 14.195 1 96 147 LYS B CA 1
ATOM 2985 C C . LYS B 1 147 ? 14.266 -11.148 13.664 1 96 147 LYS B C 1
ATOM 2987 O O . LYS B 1 147 ? 14.836 -12.047 14.297 1 96 147 LYS B O 1
ATOM 2992 N N . GLN B 1 148 ? 13.703 -11.336 12.477 1 90.62 148 GLN B N 1
ATOM 2993 C CA . GLN B 1 148 ? 13.508 -12.703 11.992 1 90.62 148 GLN B CA 1
ATOM 2994 C C . GLN B 1 148 ? 14.641 -13.125 11.07 1 90.62 148 GLN B C 1
ATOM 2996 O O . GLN B 1 148 ? 14.656 -14.258 10.57 1 90.62 148 GLN B O 1
ATOM 3001 N N . GLY B 1 149 ? 15.578 -12.242 10.82 1 96 149 GLY B N 1
ATOM 3002 C CA . GLY B 1 149 ? 16.672 -12.594 9.93 1 96 149 GLY B CA 1
ATOM 3003 C C . GLY B 1 149 ? 17.5 -11.398 9.508 1 96 149 GLY B C 1
ATOM 3004 O O . GLY B 1 149 ? 17.391 -10.312 10.094 1 96 149 GLY B O 1
ATOM 3005 N N . GLN B 1 150 ? 18.391 -11.656 8.492 1 98.12 150 GLN B N 1
ATOM 3006 C CA . GLN B 1 150 ? 19.328 -10.641 8.016 1 98.12 150 GLN B CA 1
ATOM 3007 C C . GLN B 1 150 ? 18.641 -9.633 7.105 1 98.12 150 GLN B C 1
ATOM 3009 O O . GLN B 1 150 ? 19.125 -8.523 6.906 1 98.12 150 GLN B O 1
ATOM 3014 N N . TYR B 1 151 ? 17.578 -10.07 6.566 1 98.69 151 TYR B N 1
ATOM 3015 C CA . TYR B 1 151 ? 16.781 -9.234 5.672 1 98.69 151 TYR B CA 1
ATOM 3016 C C . TYR B 1 151 ? 15.336 -9.141 6.141 1 98.69 151 TYR B C 1
ATOM 3018 O O . TYR B 1 151 ? 14.969 -9.734 7.152 1 98.69 151 TYR B O 1
ATOM 3026 N N . VAL B 1 152 ? 14.539 -8.359 5.48 1 98.5 152 VAL B N 1
ATOM 3027 C CA . VAL B 1 152 ? 13.211 -8.039 6 1 98.5 152 VAL B CA 1
ATOM 3028 C C . VAL B 1 152 ? 12.32 -9.273 5.926 1 98.5 152 VAL B C 1
ATOM 3030 O O . VAL B 1 152 ? 11.273 -9.328 6.578 1 98.5 152 VAL B O 1
ATOM 3033 N N . VAL B 1 153 ? 12.68 -10.227 5.051 1 97.94 153 VAL B N 1
ATOM 3034 C CA . VAL B 1 153 ? 12.055 -11.547 5.027 1 97.94 153 VAL B CA 1
ATOM 3035 C C . VAL B 1 153 ? 13.125 -12.633 5.141 1 97.94 153 VAL B C 1
ATOM 3037 O O . VAL B 1 153 ? 13.688 -13.062 4.137 1 97.94 153 VAL B O 1
ATOM 3040 N N . GLY B 1 154 ? 13.445 -13.023 6.324 1 96.75 154 GLY B N 1
ATOM 3041 C CA . GLY B 1 154 ? 14.391 -14.109 6.566 1 96.75 154 GLY B CA 1
ATOM 3042 C C . GLY B 1 154 ? 15.828 -13.727 6.273 1 96.75 154 GLY B C 1
ATOM 3043 O O . GLY B 1 154 ? 16.281 -12.648 6.664 1 96.75 154 GLY B O 1
ATOM 3044 N N . ASN B 1 155 ? 16.562 -14.688 5.539 1 98.06 155 ASN B N 1
ATOM 3045 C CA . ASN B 1 155 ? 18 -14.516 5.426 1 98.06 155 ASN B CA 1
ATOM 3046 C C . ASN B 1 155 ? 18.422 -14.312 3.973 1 98.06 155 ASN B C 1
ATOM 3048 O O . ASN B 1 155 ? 19.609 -14.398 3.652 1 98.06 155 ASN B O 1
ATOM 3052 N N . GLU B 1 156 ? 17.531 -14.109 3.127 1 97.44 156 GLU B N 1
ATOM 3053 C CA . GLU B 1 156 ? 17.828 -13.82 1.727 1 97.44 156 GLU B CA 1
ATOM 3054 C C . GLU B 1 156 ? 17.188 -12.508 1.289 1 97.44 156 GLU B C 1
ATOM 3056 O O . GLU B 1 156 ? 16.062 -12.203 1.676 1 97.44 156 GLU B O 1
ATOM 3061 N N . MET B 1 157 ? 17.938 -11.758 0.485 1 98.38 157 MET B N 1
ATOM 3062 C CA . MET B 1 157 ? 17.422 -10.5 -0.035 1 98.38 157 MET B CA 1
ATOM 3063 C C . MET B 1 157 ? 16.281 -10.742 -1.018 1 98.38 157 MET B C 1
ATOM 3065 O O . MET B 1 157 ? 16.344 -11.656 -1.837 1 98.38 157 MET B O 1
ATOM 3069 N N . THR B 1 158 ? 15.281 -9.984 -0.934 1 98.81 158 THR B N 1
ATOM 3070 C CA . THR B 1 158 ? 14.164 -10.023 -1.874 1 98.81 158 THR B CA 1
ATOM 3071 C C . THR B 1 158 ? 13.867 -8.625 -2.41 1 98.81 158 THR B C 1
ATOM 3073 O O . THR B 1 158 ? 14.516 -7.652 -2.016 1 98.81 158 THR B O 1
ATOM 3076 N N . VAL B 1 159 ? 12.891 -8.469 -3.27 1 98.88 159 VAL B N 1
ATOM 3077 C CA . VAL B 1 159 ? 12.453 -7.188 -3.818 1 98.88 159 VAL B CA 1
ATOM 3078 C C . VAL B 1 159 ? 11.953 -6.285 -2.693 1 98.88 159 VAL B C 1
ATOM 3080 O O . VAL B 1 159 ? 11.992 -5.059 -2.807 1 98.88 159 VAL B O 1
ATOM 3083 N N . ALA B 1 160 ? 11.453 -6.859 -1.594 1 98.88 160 ALA B N 1
ATOM 3084 C CA . ALA B 1 160 ? 11 -6.059 -0.46 1 98.88 160 ALA B CA 1
ATOM 3085 C C . ALA B 1 160 ? 12.156 -5.266 0.148 1 98.88 160 ALA B C 1
ATOM 3087 O O . ALA B 1 160 ? 11.984 -4.109 0.537 1 98.88 160 ALA B O 1
ATOM 3088 N N . ASP B 1 161 ? 13.305 -5.883 0.23 1 98.94 161 ASP B N 1
ATOM 3089 C CA . ASP B 1 161 ? 14.477 -5.18 0.749 1 98.94 161 ASP B CA 1
ATOM 3090 C C . ASP B 1 161 ? 14.844 -3.99 -0.137 1 98.94 161 ASP B C 1
ATOM 3092 O O . ASP B 1 161 ? 15.195 -2.92 0.366 1 98.94 161 ASP B O 1
ATOM 3096 N N . ILE B 1 162 ? 14.789 -4.18 -1.406 1 98.88 162 ILE B N 1
ATOM 3097 C CA . ILE B 1 162 ? 15.156 -3.143 -2.361 1 98.88 162 ILE B CA 1
ATOM 3098 C C . ILE B 1 162 ? 14.203 -1.959 -2.232 1 98.88 162 ILE B C 1
ATOM 3100 O O . ILE B 1 162 ? 14.641 -0.812 -2.115 1 98.88 162 ILE B O 1
ATOM 3104 N N . SER B 1 163 ? 12.914 -2.256 -2.24 1 98.94 163 SER B N 1
ATOM 3105 C CA . SER B 1 163 ? 11.883 -1.228 -2.146 1 98.94 163 SER B CA 1
ATOM 3106 C C . SER B 1 163 ? 11.992 -0.457 -0.835 1 98.94 163 SER B C 1
ATOM 3108 O O . SER B 1 163 ? 11.969 0.776 -0.83 1 98.94 163 SER B O 1
ATOM 3110 N N . ILE B 1 164 ? 12.102 -1.154 0.264 1 98.94 164 ILE B N 1
ATOM 3111 C CA . ILE B 1 164 ? 12.195 -0.53 1.579 1 98.94 164 ILE B CA 1
ATOM 3112 C C . ILE B 1 164 ? 13.469 0.305 1.667 1 98.94 164 ILE B C 1
ATOM 3114 O O . ILE B 1 164 ? 13.461 1.41 2.215 1 98.94 164 ILE B O 1
ATOM 3118 N N . ASN B 1 165 ? 14.57 -0.182 1.114 1 98.88 165 ASN B N 1
ATOM 3119 C CA . ASN B 1 165 ? 15.844 0.518 1.202 1 98.88 165 ASN B CA 1
ATOM 3120 C C . ASN B 1 165 ? 15.789 1.881 0.518 1 98.88 165 ASN B C 1
ATOM 3122 O O . ASN B 1 165 ? 16.266 2.875 1.062 1 98.88 165 ASN B O 1
ATOM 3126 N N . THR B 1 166 ? 15.234 1.959 -0.703 1 98.81 166 THR B N 1
ATOM 3127 C CA . THR B 1 166 ? 15.203 3.225 -1.428 1 98.81 166 THR B CA 1
ATOM 3128 C C . THR B 1 166 ? 14.367 4.258 -0.673 1 98.81 166 THR B C 1
ATOM 3130 O O . THR B 1 166 ? 14.734 5.434 -0.613 1 98.81 166 THR B O 1
ATOM 3133 N N . THR B 1 167 ? 13.281 3.861 -0.07 1 98.81 167 THR B N 1
ATOM 3134 C CA . THR B 1 167 ? 12.453 4.754 0.735 1 98.81 167 THR B CA 1
ATOM 3135 C C . THR B 1 167 ? 13.172 5.141 2.023 1 98.81 167 THR B C 1
ATOM 3137 O O . THR B 1 167 ? 13.211 6.316 2.389 1 98.81 167 THR B O 1
ATOM 3140 N N . LEU B 1 168 ? 13.781 4.141 2.672 1 98.88 168 LEU B N 1
ATOM 3141 C CA . LEU B 1 168 ? 14.367 4.355 3.99 1 98.88 168 LEU B CA 1
ATOM 3142 C C . LEU B 1 168 ? 15.562 5.289 3.906 1 98.88 168 LEU B C 1
ATOM 3144 O O . LEU B 1 168 ? 15.781 6.105 4.805 1 98.88 168 LEU B O 1
ATOM 3148 N N . ILE B 1 169 ? 16.344 5.188 2.881 1 98.5 169 ILE B N 1
ATOM 3149 C CA . ILE B 1 169 ? 17.516 6.039 2.775 1 98.5 169 ILE B CA 1
ATOM 3150 C C . ILE B 1 169 ? 17.094 7.5 2.658 1 98.5 169 ILE B C 1
ATOM 3152 O O . ILE B 1 169 ? 17.719 8.383 3.248 1 98.5 169 ILE B O 1
ATOM 3156 N N . THR B 1 170 ? 16.047 7.758 1.89 1 98.31 170 THR B N 1
ATOM 3157 C CA . THR B 1 170 ? 15.5 9.109 1.822 1 98.31 170 THR B CA 1
ATOM 3158 C C . THR B 1 170 ? 15.016 9.562 3.197 1 98.31 170 THR B C 1
ATOM 3160 O O . THR B 1 170 ? 15.359 10.656 3.646 1 98.31 170 THR B O 1
ATOM 3163 N N . LEU B 1 171 ? 14.281 8.734 3.881 1 98.62 171 LEU B N 1
ATOM 3164 C CA . LEU B 1 171 ? 13.711 9.078 5.18 1 98.62 171 LEU B CA 1
ATOM 3165 C C . LEU B 1 171 ? 14.812 9.273 6.223 1 98.62 171 LEU B C 1
ATOM 3167 O O . LEU B 1 171 ? 14.734 10.18 7.055 1 98.62 171 LEU B O 1
ATOM 3171 N N . HIS B 1 172 ? 15.797 8.391 6.16 1 98.62 172 HIS B N 1
ATOM 3172 C CA . HIS B 1 172 ? 16.906 8.453 7.098 1 98.62 172 HIS B CA 1
ATOM 3173 C C . HIS B 1 172 ? 17.656 9.781 6.98 1 98.62 172 HIS B C 1
ATOM 3175 O O . HIS B 1 172 ? 18.156 10.305 7.977 1 98.62 172 HIS B O 1
ATOM 3181 N N . LYS B 1 173 ? 17.75 10.328 5.828 1 98.19 173 LYS B N 1
ATOM 3182 C CA . LYS B 1 173 ? 18.422 11.609 5.609 1 98.19 173 LYS B CA 1
ATOM 3183 C C . LYS B 1 173 ? 17.578 12.766 6.145 1 98.19 173 LYS B C 1
ATOM 3185 O O . LYS B 1 173 ? 18.109 13.82 6.5 1 98.19 173 LYS B O 1
ATOM 3190 N N . LEU B 1 174 ? 16.297 12.602 6.25 1 98.31 174 LEU B N 1
ATOM 3191 C CA . LEU B 1 174 ? 15.391 13.625 6.742 1 98.31 174 LEU B CA 1
ATOM 3192 C C . LEU B 1 174 ? 15.164 13.484 8.242 1 98.31 174 LEU B C 1
ATOM 3194 O O . LEU B 1 174 ? 15.188 14.469 8.977 1 98.31 174 LEU B O 1
ATOM 3198 N N . LEU B 1 175 ? 14.891 12.281 8.664 1 98.38 175 LEU B N 1
ATOM 3199 C CA . LEU B 1 175 ? 14.688 11.859 10.047 1 98.38 175 LEU B CA 1
ATOM 3200 C C . LEU B 1 175 ? 15.547 10.648 10.383 1 98.38 175 LEU B C 1
ATOM 3202 O O . LEU B 1 175 ? 15.086 9.508 10.305 1 98.38 175 LEU B O 1
ATOM 3206 N N . PRO B 1 176 ? 16.719 10.852 10.82 1 98.44 176 PRO B N 1
ATOM 3207 C CA . PRO B 1 176 ? 17.719 9.797 10.93 1 98.44 176 PRO B CA 1
ATOM 3208 C C . PRO B 1 176 ? 17.297 8.664 11.859 1 98.44 176 PRO B C 1
ATOM 3210 O O . PRO B 1 176 ? 16.688 8.914 12.906 1 98.44 176 PRO B O 1
ATOM 3213 N N . VAL B 1 177 ? 17.625 7.449 11.43 1 98.62 177 VAL B N 1
ATOM 3214 C CA . VAL B 1 177 ? 17.453 6.262 12.266 1 98.62 177 VAL B CA 1
ATOM 3215 C C . VAL B 1 177 ? 18.422 6.324 13.445 1 98.62 177 VAL B C 1
ATOM 3217 O O . VAL B 1 177 ? 19.625 6.477 13.266 1 98.62 177 VAL B O 1
ATOM 3220 N N . ASP B 1 178 ? 17.844 6.27 14.656 1 98.44 178 ASP B N 1
ATOM 3221 C CA . ASP B 1 178 ? 18.656 6.223 15.867 1 98.44 178 ASP B CA 1
ATOM 3222 C C . ASP B 1 178 ? 19.297 4.848 16.062 1 98.44 178 ASP B C 1
ATOM 3224 O O . ASP B 1 178 ? 18.609 3.887 16.406 1 98.44 178 ASP B O 1
ATOM 3228 N N . ALA B 1 179 ? 20.562 4.746 15.891 1 98.25 179 ALA B N 1
ATOM 3229 C CA . ALA B 1 179 ? 21.266 3.465 15.906 1 98.25 179 ALA B CA 1
ATOM 3230 C C . ALA B 1 179 ? 21.109 2.766 17.25 1 98.25 179 ALA B C 1
ATOM 3232 O O . ALA B 1 179 ? 21.125 1.535 17.328 1 98.25 179 ALA B O 1
ATOM 3233 N N . GLY B 1 180 ? 21.047 3.461 18.344 1 98.38 180 GLY B N 1
ATOM 3234 C CA . GLY B 1 180 ? 20.828 2.883 19.672 1 98.38 180 GLY B CA 1
ATOM 3235 C C . GLY B 1 180 ? 19.438 2.268 19.828 1 98.38 180 GLY B C 1
ATOM 3236 O O . GLY B 1 180 ? 19.297 1.188 20.406 1 98.38 180 GLY B O 1
ATOM 3237 N N . LYS B 1 181 ? 18.484 2.912 19.25 1 98.31 181 LYS B N 1
ATOM 3238 C CA . LYS B 1 181 ? 17.109 2.467 19.375 1 98.31 181 LYS B CA 1
ATOM 3239 C C . LYS B 1 181 ? 16.781 1.401 18.344 1 98.31 181 LYS B C 1
ATOM 3241 O O . LYS B 1 181 ? 15.977 0.497 18.594 1 98.31 181 LYS B O 1
ATOM 3246 N N . TYR B 1 182 ? 17.406 1.542 17.156 1 98.69 182 TYR B N 1
ATOM 3247 C CA . TYR B 1 182 ? 17.094 0.662 16.031 1 98.69 182 TYR B CA 1
ATOM 3248 C C . TYR B 1 182 ? 18.359 0.018 15.484 1 98.69 182 TYR B C 1
ATOM 3250 O O . TYR B 1 182 ? 18.719 0.234 14.32 1 98.69 182 TYR B O 1
ATOM 3258 N N . PRO B 1 183 ? 18.953 -0.861 16.234 1 98.75 183 PRO B N 1
ATOM 3259 C CA . PRO B 1 183 ? 20.219 -1.453 15.82 1 98.75 183 PRO B CA 1
ATOM 3260 C C . PRO B 1 183 ? 20.078 -2.412 14.641 1 98.75 183 PRO B C 1
ATOM 3262 O O . PRO B 1 183 ? 20.984 -2.539 13.828 1 98.75 183 PRO B O 1
ATOM 3265 N N . LEU B 1 184 ? 18.984 -3.088 14.547 1 98.81 184 LEU B N 1
ATOM 3266 C CA . LEU B 1 184 ? 18.797 -4.043 13.461 1 98.81 184 LEU B CA 1
ATOM 3267 C C . LEU B 1 184 ? 18.609 -3.324 12.125 1 98.81 184 LEU B C 1
ATOM 3269 O O . LEU B 1 184 ? 19.125 -3.773 11.102 1 98.81 184 LEU B O 1
ATOM 3273 N N . ILE B 1 185 ? 17.859 -2.207 12.148 1 98.88 185 ILE B N 1
ATOM 3274 C CA . ILE B 1 185 ? 17.75 -1.396 10.938 1 98.88 185 ILE B CA 1
ATOM 3275 C C . ILE B 1 185 ? 19.125 -0.914 10.508 1 98.88 185 ILE B C 1
ATOM 3277 O O . ILE B 1 185 ? 19.469 -0.954 9.32 1 98.88 185 ILE B O 1
ATOM 3281 N N . THR B 1 186 ? 19.891 -0.441 11.477 1 98.75 186 THR B N 1
ATOM 3282 C CA . THR B 1 186 ? 21.219 0.09 11.203 1 98.75 186 THR B CA 1
ATOM 3283 C C . THR B 1 186 ? 22.094 -0.97 10.539 1 98.75 186 THR B C 1
ATOM 3285 O O . THR B 1 186 ? 22.75 -0.698 9.539 1 98.75 186 THR B O 1
ATOM 3288 N N . ALA B 1 187 ? 22.078 -2.154 11.078 1 98.81 187 ALA B N 1
ATOM 3289 C CA . ALA B 1 18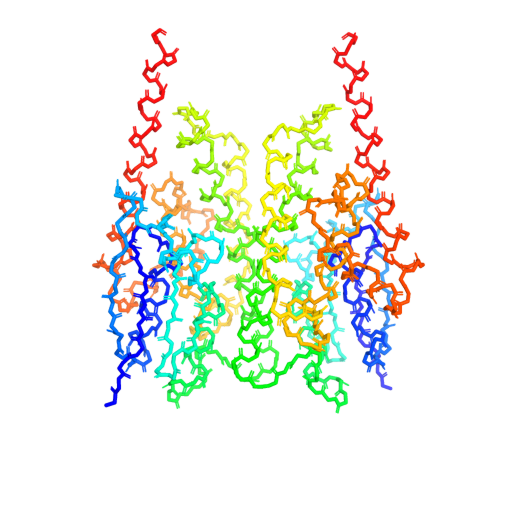7 ? 22.859 -3.252 10.5 1 98.81 187 ALA B CA 1
ATOM 3290 C C . ALA B 1 187 ? 22.359 -3.602 9.102 1 98.81 187 ALA B C 1
ATOM 3292 O O . ALA B 1 187 ? 23.141 -3.871 8.195 1 98.81 187 ALA B O 1
ATOM 3293 N N . TRP B 1 188 ? 21.078 -3.631 8.953 1 98.88 188 TRP B N 1
ATOM 3294 C CA . TRP B 1 188 ? 20.453 -3.922 7.664 1 98.88 188 TRP B CA 1
ATOM 3295 C C . TRP B 1 188 ? 20.828 -2.877 6.621 1 98.88 188 TRP B C 1
ATOM 3297 O O . TRP B 1 188 ? 21.156 -3.219 5.484 1 98.88 188 TRP B O 1
ATOM 3307 N N . MET B 1 189 ? 20.781 -1.605 6.973 1 98.75 189 MET B N 1
ATOM 3308 C CA . MET B 1 189 ? 21.188 -0.533 6.066 1 98.75 189 MET B CA 1
ATOM 3309 C C . MET B 1 189 ? 22.625 -0.727 5.59 1 98.75 189 MET B C 1
ATOM 3311 O O . MET B 1 189 ? 22.922 -0.5 4.418 1 98.75 189 MET B O 1
ATOM 3315 N N . GLU B 1 190 ? 23.453 -1.1 6.5 1 98.56 190 GLU B N 1
ATOM 3316 C CA . GLU B 1 190 ? 24.844 -1.357 6.137 1 98.56 190 GLU B CA 1
ATOM 3317 C C . GLU B 1 190 ? 24.953 -2.49 5.117 1 98.56 190 GLU B C 1
ATOM 3319 O O . GLU B 1 190 ? 25.688 -2.391 4.141 1 98.56 190 GLU B O 1
ATOM 3324 N N . ARG B 1 191 ? 24.25 -3.541 5.301 1 98.56 191 ARG B N 1
ATOM 3325 C CA . ARG B 1 191 ? 24.25 -4.676 4.383 1 98.56 191 ARG B CA 1
ATOM 3326 C C . ARG B 1 191 ? 23.75 -4.258 3.002 1 98.56 191 ARG B C 1
ATOM 3328 O O . ARG B 1 191 ? 24.266 -4.723 1.984 1 98.56 191 ARG B O 1
ATOM 3335 N N . MET B 1 192 ? 22.797 -3.389 2.959 1 98.62 192 MET B N 1
ATOM 3336 C CA . MET B 1 192 ? 22.125 -3.016 1.715 1 98.62 192 MET B CA 1
ATOM 3337 C C . MET B 1 192 ? 23.031 -2.127 0.862 1 98.62 192 MET B C 1
ATOM 3339 O O . MET B 1 192 ? 22.75 -1.917 -0.322 1 98.62 192 MET B O 1
ATOM 3343 N N . LYS B 1 193 ? 24.125 -1.635 1.395 1 98.31 193 LYS B N 1
ATOM 3344 C CA . LYS B 1 193 ? 25.062 -0.826 0.622 1 98.31 193 LYS B CA 1
ATOM 3345 C C . LYS B 1 193 ? 25.688 -1.637 -0.51 1 98.31 193 LYS B C 1
ATOM 3347 O O . LYS B 1 193 ? 26.281 -1.072 -1.432 1 98.31 193 LYS B O 1
ATOM 3352 N N . SER B 1 194 ? 25.531 -2.926 -0.458 1 97.12 194 SER B N 1
ATOM 3353 C CA . SER B 1 194 ? 26.078 -3.805 -1.485 1 97.12 194 SER B CA 1
ATOM 3354 C C . SER B 1 194 ? 25.234 -3.77 -2.752 1 97.12 194 SER B C 1
ATOM 3356 O O . SER B 1 194 ? 25.656 -4.27 -3.799 1 97.12 194 SER B O 1
ATOM 3358 N N . LEU B 1 195 ? 24.031 -3.174 -2.725 1 97.88 195 LEU B N 1
ATOM 3359 C CA . LEU B 1 195 ? 23.172 -3.094 -3.898 1 97.88 195 LEU B CA 1
ATOM 3360 C C . LEU B 1 195 ? 23.875 -2.357 -5.035 1 97.88 195 LEU B C 1
ATOM 3362 O O . LEU B 1 195 ? 24.594 -1.39 -4.801 1 97.88 195 LEU B O 1
ATOM 3366 N N . PRO B 1 196 ? 23.625 -2.781 -6.215 1 97.31 196 PRO B N 1
ATOM 3367 C CA . PRO B 1 196 ? 24.188 -2.021 -7.332 1 97.31 196 PRO B CA 1
ATOM 3368 C C . PRO B 1 196 ? 23.688 -0.584 -7.391 1 97.31 196 PRO B C 1
ATOM 3370 O O . PRO B 1 196 ? 22.547 -0.311 -6.98 1 97.31 196 PRO B O 1
ATOM 3373 N N . ASP B 1 197 ? 24.547 0.324 -7.879 1 94.81 197 ASP B N 1
ATOM 3374 C CA . ASP B 1 197 ? 24.172 1.716 -8.109 1 94.81 197 ASP B CA 1
ATOM 3375 C C . ASP B 1 197 ? 23.719 2.387 -6.812 1 94.81 197 ASP B C 1
ATOM 3377 O O . ASP B 1 197 ? 22.844 3.254 -6.824 1 94.81 197 ASP B O 1
ATOM 3381 N N . TYR B 1 198 ? 24.234 1.891 -5.707 1 97.75 198 TYR B N 1
ATOM 3382 C CA . TYR B 1 198 ? 23.797 2.383 -4.402 1 97.75 198 TYR B CA 1
ATOM 3383 C C . TYR B 1 198 ? 24.062 3.879 -4.27 1 97.75 198 TYR B C 1
ATOM 3385 O O . TYR B 1 198 ? 23.172 4.645 -3.914 1 97.75 198 TYR B O 1
ATOM 3393 N N . GLU B 1 199 ? 25.25 4.336 -4.598 1 97.31 199 GLU B N 1
ATOM 3394 C CA . GLU B 1 199 ? 25.594 5.746 -4.445 1 97.31 199 GLU B CA 1
ATOM 3395 C C . GLU B 1 199 ? 25.016 6.586 -5.578 1 97.31 199 GLU B C 1
ATOM 3397 O O . GLU B 1 199 ? 24.328 7.574 -5.332 1 97.31 199 GLU B O 1
ATOM 3402 N N . ASP B 1 200 ? 25.203 6.164 -6.805 1 96.25 200 ASP B N 1
ATOM 3403 C CA . ASP B 1 200 ? 24.953 7 -7.977 1 96.25 200 ASP B CA 1
ATOM 3404 C C . ASP B 1 200 ? 23.453 7.066 -8.289 1 96.25 200 ASP B C 1
ATOM 3406 O O . ASP B 1 200 ? 23 8 -8.953 1 96.25 200 ASP B O 1
ATOM 3410 N N . VAL B 1 201 ? 22.703 6.113 -7.785 1 97.06 201 VAL B N 1
ATOM 3411 C CA . VAL B 1 201 ? 21.266 6.105 -8.055 1 97.06 201 VAL B CA 1
ATOM 3412 C C . VAL B 1 201 ? 20.5 6.301 -6.746 1 97.06 201 VAL B C 1
ATOM 3414 O O . VAL B 1 201 ? 19.781 7.293 -6.586 1 97.06 201 VAL B O 1
ATOM 3417 N N . ASN B 1 202 ? 20.75 5.469 -5.797 1 97.88 202 ASN B N 1
ATOM 3418 C CA . ASN B 1 202 ? 19.906 5.48 -4.598 1 97.88 202 ASN B CA 1
ATOM 3419 C C . ASN B 1 202 ? 20.219 6.684 -3.713 1 97.88 202 ASN B C 1
ATOM 3421 O O . ASN B 1 202 ? 19.344 7.496 -3.428 1 97.88 202 ASN B O 1
ATOM 3425 N N . VAL B 1 203 ? 21.516 6.867 -3.33 1 98.5 203 VAL B N 1
ATOM 3426 C CA . VAL B 1 203 ? 21.891 7.941 -2.414 1 98.5 203 VAL B CA 1
ATOM 3427 C C . VAL B 1 203 ? 21.719 9.289 -3.1 1 98.5 203 VAL B C 1
ATOM 3429 O O . VAL B 1 203 ? 21.141 10.219 -2.523 1 98.5 203 VAL B O 1
ATOM 3432 N N . LYS B 1 204 ? 22.188 9.375 -4.324 1 98.12 204 LYS B N 1
ATOM 3433 C CA . LYS B 1 204 ? 22.047 10.625 -5.062 1 98.12 204 LYS B CA 1
ATOM 3434 C C . LYS B 1 204 ? 20.578 11.008 -5.242 1 98.12 204 LYS B C 1
ATOM 3436 O O . LYS B 1 204 ? 20.219 12.172 -5.109 1 98.12 204 LYS B O 1
ATOM 3441 N N . GLY B 1 205 ? 19.75 10.047 -5.625 1 98.31 205 GLY B N 1
ATOM 3442 C CA . GLY B 1 205 ? 18.328 10.305 -5.746 1 98.31 205 GLY B CA 1
ATOM 3443 C C . GLY B 1 205 ? 17.688 10.734 -4.438 1 98.31 205 GLY B C 1
ATOM 3444 O O . GLY B 1 205 ? 16.875 11.656 -4.418 1 98.31 205 GLY B O 1
ATOM 3445 N N . ALA B 1 206 ? 18.062 10.086 -3.354 1 98.44 206 ALA B N 1
ATOM 3446 C CA . ALA B 1 206 ? 17.562 10.438 -2.029 1 98.44 206 ALA B CA 1
ATOM 3447 C C . ALA B 1 206 ? 17.938 11.875 -1.67 1 98.44 206 ALA B C 1
ATOM 3449 O O . ALA B 1 206 ? 17.109 12.633 -1.158 1 98.44 206 ALA B O 1
ATOM 3450 N N . GLU B 1 207 ? 19.156 12.25 -1.959 1 98.44 207 GLU B N 1
ATOM 3451 C CA . GLU B 1 207 ? 19.641 13.586 -1.643 1 98.44 207 GLU B CA 1
ATOM 3452 C C . GLU B 1 207 ? 18.875 14.648 -2.422 1 98.44 207 GLU B C 1
ATOM 3454 O O . GLU B 1 207 ? 18.625 15.742 -1.909 1 98.44 207 GLU B O 1
ATOM 3459 N N . ALA B 1 208 ? 18.531 14.32 -3.646 1 97.38 208 ALA B N 1
ATOM 3460 C CA . ALA B 1 208 ? 17.797 15.273 -4.461 1 97.38 208 ALA B CA 1
ATOM 3461 C C . ALA B 1 208 ? 16.422 15.578 -3.842 1 97.38 208 ALA B C 1
ATOM 3463 O O . ALA B 1 208 ? 16.031 16.734 -3.748 1 97.38 208 ALA B O 1
ATOM 3464 N N . LEU B 1 209 ? 15.719 14.578 -3.43 1 97.19 209 LEU B N 1
ATOM 3465 C CA . LEU B 1 209 ? 14.414 14.781 -2.805 1 97.19 209 LEU B CA 1
ATOM 3466 C C . LEU B 1 209 ? 14.555 15.492 -1.464 1 97.19 209 LEU B C 1
ATOM 3468 O O . LEU B 1 209 ? 13.781 16.391 -1.149 1 97.19 209 LEU B O 1
ATOM 3472 N N . CYS B 1 210 ? 15.531 15.102 -0.674 1 98.19 210 CYS B N 1
ATOM 3473 C CA . CYS B 1 210 ? 15.773 15.719 0.625 1 98.19 210 CYS B CA 1
ATOM 3474 C C . CYS B 1 210 ? 16.078 17.203 0.476 1 98.19 210 CYS B C 1
ATOM 3476 O O . CYS B 1 210 ? 15.586 18.016 1.252 1 98.19 210 CYS B O 1
ATOM 3478 N N . ALA B 1 211 ? 16.891 17.5 -0.522 1 97.69 211 ALA B N 1
ATOM 3479 C CA . ALA B 1 211 ? 17.25 18.906 -0.771 1 97.69 211 ALA B CA 1
ATOM 3480 C C . ALA B 1 211 ? 16 19.719 -1.11 1 97.69 211 ALA B C 1
ATOM 3482 O O . ALA B 1 211 ? 15.875 20.875 -0.675 1 97.69 211 ALA B O 1
ATOM 3483 N N . ARG B 1 212 ? 15.164 19.141 -1.911 1 96.19 212 ARG B N 1
ATOM 3484 C CA . ARG B 1 212 ? 13.938 19.844 -2.281 1 96.19 212 ARG B CA 1
ATOM 3485 C C . ARG B 1 212 ? 13.055 20.078 -1.061 1 96.19 212 ARG B C 1
ATOM 3487 O O . ARG B 1 212 ? 12.578 21.203 -0.842 1 96.19 212 ARG B O 1
ATOM 3494 N N . ILE B 1 213 ? 12.836 19.078 -0.218 1 97.5 213 ILE B N 1
ATOM 3495 C CA . ILE B 1 213 ? 11.969 19.188 0.954 1 97.5 213 ILE B CA 1
ATOM 3496 C C . ILE B 1 213 ? 12.555 20.188 1.943 1 97.5 213 ILE B C 1
ATOM 3498 O O . ILE B 1 213 ? 11.859 21.094 2.398 1 97.5 213 ILE B O 1
ATOM 3502 N N . ASN B 1 214 ? 13.82 20.047 2.242 1 97.44 214 ASN B N 1
ATOM 3503 C CA . ASN B 1 214 ? 14.484 20.938 3.189 1 97.44 214 ASN B CA 1
ATOM 3504 C C . ASN B 1 214 ? 14.523 22.375 2.676 1 97.44 214 ASN B C 1
ATOM 3506 O O . ASN B 1 214 ? 14.367 23.312 3.451 1 97.44 214 ASN B O 1
ATOM 3510 N N . GLY B 1 215 ? 14.781 22.469 1.388 1 97.12 215 GLY B N 1
ATOM 3511 C CA . GLY B 1 215 ? 14.797 23.797 0.793 1 97.12 215 GLY B CA 1
ATOM 3512 C C . GLY B 1 215 ? 13.469 24.531 0.927 1 97.12 215 GLY B C 1
ATOM 3513 O O . GLY B 1 215 ? 13.43 25.688 1.353 1 97.12 215 GLY B O 1
ATOM 3514 N N . VAL B 1 216 ? 12.43 23.875 0.61 1 96.69 216 VAL B N 1
ATOM 3515 C CA . VAL B 1 216 ? 11.102 24.469 0.668 1 96.69 216 VAL B CA 1
ATOM 3516 C C . VAL B 1 216 ? 10.727 24.766 2.121 1 96.69 216 VAL B C 1
ATOM 3518 O O . VAL B 1 216 ? 10.125 25.797 2.418 1 96.69 216 VAL B O 1
ATOM 3521 N N . MET B 1 217 ? 11.07 23.844 3.008 1 96.38 217 MET B N 1
ATOM 3522 C CA . MET B 1 217 ? 10.797 24.031 4.43 1 96.38 217 MET B CA 1
ATOM 3523 C C . MET B 1 217 ? 11.477 25.297 4.949 1 96.38 217 MET B C 1
ATOM 3525 O O . MET B 1 217 ? 10.883 26.062 5.707 1 96.38 217 MET B O 1
ATOM 3529 N N . SER B 1 218 ? 12.695 25.484 4.56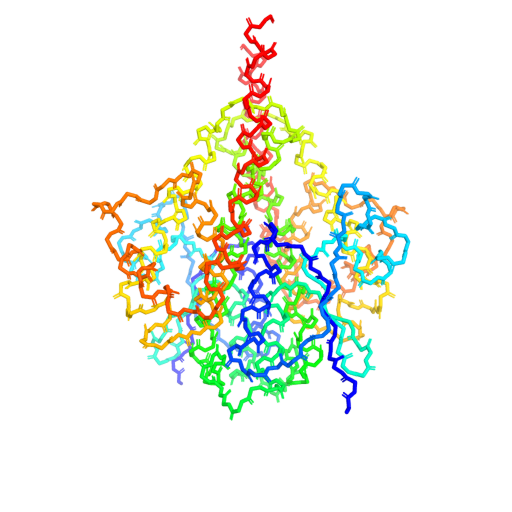2 1 96.44 218 SER B N 1
ATOM 3530 C CA . SER B 1 218 ? 13.445 26.656 4.98 1 96.44 218 SER B CA 1
ATOM 3531 C C . SER B 1 218 ? 12.805 27.938 4.461 1 96.44 218 SER B C 1
ATOM 3533 O O . SER B 1 218 ? 12.742 28.938 5.172 1 96.44 218 SER B O 1
ATOM 3535 N N . GLU B 1 219 ? 12.375 27.844 3.244 1 96.31 219 GLU B N 1
ATOM 3536 C CA . GLU B 1 219 ? 11.672 28.984 2.662 1 96.31 219 GLU B CA 1
ATOM 3537 C C . GLU B 1 219 ? 10.383 29.297 3.422 1 96.31 219 GLU B C 1
ATOM 3539 O O . GLU B 1 219 ? 10.062 30.469 3.66 1 96.31 219 GLU B O 1
ATOM 3544 N N . ASN B 1 220 ? 9.664 28.297 3.762 1 96.5 220 ASN B N 1
ATOM 3545 C CA . ASN B 1 220 ? 8.422 28.453 4.504 1 96.5 220 ASN B CA 1
ATOM 3546 C C . ASN B 1 220 ? 8.656 29.078 5.879 1 96.5 220 ASN B C 1
ATOM 3548 O O . ASN B 1 220 ? 7.871 29.906 6.328 1 96.5 220 ASN B O 1
ATOM 3552 N N . LYS B 1 221 ? 9.672 28.703 6.551 1 94.31 221 LYS B N 1
ATOM 3553 C CA . LYS B 1 221 ? 10.023 29.234 7.863 1 94.31 221 LYS B CA 1
ATOM 3554 C C . LYS B 1 221 ? 10.344 30.734 7.781 1 94.31 221 LYS B C 1
ATOM 3556 O O . LYS B 1 221 ? 9.961 31.5 8.664 1 94.31 221 LYS B O 1
ATOM 3561 N N . ALA B 1 222 ? 10.977 31.047 6.812 1 93.12 222 ALA B N 1
ATOM 3562 C CA . ALA B 1 222 ? 11.352 32.438 6.625 1 93.12 222 ALA B CA 1
ATOM 3563 C C . ALA B 1 222 ? 10.125 33.312 6.387 1 93.12 222 ALA B C 1
ATOM 3565 O O . ALA B 1 222 ? 10.062 34.469 6.844 1 93.12 222 ALA B O 1
ATOM 3566 N N . LYS B 1 223 ? 9.125 32.844 5.793 1 90.81 223 LYS B N 1
ATOM 3567 C CA . LYS B 1 223 ? 7.891 33.562 5.508 1 90.81 223 LYS B CA 1
ATOM 3568 C C . LYS B 1 223 ? 7.043 33.719 6.766 1 90.81 223 LYS B C 1
ATOM 3570 O O . LYS B 1 223 ? 6.332 34.719 6.918 1 90.81 223 LYS B O 1
ATOM 3575 N N . SER B 1 224 ? 7.066 32.688 7.562 1 82.12 224 SER B N 1
ATOM 3576 C CA . SER B 1 224 ? 6.242 32.75 8.766 1 82.12 224 SER B CA 1
ATOM 3577 C C . SER B 1 224 ? 6.871 33.625 9.836 1 82.12 224 SER B C 1
ATOM 3579 O O . SER B 1 224 ? 6.18 34.094 10.742 1 82.12 224 SER B O 1
ATOM 3581 N N . GLY B 1 225 ? 8.195 33.719 9.898 1 71.44 225 GLY B N 1
ATOM 3582 C CA . GLY B 1 225 ? 8.883 34.594 10.82 1 71.44 225 GLY B CA 1
ATOM 3583 C C . GLY B 1 225 ? 8.82 36.062 10.391 1 71.44 225 GLY B C 1
ATOM 3584 O O . GLY B 1 225 ? 9.234 36.938 11.133 1 71.44 225 GLY B O 1
ATOM 3585 N N . ASN B 1 226 ? 8.445 36.344 9.164 1 54.59 226 ASN B N 1
ATOM 3586 C CA . ASN B 1 226 ? 8.242 37.719 8.742 1 54.59 226 ASN B CA 1
ATOM 3587 C C . ASN B 1 226 ? 6.789 38.156 8.898 1 54.59 226 ASN B C 1
ATOM 3589 O O . ASN B 1 226 ? 5.871 37.375 8.656 1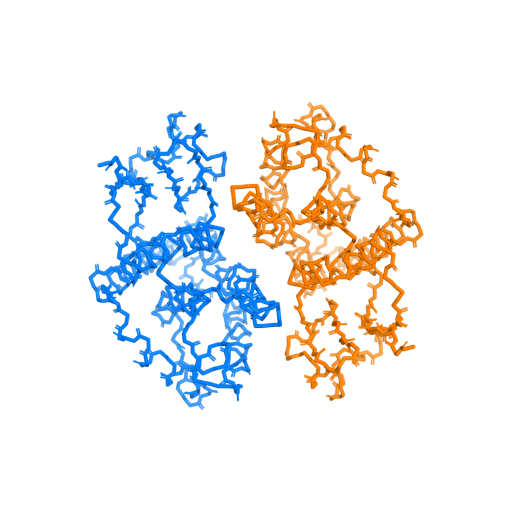 54.59 226 ASN B O 1
#

Foldseek 3Di:
DDAKEKEDDLLDLLSLLLVLLCVVQVGDYHYDYQDVVVPSLVDPVNCVQPVVSDDTWIQHPVGDIDHDSVVNSLVCCVPRHPDCQQQDPPPVLNVQLVVLVVLLVVQLLVLVVVLCCCQVVVLALDDDPVSVVSNVVSLVVQLVCLVQDLASRHDGHYSSRSSNLLSVLLVCVVPNDDCVVRVSVVSSNVVCCPGPCCVVRRNVSSVVNNCSSNVSSNVSVVVVVD/DDAKEKEDDLLDLLSLLLVLLCVVQVGDYHYDYQDVVVPSLVDPVNCVQPVVSDDTWIQHPVGDIDHDSVVNSLVCCVPRHPDCQQQDPPPVLNVQLVVLVVLCVVQLLVLVVVLCCCQVVVLALDDDPVSVVSNVVSLVVQLVCLVQDLASRHDGHHSSRSSNLLSVLLVCVVPNDDCVVRVSVVSSNVVCCPGPCCVVRRNVSSVVNNCSSNVSSNVSVVVVVD

Sequence (452 aa):
MSKPTLYYALFSPPARTCMITAKLIGLDLDLKFVDFSQKQHLSEEFLKLNPQHQIPVFVDTDGEVYIDSHAIICFMVSKYAKDDKLYPKDLSKRARVDHRLHYENGVLFQVIKDMVARNIYGGEGDFNPKTIEMCQNAYSFLEAFLKQGQYVVGNEMTVADISINTTLITLHKLLPVDAGKYPLITAWMERMKSLPDYEDVNVKGAEALCARINGVMSENKAKSGNMSKPTLYYALFSPPARTCMITAKLIGLDLDLKFVDFSQKQHLSEEFLKLNPQHQIPVFVDTDGEVYIDSHAIICFMVSKYAKDDKLYPKDLSKRARVDHRLHYENGVLFQVIKDMVARNIYGGEGDFNPKTIEMCQNAYSFLEAFLKQGQYVVGNEMTVADISINTTLITLHKLLPVDAGKYPLITAWMERMKSLPDYEDVNVKGAEALCARINGVMSENKAKSGN

InterPro domains:
  IPR004045 Glutathione S-transferase, N-terminal [PF13417] (6-81)
  IPR004045 Glutathione S-transferase, N-terminal [PS50404] (2-84)
  IPR004046 Glutathione S-transferase, C-terminal [PF00043] (137-196)
  IPR010987 Glutathione S-transferase, C-terminal-like [PS50405] (90-224)
  IPR036249 Thioredoxin-like superfamily [SSF52833] (1-89)
  IPR036282 Glutathione S-transferase, C-terminal domain superfamily [SSF47616] (85-201)
  IPR040079 Glutathione transferase family [SFLDS00019] (3-214)

Radius of gyration: 21.35 Å; Cα contacts (8 Å, |Δi|>4): 727; chains: 2; bounding box: 51×69×55 Å

Solvent-accessible surface area (backbone atoms only — not comparable to full-atom values): 23365 Å² total; per-residue (Å²): 130,75,56,29,33,35,35,28,46,55,50,37,38,48,22,38,28,39,54,42,50,31,56,75,48,68,49,68,66,44,76,40,80,52,51,63,92,76,44,43,49,70,31,70,76,44,36,73,71,30,84,77,51,57,70,25,37,36,30,43,70,88,62,52,72,38,50,45,37,70,21,40,42,55,41,48,39,72,72,61,32,94,58,46,69,49,63,43,80,51,60,70,62,29,27,50,38,45,27,46,42,48,42,33,47,52,44,49,45,41,37,56,50,49,47,44,49,38,22,63,71,58,51,34,45,60,85,49,71,66,50,53,49,47,44,53,51,38,51,53,47,52,36,59,40,33,72,66,35,73,23,68,58,35,79,50,70,32,54,36,48,48,47,42,45,36,42,44,54,32,44,34,74,74,58,63,75,51,53,87,83,34,48,56,47,48,53,36,55,59,61,54,60,72,45,71,59,36,60,81,40,44,49,49,11,23,50,50,40,47,49,51,48,52,50,40,12,54,54,29,39,56,56,70,76,96,129,76,55,28,33,36,36,29,45,54,50,37,39,48,21,39,29,41,55,44,50,31,58,75,48,66,48,68,65,45,74,40,80,53,50,65,94,75,43,43,49,68,32,70,75,44,33,73,72,31,83,78,51,58,70,24,36,37,32,43,69,87,63,53,74,40,49,46,40,70,21,40,44,55,40,47,41,74,72,61,32,93,59,45,68,49,62,43,83,51,60,71,61,30,26,51,38,46,27,48,44,48,42,33,47,52,44,50,45,43,38,55,51,49,47,45,49,37,22,64,72,58,52,32,46,60,86,49,72,66,51,52,49,48,43,53,51,36,51,53,47,52,35,58,41,33,71,65,33,73,23,68,58,34,79,50,69,33,55,37,48,48,47,40,47,36,42,44,55,32,43,34,74,75,56,62,76,51,53,88,83,33,48,57,48,49,54,37,56,60,61,54,60,72,44,70,58,37,60,82,42,44,50,47,10,24,48,52,40,48,49,53,49,53,50,40,11,52,54,31,38,55,56,70,76,96